Protein AF-A0A6J6UN98-F1 (afdb_monomer)

Solvent-accessible surface area (backbone atoms only — not comparable to full-atom values): 24336 Å² total; per-residue (Å²): 132,84,86,86,87,87,85,82,86,89,82,90,82,88,82,88,82,91,83,90,84,80,92,75,95,75,82,86,79,89,81,82,81,76,87,76,85,80,86,76,82,92,74,86,80,84,78,82,80,82,83,90,80,91,82,84,86,81,90,82,81,84,89,81,91,82,90,87,81,93,86,85,90,83,90,81,85,84,85,83,81,86,79,87,83,82,87,85,90,87,83,92,85,89,86,89,82,82,89,89,81,88,82,80,89,81,90,87,80,90,87,86,82,86,89,84,91,84,81,89,81,91,75,94,70,96,64,85,81,72,69,88,69,65,79,78,78,50,75,45,66,59,54,49,50,49,53,36,44,53,36,51,46,48,49,51,50,49,54,48,52,65,72,64,43,65,47,58,60,49,46,55,51,47,52,50,52,48,52,52,51,51,52,51,48,52,50,50,50,53,55,40,52,51,42,54,52,50,33,51,54,40,53,54,50,38,52,53,40,52,55,50,35,52,52,50,52,50,51,70,72,60,72,80,70,82,53,70,70,58,53,52,51,50,53,53,48,40,54,51,36,49,56,50,37,53,60,39,52,56,52,35,53,53,34,51,64,62,38,53,64,42,52,53,48,47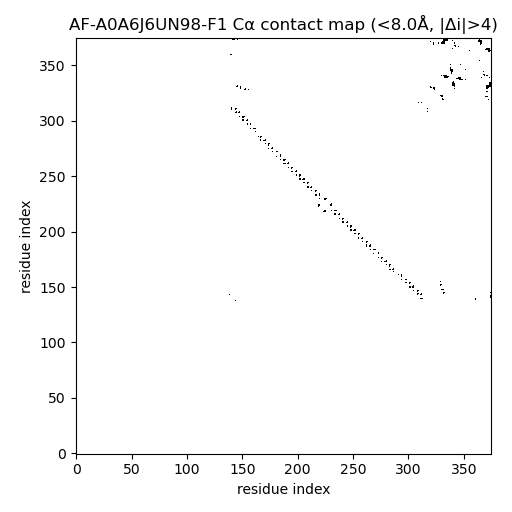,53,54,47,49,55,52,46,54,53,50,50,52,50,47,49,52,41,50,51,53,41,51,52,54,47,48,55,49,50,54,53,45,54,54,45,48,51,54,31,52,58,47,53,74,73,41,58,68,70,61,48,53,53,42,55,51,38,17,69,74,57,77,61,54,27,67,21,51,48,55,95,55,28,37,68,70,78,70,48,71,58,54,69,69,57,52,53,52,60,69,71,48,60,90,85,60,90,40,63,39,91,90,75,66,28,39,51,35,124

Radius of gyration: 46.75 Å; Cα contacts (8 Å, |Δi|>4): 198; chains: 1; bounding box: 97×88×148 Å

Mean predicted aligned error: 18.94 Å

Foldseek 3Di:
DDDDDDDDDDDDDDDDDDDDDDDDDDDDDDDDDDDDDDDDDDDDDPDDDDDDDDDDDDDDDDDDDDDDDDDDDDDDDDDDDDDDDDDDDDDDDDDDDDDDDDDDDDDDDDDDDDDDDDDDDDDDDPDPPPVPPPVPVDPPLQVLLVVLLVLLVVLVVLVVCLVPPVLVVVLVVLVVVLVVLVVVLVVLVVVLVVLVVVLVVLVVVLVVLVVVLVVLVCVLPVVPDDDPVVNVVSVVSSVVSVVVSVVSVVVSVVSVVVNVVSVVVNVVSVVVSVVSVVVSVVSVVVSVVSNVVSVVVSVVSVVVSVVSLVVHDPVVSVQQVVQCVVQPSAQEFECDPQATRSVRDGHDPVVVVVVVPDDQNDFDADPVRRHTYHD

Organism: NCBI:txid449393

Sequence (375 aa):
MALVAYSQVGRHYSVAGVTEIRRGWLTPPDILITYTARRFPRWLSVRLKPSPRVMKSRRARPPPGGLFVVLGAARRGPHLQCQRRRHRTGRFHDHPIVGEAFPSCGERAVEEQRGIDTTDDGFDHYGDHYDANDHDRTMSAFATLLELQEHDVKLDQLRHRRAALPDRAELVTQTKANSVLAAEIAATSADHDVVAREQKRLEDAVAMVVDKAKAEDKKLYSGTISAPKELQSIQDEIASLNRRRDALDDSILVQMELAEPLDEQLAKSGARKAVLDAQLHEVTERLRAAELLIDTENTTVQAERDQLASQVDPTLLAQYEELRRRLGGVAVARLEGSSCRGCHLQLAAVELERIRKLDRDTVVHCEECGRILVR

pLDDT: mean 71.88, std 29.72, range [25.5, 98.75]

Structure (mmCIF, N/CA/C/O backbone):
data_AF-A0A6J6UN98-F1
#
_entry.id   AF-A0A6J6UN98-F1
#
loop_
_atom_site.group_PDB
_atom_site.id
_atom_site.type_symbol
_atom_site.label_atom_id
_atom_site.label_alt_id
_atom_site.label_comp_id
_atom_site.label_asym_id
_atom_site.label_entity_id
_atom_site.label_seq_id
_atom_site.pdbx_PDB_ins_code
_atom_site.Cartn_x
_atom_site.Cartn_y
_atom_site.Cartn_z
_atom_site.occupancy
_atom_site.B_iso_or_equiv
_atom_site.auth_seq_id
_atom_site.auth_comp_id
_atom_site.auth_asym_id
_atom_site.auth_atom_id
_atom_site.pdbx_PDB_model_num
ATOM 1 N N . MET A 1 1 ? -39.838 27.612 30.635 1.00 37.22 1 MET A N 1
ATOM 2 C CA . MET A 1 1 ? -38.915 28.456 31.427 1.00 37.22 1 MET A CA 1
ATOM 3 C C . MET A 1 1 ? -37.534 28.296 30.800 1.00 37.22 1 MET A C 1
ATOM 5 O O . MET A 1 1 ? -36.977 27.218 30.897 1.00 37.22 1 MET A O 1
ATOM 9 N N . ALA A 1 2 ? -37.219 29.124 29.798 1.00 33.19 2 ALA A N 1
ATOM 10 C CA . ALA A 1 2 ? -36.239 30.223 29.892 1.00 33.19 2 ALA A CA 1
ATOM 11 C C . ALA A 1 2 ? -34.826 29.701 30.252 1.00 33.19 2 ALA A C 1
ATOM 13 O O . ALA A 1 2 ? -34.591 29.333 31.394 1.00 33.19 2 ALA A O 1
ATOM 14 N N . LEU A 1 3 ? -33.977 29.409 29.255 1.00 33.75 3 LEU A N 1
ATOM 15 C CA . LEU A 1 3 ? -32.930 30.304 28.710 1.00 33.75 3 LEU A CA 1
ATOM 16 C C . LEU A 1 3 ? -31.961 30.824 29.779 1.00 33.75 3 LEU A C 1
ATOM 18 O O . LEU A 1 3 ? -32.360 31.713 30.515 1.00 33.75 3 LEU A O 1
ATOM 22 N N . VAL A 1 4 ? -30.690 30.396 29.737 1.00 35.44 4 VAL A N 1
ATOM 23 C CA . VAL A 1 4 ? -29.524 31.303 29.812 1.00 35.44 4 VAL A CA 1
ATOM 24 C C . VAL A 1 4 ? -28.357 30.691 29.028 1.00 35.44 4 VAL A C 1
ATOM 26 O O . VAL A 1 4 ? -27.820 29.646 29.384 1.00 35.44 4 VAL A O 1
ATOM 29 N N . ALA A 1 5 ? -27.983 31.377 27.951 1.00 36.91 5 ALA A N 1
ATOM 30 C CA . ALA A 1 5 ? -26.713 31.259 27.254 1.00 36.91 5 ALA A CA 1
ATOM 31 C C . ALA A 1 5 ? -25.652 32.115 27.967 1.00 36.91 5 ALA A C 1
ATOM 33 O O . ALA A 1 5 ? -25.983 33.182 28.482 1.00 36.91 5 ALA A O 1
ATOM 34 N N . TYR A 1 6 ? -24.383 31.705 27.927 1.00 32.88 6 TYR A N 1
ATOM 35 C CA . TYR A 1 6 ? -23.261 32.601 28.209 1.00 32.88 6 TYR A CA 1
ATOM 36 C C . TYR A 1 6 ? -22.236 32.510 27.076 1.00 32.88 6 TYR A C 1
ATOM 38 O O . TYR A 1 6 ? -21.580 31.496 26.864 1.00 32.88 6 TYR A O 1
ATOM 46 N N . SER A 1 7 ? -22.160 33.605 26.331 1.00 31.56 7 SER A N 1
ATOM 47 C CA . SER A 1 7 ? -21.110 33.985 25.394 1.00 31.56 7 SER A CA 1
ATOM 48 C C . SER A 1 7 ? -20.418 35.193 26.015 1.00 31.56 7 SER A C 1
ATOM 50 O O . SER A 1 7 ? -21.130 36.068 26.503 1.00 31.56 7 SER A O 1
ATOM 52 N N . GLN A 1 8 ? -19.079 35.248 25.992 1.00 36.12 8 GLN A N 1
ATOM 53 C CA . GLN A 1 8 ? -18.311 36.445 25.607 1.00 36.12 8 GLN A CA 1
ATOM 54 C C . GLN A 1 8 ? -16.784 36.243 25.743 1.00 36.12 8 GLN A C 1
ATOM 56 O O . GLN A 1 8 ? -16.291 35.921 26.817 1.00 36.12 8 GLN A O 1
ATOM 61 N N . VAL A 1 9 ? -16.085 36.564 24.637 1.00 34.03 9 VAL A N 1
ATOM 62 C CA . VAL A 1 9 ? -14.850 37.386 24.527 1.00 34.03 9 VAL A CA 1
ATOM 63 C C . VAL A 1 9 ? -13.574 36.784 25.148 1.00 34.03 9 VAL A C 1
ATOM 65 O O . VAL A 1 9 ? -13.470 36.610 26.349 1.00 34.03 9 VAL A O 1
ATOM 68 N N . GLY A 1 10 ? -12.509 36.452 24.414 1.00 27.94 10 GLY A N 1
ATOM 69 C CA . GLY A 1 10 ? -11.886 37.154 23.292 1.00 27.94 10 GLY A CA 1
ATOM 70 C C . GLY A 1 10 ? -10.564 37.776 23.764 1.00 27.94 10 GLY A C 1
ATOM 71 O O . GLY A 1 10 ? -10.581 38.710 24.563 1.00 27.94 10 GLY A O 1
ATOM 72 N N . ARG A 1 11 ? -9.416 37.278 23.281 1.00 31.08 11 ARG A N 1
ATOM 73 C CA . ARG A 1 11 ? -8.167 38.056 23.213 1.00 31.08 11 ARG A CA 1
ATOM 74 C C . ARG A 1 11 ? -7.142 37.407 22.281 1.00 31.08 11 ARG A C 1
ATOM 76 O O . ARG A 1 11 ? -6.655 36.309 22.522 1.00 31.08 11 ARG A O 1
ATOM 83 N N . HIS A 1 12 ? -6.847 38.137 21.211 1.00 31.45 12 HIS A N 1
ATOM 84 C CA . HIS A 1 12 ? -5.732 37.936 20.299 1.00 31.45 12 HIS A CA 1
ATOM 85 C C . HIS A 1 12 ? -4.398 38.185 21.011 1.00 31.45 12 HIS A C 1
ATOM 87 O O . HIS A 1 12 ? -4.260 39.202 21.687 1.00 31.45 12 HIS A O 1
ATOM 93 N N . TYR A 1 13 ? -3.401 37.337 20.756 1.00 32.16 13 TYR A N 1
ATOM 94 C CA . TYR A 1 13 ? -1.994 37.733 20.797 1.00 32.16 13 TYR A CA 1
ATOM 95 C C . TYR A 1 13 ? -1.293 37.199 19.548 1.00 32.16 13 TYR A C 1
ATOM 97 O O . TYR A 1 13 ? -1.145 35.997 19.354 1.00 32.16 13 TYR A O 1
ATOM 105 N N . SER A 1 14 ? -0.913 38.143 18.690 1.00 26.81 14 SER A N 1
ATOM 106 C CA . SER A 1 14 ? 0.061 37.994 17.616 1.00 26.81 14 SER A CA 1
ATOM 107 C C . SER A 1 14 ? 1.399 38.486 18.160 1.00 26.81 14 SER A C 1
ATOM 109 O O . SER A 1 14 ? 1.457 39.590 18.704 1.00 26.81 14 SER A O 1
ATOM 111 N N . VAL A 1 15 ? 2.457 37.689 18.024 1.00 34.03 15 VAL A N 1
ATOM 112 C CA . VAL A 1 15 ? 3.840 38.160 18.151 1.00 34.03 15 VAL A CA 1
ATOM 113 C C . VAL A 1 15 ? 4.619 37.595 16.971 1.00 34.03 15 VAL A C 1
ATOM 115 O O . VAL A 1 15 ? 4.828 36.390 16.861 1.00 34.03 15 VAL A O 1
ATOM 118 N N . ALA A 1 16 ? 5.014 38.493 16.074 1.00 33.59 16 ALA A N 1
ATOM 119 C CA . ALA A 1 16 ? 6.038 38.264 15.069 1.00 33.59 16 ALA A CA 1
ATOM 120 C C . ALA A 1 16 ? 7.425 38.465 15.704 1.00 33.59 16 ALA A C 1
ATOM 122 O O . ALA A 1 16 ? 7.601 39.367 16.522 1.00 33.59 16 ALA A O 1
ATOM 123 N N . GLY A 1 17 ? 8.413 37.660 15.307 1.00 29.27 17 GLY A N 1
ATOM 124 C CA . GLY A 1 17 ? 9.788 37.791 15.794 1.00 29.27 17 GLY A CA 1
ATOM 125 C C . GLY A 1 17 ? 10.751 36.794 15.155 1.00 29.27 17 GLY A C 1
ATOM 126 O O . GLY A 1 17 ? 10.922 35.686 15.642 1.00 29.27 17 GLY A O 1
ATOM 127 N N . VAL A 1 18 ? 11.350 37.222 14.048 1.00 32.31 18 VAL A N 1
ATOM 128 C CA . VAL A 1 18 ? 12.414 36.597 13.244 1.00 32.31 18 VAL A CA 1
ATOM 129 C C . VAL A 1 18 ? 13.665 36.258 14.070 1.00 32.31 18 VAL A C 1
ATOM 131 O O . VAL A 1 18 ? 14.106 37.091 14.856 1.00 32.31 18 VAL A O 1
ATOM 134 N N . THR A 1 19 ? 14.307 35.105 13.826 1.00 32.50 19 THR A N 1
ATOM 135 C CA . THR A 1 19 ? 15.776 35.007 13.638 1.00 32.50 19 THR A CA 1
ATOM 136 C C . THR A 1 19 ? 16.224 33.638 13.109 1.00 32.50 19 THR A C 1
ATOM 138 O O . THR A 1 19 ? 15.937 32.578 13.653 1.00 32.50 19 THR A O 1
ATOM 141 N N . GLU A 1 20 ? 16.937 33.720 11.994 1.00 31.59 20 GLU A N 1
ATOM 142 C CA . GLU A 1 20 ? 17.717 32.717 11.275 1.00 31.59 20 GLU A CA 1
ATOM 143 C C . GLU A 1 20 ? 18.909 32.215 12.113 1.00 31.59 20 GLU A C 1
ATOM 145 O O . GLU A 1 20 ? 19.515 33.032 12.795 1.00 31.59 20 GLU A O 1
ATOM 150 N N . ILE A 1 21 ? 19.269 30.918 12.049 1.00 31.94 21 ILE A N 1
ATOM 151 C CA . ILE A 1 21 ? 20.651 30.398 12.190 1.00 31.94 21 ILE A CA 1
ATOM 152 C C . ILE A 1 21 ? 20.726 28.879 11.883 1.00 31.94 21 ILE A C 1
ATOM 154 O O . ILE A 1 21 ? 20.135 28.041 12.552 1.00 31.94 21 ILE A O 1
ATOM 158 N N . ARG A 1 22 ? 21.562 28.585 10.876 1.00 30.00 22 ARG A N 1
ATOM 159 C CA . ARG A 1 22 ? 22.452 27.423 10.647 1.00 30.00 22 ARG A CA 1
ATOM 160 C C . ARG A 1 22 ? 21.899 26.010 10.397 1.00 30.00 22 ARG A C 1
ATOM 162 O O . ARG A 1 22 ? 21.509 25.267 11.288 1.00 30.00 22 ARG A O 1
ATOM 169 N N . ARG A 1 23 ? 22.155 25.586 9.151 1.00 37.91 23 ARG A N 1
ATOM 170 C CA . ARG A 1 23 ? 22.413 24.207 8.712 1.00 37.91 23 ARG A CA 1
ATOM 171 C C . ARG A 1 23 ? 23.467 23.540 9.608 1.00 37.91 23 ARG A C 1
ATOM 173 O O . ARG A 1 23 ? 24.586 24.040 9.710 1.00 37.91 23 ARG A O 1
ATOM 180 N N . GLY A 1 24 ? 23.126 22.390 10.178 1.00 29.73 24 GLY A N 1
ATOM 181 C CA . GLY A 1 24 ? 24.044 21.499 10.881 1.00 29.73 24 GLY A CA 1
ATOM 182 C C . GLY A 1 24 ? 23.644 20.055 10.608 1.00 29.73 24 GLY A C 1
ATOM 183 O O . GLY A 1 24 ? 22.590 19.609 11.043 1.00 29.73 24 GLY A O 1
ATOM 184 N N . TRP A 1 25 ? 24.470 19.359 9.832 1.00 34.38 25 TRP A N 1
ATOM 185 C CA . TRP A 1 25 ? 24.366 17.926 9.589 1.00 34.38 25 TRP A CA 1
ATOM 186 C C . TRP A 1 25 ? 24.673 17.180 10.888 1.00 34.38 25 TRP A C 1
ATOM 188 O O . TRP A 1 25 ? 25.775 17.320 11.413 1.00 34.38 25 TRP A O 1
ATOM 198 N N . LEU A 1 26 ? 23.728 16.383 11.384 1.00 34.97 26 LEU A N 1
ATOM 199 C CA . LEU A 1 26 ? 23.961 15.414 12.452 1.00 34.97 26 LEU A CA 1
ATOM 200 C C . LEU A 1 26 ? 23.309 14.086 12.060 1.00 34.97 26 LEU A C 1
ATOM 202 O O . LEU A 1 26 ? 22.095 13.969 11.912 1.00 34.97 26 LEU A O 1
ATOM 206 N N . THR A 1 27 ? 24.178 13.107 11.845 1.00 43.34 27 THR A N 1
ATOM 207 C CA . THR A 1 27 ? 23.917 11.674 11.703 1.00 43.34 27 THR A CA 1
ATOM 208 C C . THR A 1 27 ? 23.167 11.109 12.919 1.00 43.34 27 THR A C 1
ATOM 210 O O . THR A 1 27 ? 23.424 11.564 14.037 1.00 43.34 27 THR A O 1
ATOM 213 N N . PRO A 1 28 ? 22.290 10.101 12.758 1.00 41.50 28 PRO A N 1
ATOM 214 C CA . PRO A 1 28 ? 21.591 9.486 13.885 1.00 41.50 28 PRO A CA 1
ATOM 215 C C . PRO A 1 28 ? 22.518 8.542 14.678 1.00 41.50 28 PRO A C 1
ATOM 217 O O . PRO A 1 28 ? 23.341 7.863 14.062 1.00 41.50 28 PRO A O 1
ATOM 220 N N . PRO A 1 29 ? 22.394 8.451 16.016 1.00 46.78 29 PRO A N 1
ATOM 221 C CA . PRO A 1 29 ? 23.052 7.407 16.788 1.00 46.78 29 PRO A CA 1
ATOM 222 C C . PRO A 1 29 ? 22.210 6.123 16.835 1.00 46.78 29 PRO A C 1
ATOM 224 O O . PRO A 1 29 ? 20.980 6.161 16.908 1.00 46.78 29 PRO A O 1
ATOM 227 N N . ASP A 1 30 ? 22.910 4.990 16.840 1.00 36.44 30 ASP A N 1
ATOM 228 C CA . ASP A 1 30 ? 22.389 3.649 17.090 1.00 36.44 30 ASP A CA 1
ATOM 229 C C . ASP A 1 30 ? 21.597 3.582 18.406 1.00 36.44 30 ASP A C 1
ATOM 231 O O . ASP A 1 30 ? 22.148 3.735 19.499 1.00 36.44 30 ASP A O 1
ATOM 235 N N . ILE A 1 31 ? 20.294 3.302 18.315 1.00 34.50 31 ILE A N 1
ATOM 236 C CA . ILE A 1 31 ? 19.463 2.973 19.476 1.00 34.50 31 ILE A CA 1
ATOM 237 C C . ILE A 1 31 ? 19.500 1.454 19.672 1.00 34.50 31 ILE A C 1
ATOM 239 O O . ILE A 1 31 ? 18.715 0.697 19.103 1.00 34.50 31 ILE A O 1
ATOM 243 N N . LEU A 1 32 ? 20.428 1.018 20.523 1.00 32.03 32 LEU A N 1
ATOM 244 C CA . LEU A 1 32 ? 20.392 -0.276 21.199 1.00 32.03 32 LEU A CA 1
ATOM 245 C C . LEU A 1 32 ? 19.212 -0.292 22.183 1.00 32.03 32 LEU A C 1
ATOM 247 O O . LEU A 1 32 ? 19.286 0.272 23.274 1.00 32.03 32 LEU A O 1
ATOM 251 N N . ILE A 1 33 ? 18.118 -0.956 21.808 1.00 31.38 33 ILE A N 1
ATOM 252 C CA . ILE A 1 33 ? 17.012 -1.253 22.725 1.00 31.38 33 ILE A CA 1
ATOM 253 C C . ILE A 1 33 ? 17.432 -2.435 23.605 1.00 31.38 33 ILE A C 1
ATOM 255 O O . ILE A 1 33 ? 17.329 -3.598 23.216 1.00 31.38 33 ILE A O 1
ATOM 259 N N . THR A 1 34 ? 17.905 -2.145 24.815 1.00 30.22 34 THR A N 1
ATOM 260 C CA . THR A 1 34 ? 17.987 -3.131 25.894 1.00 30.22 34 THR A CA 1
ATOM 261 C C . THR A 1 34 ? 16.610 -3.259 26.551 1.00 30.22 34 THR A C 1
ATOM 263 O O . THR A 1 34 ? 16.121 -2.350 27.220 1.00 30.22 34 THR A O 1
ATOM 266 N N . TYR A 1 35 ? 15.954 -4.406 26.359 1.00 31.41 35 TYR A N 1
ATOM 267 C CA . TYR A 1 35 ? 14.744 -4.763 27.103 1.00 31.41 35 TYR A CA 1
ATOM 268 C C . TYR A 1 35 ? 15.107 -4.990 28.576 1.00 31.41 35 TYR A C 1
ATOM 270 O O . TYR A 1 35 ? 15.656 -6.027 28.949 1.00 31.41 35 TYR A O 1
ATOM 278 N N . THR A 1 36 ? 14.786 -4.026 29.437 1.00 30.91 36 THR A N 1
ATOM 279 C CA . THR A 1 36 ? 14.747 -4.248 30.884 1.00 30.91 36 THR A CA 1
ATOM 280 C C . THR A 1 36 ? 13.384 -4.830 31.248 1.00 30.91 36 THR A C 1
ATOM 282 O O . THR A 1 36 ? 12.344 -4.183 31.144 1.00 30.91 36 THR A O 1
ATOM 285 N N . ALA A 1 37 ? 13.382 -6.101 31.650 1.00 33.12 37 ALA A N 1
ATOM 286 C CA . ALA A 1 37 ? 12.200 -6.804 32.123 1.00 33.12 37 ALA A CA 1
ATOM 287 C C . ALA A 1 37 ? 11.681 -6.162 33.422 1.00 33.12 37 ALA A C 1
ATOM 289 O O . ALA A 1 37 ? 12.229 -6.385 34.505 1.00 33.12 37 ALA A O 1
ATOM 290 N N . ARG A 1 38 ? 10.599 -5.379 33.334 1.00 32.00 38 ARG A N 1
ATOM 291 C CA . ARG A 1 38 ? 9.824 -4.970 34.510 1.00 32.00 38 ARG A CA 1
ATOM 292 C C . ARG A 1 38 ? 8.860 -6.084 34.904 1.00 32.00 38 ARG A C 1
ATOM 294 O O . ARG A 1 38 ? 7.913 -6.427 34.207 1.00 32.00 38 ARG A O 1
ATOM 301 N N . ARG A 1 39 ? 9.168 -6.644 36.065 1.00 35.66 39 ARG A N 1
ATOM 302 C CA . ARG A 1 39 ? 8.447 -7.662 36.823 1.00 35.66 39 ARG A CA 1
ATOM 303 C C . ARG A 1 39 ? 7.121 -7.076 37.337 1.00 35.66 39 ARG A C 1
ATOM 305 O O . ARG A 1 39 ? 7.154 -6.224 38.217 1.00 35.66 39 ARG A O 1
ATOM 312 N N . PHE A 1 40 ? 5.983 -7.546 36.823 1.00 29.33 40 PHE A N 1
ATOM 313 C CA . PHE A 1 40 ? 4.659 -7.353 37.442 1.00 29.33 40 PHE A CA 1
ATOM 314 C C 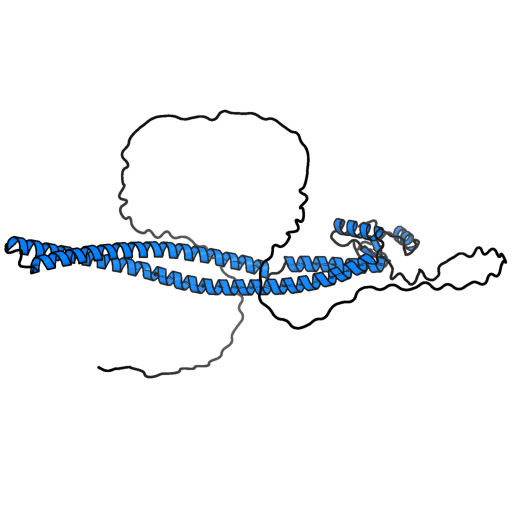. PHE A 1 40 ? 4.214 -8.633 38.181 1.00 29.33 40 PHE A C 1
ATOM 316 O O . PHE A 1 40 ? 4.687 -9.727 37.852 1.00 29.33 40 PHE A O 1
ATOM 323 N N . PRO A 1 41 ? 3.391 -8.520 39.242 1.00 39.16 41 PRO A N 1
ATOM 324 C CA . PRO A 1 41 ? 3.245 -9.555 40.251 1.00 39.16 41 PRO A CA 1
ATOM 325 C C . PRO A 1 41 ? 2.207 -10.624 39.888 1.00 39.16 41 PRO A C 1
ATOM 327 O O . PRO A 1 41 ? 1.169 -10.366 39.289 1.00 39.16 41 PRO A O 1
ATOM 330 N N . ARG A 1 42 ? 2.528 -11.842 40.341 1.00 34.41 42 ARG A N 1
ATOM 331 C CA . ARG A 1 42 ? 1.685 -13.039 40.455 1.00 34.41 42 ARG A CA 1
ATOM 332 C C . ARG A 1 42 ? 0.228 -12.721 40.814 1.00 34.41 42 ARG A C 1
ATOM 334 O O . ARG A 1 42 ? -0.025 -12.258 41.921 1.00 34.41 42 ARG A O 1
ATOM 341 N N . TRP A 1 43 ? -0.701 -13.158 39.965 1.00 31.33 43 TRP A N 1
ATOM 342 C CA . TRP A 1 43 ? -2.070 -13.479 40.366 1.00 31.33 43 TRP A CA 1
ATOM 343 C C . TRP A 1 43 ? -2.430 -14.920 39.990 1.00 31.33 43 TRP A C 1
ATOM 345 O O . TRP A 1 43 ? -1.925 -15.491 39.023 1.00 31.33 43 TRP A O 1
ATOM 355 N N . LEU A 1 44 ? -3.224 -15.516 40.878 1.00 29.47 44 LEU A N 1
ATOM 356 C CA . LEU A 1 44 ? -3.596 -16.923 41.007 1.00 29.47 44 LEU A CA 1
ATOM 357 C C . LEU A 1 44 ? -3.986 -17.600 39.684 1.00 29.47 44 LEU A C 1
ATOM 359 O O . LEU A 1 44 ? -5.017 -17.301 39.091 1.00 29.47 44 LEU A O 1
ATOM 363 N N . SER A 1 45 ? -3.236 -18.634 39.302 1.00 29.50 45 SER A N 1
ATOM 364 C CA . SER A 1 45 ? -3.697 -19.628 38.332 1.00 29.50 45 SER A CA 1
ATOM 365 C C . SER A 1 45 ? -4.582 -20.653 39.053 1.00 29.50 45 SER A C 1
ATOM 367 O O . SER A 1 45 ? -4.079 -21.575 39.702 1.00 29.50 45 SER A O 1
ATOM 369 N N . VAL A 1 46 ? -5.905 -20.509 38.947 1.00 29.59 46 VAL A N 1
ATOM 370 C CA . VAL A 1 46 ? -6.845 -21.579 39.306 1.00 29.59 46 VAL A CA 1
ATOM 371 C C . VAL A 1 46 ? -6.682 -22.700 38.282 1.00 29.59 46 VAL A C 1
ATOM 373 O O . VAL A 1 46 ? -7.073 -22.605 37.122 1.00 29.59 46 VAL A O 1
ATOM 376 N N . ARG A 1 47 ? -6.017 -23.764 38.724 1.00 26.50 47 ARG A N 1
ATOM 377 C CA . ARG A 1 47 ? -5.706 -24.960 37.948 1.00 26.50 47 ARG A CA 1
ATOM 378 C C . ARG A 1 47 ? -6.938 -25.874 37.932 1.00 26.50 47 ARG A C 1
ATOM 380 O O . ARG A 1 47 ? -7.159 -26.623 38.881 1.00 26.50 47 ARG A O 1
ATOM 387 N N . LEU A 1 48 ? -7.734 -25.829 36.865 1.00 32.56 48 LEU A N 1
ATOM 388 C CA . LEU A 1 48 ? -8.780 -26.828 36.620 1.00 32.56 48 LEU A CA 1
ATOM 389 C C . LEU A 1 48 ? -8.125 -28.170 36.245 1.00 32.56 48 LEU A C 1
ATOM 391 O O . LEU A 1 48 ? -7.412 -28.281 35.249 1.00 32.56 48 LEU A O 1
ATOM 395 N N . LYS A 1 49 ? -8.335 -29.189 37.087 1.00 29.95 49 LYS A N 1
ATOM 396 C CA . LYS A 1 49 ? -7.965 -30.590 36.829 1.00 29.95 49 LYS A CA 1
ATOM 397 C C . LYS A 1 49 ? -8.923 -31.202 35.796 1.00 29.95 49 LYS A C 1
ATOM 399 O O . LYS A 1 49 ? -10.128 -31.165 36.038 1.00 29.95 49 LYS A O 1
ATOM 404 N N . PRO A 1 50 ? -8.443 -31.890 34.748 1.00 32.09 50 PRO A N 1
ATOM 405 C CA . PRO A 1 50 ? -9.243 -32.891 34.057 1.00 32.09 50 PRO A CA 1
ATOM 406 C C . PRO A 1 50 ? -9.091 -34.255 34.754 1.00 32.09 50 PRO A C 1
ATOM 408 O O . PRO A 1 50 ? -7.981 -34.697 35.053 1.00 32.09 50 PRO A O 1
ATOM 411 N N . SER A 1 51 ? -10.215 -34.917 35.044 1.00 28.23 51 SE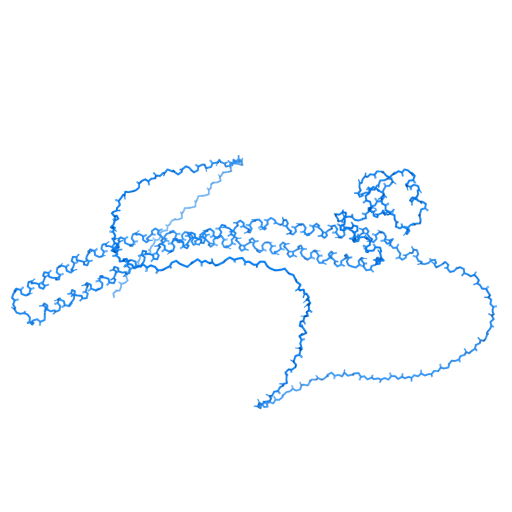R A N 1
ATOM 412 C CA . SER A 1 51 ? -10.235 -36.289 35.575 1.00 28.23 51 SER A CA 1
ATOM 413 C C . SER A 1 51 ? -9.956 -37.317 34.462 1.00 28.23 51 SER A C 1
ATOM 415 O O . SER A 1 51 ? -10.340 -37.072 33.315 1.00 28.23 51 SER A O 1
ATOM 417 N N . PRO A 1 52 ? -9.342 -38.475 34.765 1.00 36.44 52 PRO A N 1
ATOM 418 C CA . PRO A 1 52 ? -8.967 -39.460 33.762 1.00 36.44 52 PRO A CA 1
ATOM 419 C C . PRO A 1 52 ? -10.105 -40.455 33.491 1.00 36.44 52 PRO A C 1
ATOM 421 O O . PRO A 1 52 ? -10.600 -41.117 34.403 1.00 36.44 52 PRO A O 1
ATOM 424 N N . ARG A 1 53 ? -10.450 -40.662 32.215 1.00 33.12 53 ARG A N 1
ATOM 425 C CA . ARG A 1 53 ? -11.024 -41.934 31.752 1.00 33.12 53 ARG A CA 1
ATOM 426 C C . ARG A 1 53 ? -10.187 -42.493 30.612 1.00 33.12 53 ARG A C 1
ATOM 428 O O . ARG A 1 53 ? -10.082 -41.923 29.534 1.00 33.12 53 ARG A O 1
ATOM 435 N N . VAL A 1 54 ? -9.577 -43.628 30.924 1.00 31.00 54 VAL A N 1
ATOM 436 C CA . VAL A 1 54 ? -8.831 -44.514 30.040 1.00 31.00 54 VAL A CA 1
ATOM 437 C C . VAL A 1 54 ? -9.821 -45.284 29.167 1.00 31.00 54 VAL A C 1
ATOM 439 O O . VAL A 1 54 ? -10.679 -45.985 29.694 1.00 31.00 54 VAL A O 1
ATOM 442 N N . MET A 1 55 ? -9.646 -45.241 27.847 1.00 27.92 55 MET A N 1
ATOM 443 C CA . MET A 1 55 ? -10.056 -46.329 26.958 1.00 27.92 55 MET A CA 1
ATOM 444 C C . MET A 1 55 ? -9.011 -46.502 25.851 1.00 27.92 55 MET A C 1
ATOM 446 O O . MET A 1 55 ? -8.527 -45.545 25.254 1.00 27.92 55 MET A O 1
ATOM 450 N N . LYS A 1 56 ? -8.583 -47.754 25.684 1.00 31.58 56 LYS A N 1
ATOM 451 C CA . LYS A 1 56 ? -7.444 -48.212 24.885 1.00 31.58 56 LYS A CA 1
ATOM 452 C C . LYS A 1 56 ? -7.799 -48.397 23.404 1.00 31.58 56 LYS A C 1
ATOM 454 O O . LYS A 1 56 ? -8.881 -48.873 23.083 1.00 31.58 56 LYS A O 1
ATOM 459 N N . SER A 1 57 ? -6.745 -48.285 22.584 1.00 27.27 57 SER A N 1
ATOM 460 C CA . SER A 1 57 ? -6.521 -48.929 21.270 1.00 27.27 57 SER A CA 1
ATOM 461 C C . SER A 1 57 ? -7.237 -48.278 20.071 1.00 27.27 57 SER A C 1
ATOM 463 O O . SER A 1 57 ? -8.381 -47.881 20.186 1.00 27.27 57 SER A O 1
ATOM 465 N N . ARG A 1 58 ? -6.639 -48.100 18.885 1.00 30.94 58 ARG A N 1
ATOM 466 C CA . ARG A 1 58 ? -5.558 -48.829 18.200 1.00 30.94 58 ARG A CA 1
ATOM 467 C C . ARG A 1 58 ? -4.702 -47.875 17.349 1.00 30.94 58 ARG A C 1
ATOM 469 O O . ARG A 1 58 ? -5.219 -46.946 16.743 1.00 30.94 58 ARG A O 1
ATOM 476 N N . ARG A 1 59 ? -3.396 -48.157 17.268 1.00 31.30 59 ARG A N 1
ATOM 477 C CA . ARG A 1 59 ? -2.470 -47.592 16.271 1.00 31.30 59 ARG A CA 1
ATOM 478 C C . ARG A 1 59 ? -2.657 -48.336 14.945 1.00 31.30 59 ARG A C 1
ATOM 480 O O . ARG A 1 59 ? -2.593 -49.563 14.951 1.00 31.30 59 ARG A O 1
ATOM 487 N N . ALA A 1 60 ? -2.806 -47.616 13.837 1.00 33.50 60 ALA A N 1
ATOM 488 C CA . ALA A 1 60 ? -2.633 -48.156 12.491 1.00 33.50 60 ALA A CA 1
ATOM 489 C C . ALA A 1 60 ? -1.336 -47.585 11.892 1.00 33.50 60 ALA A C 1
ATOM 491 O O . ALA A 1 60 ? -1.124 -46.374 11.894 1.00 33.50 60 ALA A O 1
ATOM 492 N N . ARG A 1 61 ? -0.445 -48.481 11.455 1.00 35.62 61 ARG A N 1
ATOM 493 C CA . ARG A 1 61 ? 0.764 -48.185 10.667 1.00 35.62 61 ARG A CA 1
ATOM 494 C C . ARG A 1 61 ? 0.381 -48.010 9.185 1.00 35.62 61 ARG A C 1
ATOM 496 O O . ARG A 1 61 ? -0.561 -48.678 8.762 1.00 35.62 61 ARG A O 1
ATOM 503 N N . PRO A 1 62 ? 1.114 -47.215 8.385 1.00 47.31 62 PRO A N 1
ATOM 504 C CA . PRO A 1 62 ? 0.965 -47.205 6.929 1.00 47.31 62 PRO A CA 1
ATOM 505 C C . PRO A 1 62 ? 1.800 -48.329 6.275 1.00 47.31 62 PRO A C 1
ATOM 507 O O . PRO A 1 62 ? 2.818 -48.729 6.854 1.00 47.31 62 PRO A O 1
ATOM 510 N N . PRO A 1 63 ? 1.421 -48.847 5.090 1.00 50.50 63 PRO A N 1
ATOM 511 C CA . PRO A 1 63 ? 2.271 -49.751 4.320 1.00 50.50 63 PRO A CA 1
ATOM 512 C C . PRO A 1 63 ? 3.261 -48.990 3.404 1.00 50.50 63 PRO A C 1
ATOM 514 O O . PRO A 1 63 ? 3.010 -47.831 3.067 1.00 50.50 63 PRO A O 1
ATOM 517 N N . PRO A 1 64 ? 4.382 -49.623 2.996 1.00 47.88 64 PRO A N 1
ATOM 518 C CA . PRO A 1 64 ? 5.451 -48.986 2.227 1.00 47.88 64 PRO A CA 1
ATOM 519 C C . PRO A 1 64 ? 5.428 -49.319 0.720 1.00 47.88 64 PRO A C 1
ATOM 521 O O . PRO A 1 64 ? 5.049 -50.418 0.336 1.00 47.88 64 PRO A O 1
ATOM 524 N N . GLY A 1 65 ? 5.980 -48.398 -0.084 1.00 33.06 65 GLY A N 1
ATOM 525 C CA . GLY A 1 65 ? 6.828 -48.685 -1.256 1.00 33.06 65 GLY A CA 1
ATOM 526 C C . GLY A 1 65 ? 6.170 -49.055 -2.596 1.00 33.06 65 GLY A C 1
ATOM 527 O O . GLY A 1 65 ? 5.420 -50.017 -2.688 1.00 33.06 65 GLY A O 1
ATOM 528 N N . GLY A 1 66 ? 6.570 -48.352 -3.668 1.00 29.64 66 GLY A N 1
ATOM 529 C CA . GLY A 1 66 ? 6.380 -48.800 -5.055 1.00 29.64 66 GLY A CA 1
ATOM 530 C C . GLY A 1 66 ? 6.608 -47.718 -6.118 1.00 29.64 66 GLY A C 1
ATOM 531 O O . GLY A 1 66 ? 5.679 -47.001 -6.468 1.00 29.64 66 GLY A O 1
ATOM 532 N N . LEU A 1 67 ? 7.841 -47.620 -6.632 1.00 31.67 67 LEU A N 1
ATOM 533 C CA . LEU A 1 67 ? 8.202 -46.933 -7.884 1.00 31.67 67 LEU A CA 1
ATOM 534 C C . LEU A 1 67 ? 7.476 -47.562 -9.089 1.00 31.67 67 LEU A C 1
ATOM 536 O O . LEU A 1 67 ? 7.463 -48.784 -9.179 1.00 31.67 67 LEU A O 1
ATOM 540 N N . PHE A 1 68 ? 7.048 -46.756 -10.070 1.00 27.67 68 PHE A N 1
ATOM 541 C CA . PHE A 1 68 ? 7.158 -47.084 -11.503 1.00 27.67 68 PHE A CA 1
ATOM 542 C C . PHE A 1 68 ? 7.184 -45.808 -12.368 1.00 27.67 68 PHE A C 1
ATOM 544 O O . PHE A 1 68 ? 6.625 -44.773 -12.014 1.00 27.67 68 PHE A O 1
ATOM 551 N N . VAL A 1 69 ? 7.905 -45.905 -13.483 1.00 29.75 69 VAL A N 1
ATOM 552 C CA . VAL A 1 69 ? 8.443 -44.848 -14.354 1.00 29.75 69 VAL A CA 1
ATOM 553 C C . VAL A 1 69 ? 7.765 -44.892 -15.741 1.00 29.75 69 VAL A C 1
ATOM 555 O O . VAL A 1 69 ? 7.651 -45.967 -16.313 1.00 29.75 69 VAL A O 1
ATOM 558 N N . VAL A 1 70 ? 7.389 -43.701 -16.244 1.00 29.86 70 VAL A N 1
ATOM 559 C CA . VAL A 1 70 ? 7.426 -43.141 -17.631 1.00 29.86 70 VAL A CA 1
ATOM 560 C C . VAL A 1 70 ? 6.597 -43.730 -18.799 1.00 29.86 70 VAL A C 1
ATOM 562 O O . VAL A 1 70 ? 6.727 -44.891 -19.158 1.00 29.86 70 VAL A O 1
ATOM 565 N N . LEU A 1 71 ? 5.868 -42.799 -19.457 1.00 29.53 71 LEU A N 1
ATOM 566 C CA . LEU A 1 71 ? 5.504 -42.595 -20.891 1.00 29.53 71 LEU A CA 1
ATOM 567 C C . LEU A 1 71 ? 4.027 -42.149 -20.940 1.00 29.53 71 LEU A C 1
ATOM 569 O O . LEU A 1 71 ? 3.193 -42.772 -20.305 1.00 29.53 71 LEU A O 1
ATOM 573 N N . GLY A 1 72 ? 3.555 -41.105 -21.616 1.00 25.50 72 GLY A N 1
ATOM 574 C CA . GLY A 1 72 ? 4.044 -40.247 -22.686 1.00 25.50 72 GLY A CA 1
ATOM 575 C C . GLY A 1 72 ? 2.808 -39.790 -23.492 1.00 25.50 72 GLY A C 1
ATOM 576 O O . GLY A 1 72 ? 1.813 -40.504 -23.540 1.00 25.50 72 GLY A O 1
ATOM 577 N N . ALA A 1 73 ? 2.919 -38.636 -24.156 1.00 29.00 73 ALA A N 1
ATOM 578 C CA . ALA A 1 73 ? 2.106 -38.168 -25.291 1.00 29.00 73 ALA A CA 1
ATOM 579 C C . ALA A 1 73 ? 0.853 -37.274 -25.075 1.00 29.00 73 ALA A C 1
ATOM 581 O O . ALA A 1 73 ? -0.185 -37.665 -24.556 1.00 29.00 73 ALA A O 1
ATOM 582 N N . ALA A 1 74 ? 0.981 -36.104 -25.719 1.00 29.84 74 ALA A N 1
ATOM 583 C CA . ALA A 1 74 ? 0.064 -35.519 -26.706 1.00 29.84 74 ALA A CA 1
ATOM 584 C C . ALA A 1 74 ? -0.953 -34.438 -26.281 1.00 29.84 74 ALA A C 1
ATOM 586 O O . ALA A 1 74 ? -2.006 -34.670 -25.699 1.00 29.84 74 ALA A O 1
ATOM 587 N N . ARG A 1 75 ? -0.613 -33.233 -26.758 1.00 31.86 75 ARG A N 1
ATOM 588 C CA . ARG A 1 75 ? -1.411 -32.019 -26.966 1.00 31.86 75 ARG A CA 1
ATOM 589 C C . ARG A 1 75 ? -2.746 -32.290 -27.674 1.00 31.86 75 ARG A C 1
ATOM 591 O O . ARG A 1 75 ? -2.753 -33.038 -28.646 1.00 31.86 75 ARG A O 1
ATOM 598 N N . ARG A 1 76 ? -3.793 -31.530 -27.321 1.00 32.59 76 ARG A N 1
ATOM 599 C CA . ARG A 1 76 ? -4.817 -30.968 -28.236 1.00 32.59 76 ARG A CA 1
ATOM 600 C C . ARG A 1 76 ? -5.511 -29.783 -27.548 1.00 32.59 76 ARG A C 1
ATOM 602 O O . ARG A 1 76 ? -5.995 -29.923 -26.432 1.00 32.59 76 ARG A O 1
ATOM 609 N N . GLY A 1 77 ? -5.494 -28.617 -28.197 1.00 28.77 77 GLY A N 1
ATOM 610 C CA . GLY A 1 77 ? -6.157 -27.397 -27.723 1.00 28.77 77 GLY A CA 1
ATOM 611 C C . GLY A 1 77 ? -7.663 -27.379 -28.029 1.00 28.77 77 GLY A C 1
ATOM 612 O O . GLY A 1 77 ? -8.123 -28.192 -28.834 1.00 28.77 77 GLY A O 1
ATOM 613 N N . PRO A 1 78 ? -8.438 -26.457 -27.431 1.00 37.91 78 PRO A N 1
ATOM 614 C CA . PRO A 1 78 ? -9.840 -26.279 -27.774 1.00 37.91 78 PRO A CA 1
ATOM 615 C C . PRO A 1 78 ? -10.053 -25.142 -28.788 1.00 37.91 78 PRO A C 1
ATOM 617 O O . PRO A 1 78 ? -9.709 -23.986 -28.548 1.00 37.91 78 PRO A O 1
ATOM 620 N N . HIS A 1 79 ? -10.684 -25.495 -29.910 1.00 30.28 79 HIS A N 1
ATOM 621 C CA . HIS A 1 79 ? -11.422 -24.586 -30.787 1.00 30.28 79 HIS A CA 1
ATOM 622 C C . HIS A 1 79 ? -12.605 -23.978 -30.016 1.00 30.28 79 HIS A C 1
ATOM 624 O O . HIS A 1 79 ? -13.442 -24.718 -29.500 1.00 30.28 79 HIS A O 1
ATOM 630 N N . LEU A 1 80 ? -12.721 -22.648 -29.987 1.00 31.78 80 LEU A N 1
ATOM 631 C CA . LEU A 1 80 ? -13.924 -21.957 -29.519 1.00 31.78 80 LEU A CA 1
ATOM 632 C C . LEU A 1 80 ? -14.790 -21.552 -30.715 1.00 31.78 80 LEU A C 1
ATOM 634 O O . LEU A 1 80 ? -14.422 -20.728 -31.549 1.00 31.78 80 LEU A O 1
ATOM 638 N N . GLN A 1 81 ? -15.951 -22.198 -30.785 1.00 31.98 81 GLN A N 1
ATOM 639 C CA . GLN A 1 81 ? -17.047 -21.942 -31.711 1.00 31.98 81 GLN A CA 1
ATOM 640 C C . GLN A 1 81 ? -17.804 -20.673 -31.304 1.00 31.98 81 GLN A C 1
ATOM 642 O O . GLN A 1 81 ? -18.319 -20.567 -30.192 1.00 31.98 81 GLN A O 1
ATOM 647 N N . CYS A 1 82 ? -17.924 -19.737 -32.242 1.00 25.59 82 CYS A N 1
ATOM 648 C CA . CYS A 1 82 ? -18.753 -18.545 -32.124 1.00 25.59 82 CYS A CA 1
ATOM 649 C C . CYS A 1 82 ? -20.216 -18.912 -32.447 1.00 25.59 82 CYS A C 1
ATOM 651 O O . CYS A 1 82 ? -20.571 -19.136 -33.606 1.00 25.59 82 CYS A O 1
ATOM 653 N N . GLN A 1 83 ? -21.068 -19.037 -31.423 1.00 32.78 83 GLN A N 1
ATOM 654 C CA . GLN A 1 83 ? -22.497 -19.318 -31.594 1.00 32.78 83 GLN A CA 1
ATOM 655 C C . GLN A 1 83 ? -23.303 -18.023 -31.764 1.00 32.78 83 GLN A C 1
ATOM 657 O O . GLN A 1 83 ? -23.427 -17.210 -30.850 1.00 32.78 83 GLN A O 1
ATOM 662 N N . ARG A 1 84 ? -23.918 -17.882 -32.944 1.00 28.81 84 ARG A N 1
ATOM 663 C CA . ARG A 1 84 ? -24.981 -16.914 -33.247 1.00 28.81 84 ARG A CA 1
ATOM 664 C C . ARG A 1 84 ? -26.240 -17.234 -32.429 1.00 28.81 84 ARG A C 1
ATOM 666 O O . ARG A 1 84 ? -26.801 -18.318 -32.581 1.00 28.81 84 ARG A O 1
ATOM 673 N N . ARG A 1 85 ? -26.754 -16.277 -31.649 1.00 29.52 85 ARG A N 1
ATOM 674 C CA . ARG A 1 85 ? -28.117 -16.335 -31.086 1.00 29.52 85 ARG A CA 1
ATOM 675 C C . ARG A 1 85 ? -29.098 -15.571 -31.977 1.00 29.52 85 ARG A C 1
ATOM 677 O O . ARG A 1 85 ? -28.884 -14.407 -32.294 1.00 29.52 85 ARG A O 1
ATOM 684 N N . ARG A 1 86 ? -30.170 -16.261 -32.379 1.00 30.06 86 ARG A N 1
ATOM 685 C CA . ARG A 1 86 ? -31.334 -15.720 -33.098 1.00 30.06 86 ARG A CA 1
ATOM 686 C C . ARG A 1 86 ? -32.357 -15.131 -32.116 1.00 30.06 86 ARG A C 1
ATOM 688 O O . ARG A 1 86 ? -32.537 -15.654 -31.020 1.00 30.06 86 ARG A O 1
ATOM 695 N N . HIS A 1 87 ? -33.036 -14.077 -32.567 1.00 30.14 87 HIS A N 1
ATOM 696 C CA . HIS A 1 87 ? -34.130 -13.358 -31.905 1.00 30.14 87 HIS A CA 1
ATOM 697 C C . HIS A 1 87 ? -35.422 -14.182 -31.731 1.00 30.14 87 HIS A C 1
ATOM 699 O O . HIS A 1 87 ? -35.729 -15.042 -32.558 1.00 30.14 87 HIS A O 1
ATOM 705 N N . ARG A 1 88 ? -36.242 -13.815 -30.728 1.00 29.41 88 ARG A N 1
ATOM 706 C CA . ARG A 1 88 ? -37.689 -14.106 -30.682 1.00 29.41 88 ARG A CA 1
ATOM 707 C C . ARG A 1 88 ? -38.502 -12.946 -30.059 1.00 29.41 88 ARG A C 1
ATOM 709 O O . ARG A 1 88 ? -38.477 -12.724 -28.860 1.00 29.41 88 ARG A O 1
ATOM 716 N N . THR A 1 89 ? -39.140 -12.210 -30.968 1.00 31.27 89 THR A N 1
ATOM 717 C CA . THR A 1 89 ? -40.399 -11.421 -31.003 1.00 31.27 89 THR A CA 1
ATOM 718 C C . THR A 1 89 ? -41.320 -11.185 -29.783 1.00 31.27 89 THR A C 1
ATOM 720 O O . THR A 1 89 ? -41.743 -12.139 -29.135 1.00 31.27 89 THR A O 1
ATOM 723 N N . GLY A 1 90 ? -41.845 -9.941 -29.721 1.00 27.86 90 GLY A N 1
ATOM 724 C CA . GLY A 1 90 ? -43.225 -9.534 -29.341 1.00 27.86 90 GLY A CA 1
ATOM 725 C C . GLY A 1 90 ? -43.270 -8.274 -28.446 1.00 27.86 90 GLY A C 1
ATOM 726 O O . GLY A 1 90 ? -42.447 -8.186 -27.552 1.00 27.86 90 GLY A O 1
ATOM 727 N N . ARG A 1 91 ? -44.158 -7.265 -28.540 1.00 28.45 91 ARG A N 1
ATOM 728 C CA . ARG A 1 91 ? -45.214 -6.812 -29.475 1.00 28.45 91 ARG A CA 1
ATOM 729 C C . ARG A 1 91 ? -45.613 -5.363 -29.028 1.00 28.45 91 ARG A C 1
ATOM 731 O O . ARG A 1 91 ? -45.965 -5.208 -27.871 1.00 28.45 91 ARG A O 1
ATOM 738 N N . PHE A 1 92 ? -45.563 -4.383 -29.948 1.00 26.45 92 PHE A N 1
ATOM 739 C CA . PHE A 1 92 ? -46.358 -3.126 -30.103 1.00 26.45 92 PHE A CA 1
ATOM 740 C C . PHE A 1 92 ? -46.384 -1.988 -29.043 1.00 26.45 92 PHE A C 1
ATOM 742 O O . PHE A 1 92 ? -46.900 -2.170 -27.947 1.00 26.45 92 PHE A O 1
ATOM 749 N N . HIS A 1 93 ? -45.994 -0.764 -29.452 1.00 31.50 93 HIS A N 1
ATOM 750 C CA . HIS A 1 93 ? -46.914 0.320 -29.876 1.00 31.50 93 HIS A CA 1
ATOM 751 C C . HIS A 1 93 ? -46.183 1.418 -30.696 1.00 31.50 93 HIS A C 1
ATOM 753 O O . HIS A 1 93 ? -44.987 1.636 -30.518 1.00 31.50 93 HIS A O 1
ATOM 759 N N . ASP A 1 94 ? -46.926 2.025 -31.628 1.00 30.56 94 ASP A N 1
ATOM 760 C CA . ASP A 1 94 ? -46.577 2.978 -32.706 1.00 30.56 94 ASP A CA 1
ATOM 761 C C . ASP A 1 94 ? -46.130 4.375 -32.183 1.00 30.56 94 ASP A C 1
ATOM 763 O O . ASP A 1 94 ? -46.373 4.674 -31.020 1.00 30.56 94 ASP A O 1
ATOM 767 N N . HIS A 1 95 ? -45.488 5.327 -32.888 1.00 29.88 95 HIS A N 1
ATOM 768 C CA . HIS A 1 95 ? -45.459 5.768 -34.301 1.00 29.88 95 HIS A CA 1
ATOM 769 C C . HIS A 1 95 ? -44.222 6.719 -34.534 1.00 29.88 95 HIS A C 1
ATOM 771 O O . HIS A 1 95 ? -43.472 6.943 -33.586 1.00 29.88 95 HIS A O 1
ATOM 777 N N . PRO A 1 96 ? -43.935 7.256 -35.748 1.00 41.75 96 PRO A N 1
ATOM 778 C CA . PRO A 1 96 ? -42.590 7.311 -36.349 1.00 41.75 96 PRO A CA 1
ATOM 779 C C . PRO A 1 96 ? -42.022 8.738 -36.531 1.00 41.75 96 PRO A C 1
ATOM 781 O O . PRO A 1 96 ? -42.729 9.700 -36.273 1.00 41.75 96 PRO A O 1
ATOM 784 N N . ILE A 1 97 ? -40.791 8.865 -37.059 1.00 32.00 97 ILE A N 1
ATOM 785 C CA . ILE A 1 97 ? -40.382 9.863 -38.080 1.00 32.00 97 ILE A CA 1
ATOM 786 C C . ILE A 1 97 ? -38.978 9.497 -38.632 1.00 32.00 97 ILE A C 1
ATOM 788 O O . 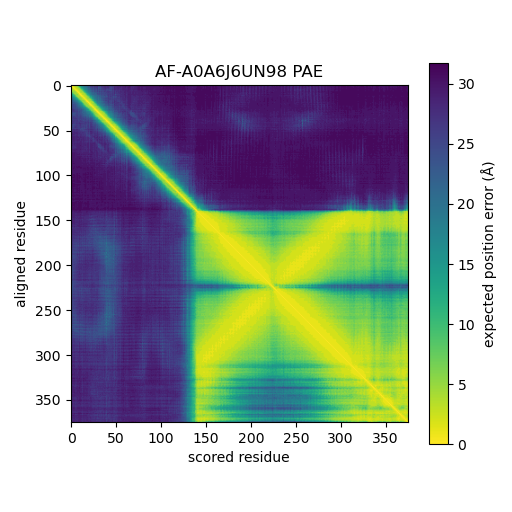ILE A 1 97 ? -38.005 9.472 -37.889 1.00 32.00 97 ILE A O 1
ATOM 792 N N . VAL A 1 98 ? -38.967 9.138 -39.930 1.00 32.84 98 VAL A N 1
ATOM 793 C CA . VAL A 1 98 ? -38.002 9.423 -41.031 1.00 32.84 98 VAL A CA 1
ATOM 794 C C . VAL A 1 98 ? -36.495 9.275 -40.714 1.00 32.84 98 VAL A C 1
ATOM 796 O O . VAL A 1 98 ? -35.960 10.002 -39.892 1.00 32.84 98 VAL A O 1
ATOM 799 N N . GLY A 1 99 ? -35.759 8.296 -41.260 1.00 26.67 99 GLY A N 1
ATOM 800 C CA . GLY A 1 99 ? -35.335 8.181 -42.671 1.00 26.67 99 GLY A CA 1
ATOM 801 C C . GLY A 1 99 ? -33.980 8.894 -42.827 1.00 26.67 99 GLY A C 1
ATOM 802 O O . GLY A 1 99 ? -33.909 10.083 -42.576 1.00 26.67 99 GLY A O 1
ATOM 803 N N . GLU A 1 100 ? -32.863 8.199 -43.053 1.00 30.47 100 GLU A N 1
ATOM 804 C CA . GLU A 1 100 ? -32.260 8.115 -44.391 1.00 30.47 100 GLU A CA 1
ATOM 805 C C . GLU A 1 100 ? -31.214 6.990 -44.496 1.00 30.47 100 GLU A C 1
ATOM 807 O O . GLU A 1 100 ? -30.559 6.594 -43.532 1.00 30.47 100 GLU A O 1
ATOM 812 N N . ALA A 1 101 ? -31.118 6.462 -45.714 1.00 30.48 101 ALA A N 1
ATOM 813 C CA . ALA A 1 101 ? -30.419 5.257 -46.116 1.00 30.48 101 ALA A CA 1
ATOM 814 C C . ALA A 1 101 ? -29.095 5.567 -46.833 1.00 30.48 101 ALA A C 1
ATOM 816 O O . ALA A 1 101 ? -28.969 6.563 -47.539 1.00 30.48 101 ALA A O 1
ATOM 817 N N . PHE A 1 102 ? -28.145 4.640 -46.709 1.00 31.58 102 PHE A N 1
ATOM 818 C CA . PHE A 1 102 ? -26.965 4.508 -47.566 1.00 31.58 102 PHE A CA 1
ATOM 819 C C . PHE A 1 102 ? -27.335 3.993 -48.976 1.00 31.58 102 PHE A C 1
ATOM 821 O O . PHE A 1 102 ? -28.149 3.071 -49.070 1.00 31.58 102 PHE A O 1
ATOM 828 N N . PRO A 1 103 ? -26.644 4.437 -50.043 1.00 38.78 103 PRO A N 1
ATOM 829 C CA . PRO A 1 103 ? -26.419 3.655 -51.265 1.00 38.78 103 PRO A CA 1
ATOM 830 C C . PRO A 1 103 ? -24.943 3.197 -51.313 1.00 38.78 103 PRO A C 1
ATOM 832 O O . PRO A 1 103 ? -24.034 3.979 -51.057 1.00 38.78 103 PRO A O 1
ATOM 835 N N . SER A 1 104 ? -24.606 1.907 -51.391 1.00 31.56 104 SER A N 1
ATOM 836 C CA . SER A 1 104 ? -24.735 0.938 -52.497 1.00 31.56 104 SER A CA 1
ATOM 837 C C . SER A 1 104 ? -23.877 1.251 -53.733 1.00 31.56 104 SER A C 1
ATOM 839 O O . SER A 1 104 ? -24.090 2.246 -54.419 1.00 31.56 104 SER A O 1
ATOM 841 N N . CYS A 1 105 ? -22.960 0.319 -54.018 1.00 26.94 105 CYS A N 1
ATOM 842 C CA . CYS A 1 105 ? -22.200 0.159 -55.258 1.00 26.94 105 CYS A CA 1
ATOM 843 C C . CYS A 1 105 ? -23.078 0.173 -56.519 1.00 26.94 105 CYS A C 1
ATOM 845 O O . CYS A 1 105 ? -24.188 -0.360 -56.511 1.00 26.94 105 CYS A O 1
ATOM 847 N N . GLY A 1 106 ? -22.509 0.674 -57.617 1.00 28.58 106 GLY A N 1
ATOM 848 C CA . GLY A 1 106 ? -23.025 0.522 -58.973 1.00 28.58 106 GLY A CA 1
ATOM 849 C C . GLY A 1 106 ? -21.892 0.603 -59.999 1.00 28.58 106 GLY A C 1
ATOM 850 O O . GLY A 1 106 ? -21.151 1.580 -60.036 1.00 28.58 106 GLY A O 1
ATOM 851 N N . GLU A 1 107 ? -21.770 -0.460 -60.788 1.00 32.53 107 GLU A N 1
ATOM 852 C CA . GLU A 1 107 ? -20.878 -0.668 -61.933 1.00 32.53 107 GLU A CA 1
ATOM 853 C C . GLU A 1 107 ? -21.167 0.284 -63.111 1.00 32.53 107 GLU A C 1
ATOM 855 O O . GLU A 1 107 ? -22.299 0.745 -63.263 1.00 32.53 107 GLU A O 1
ATOM 860 N N . ARG A 1 108 ? -20.157 0.492 -63.977 1.00 29.52 108 ARG A N 1
ATOM 861 C CA . ARG A 1 108 ? -20.180 0.770 -65.444 1.00 29.52 108 ARG A CA 1
ATOM 862 C C . ARG A 1 108 ? -18.790 1.298 -65.847 1.00 29.52 108 ARG A C 1
ATOM 864 O O . ARG A 1 108 ? -18.172 1.982 -65.048 1.00 29.52 108 ARG A O 1
ATOM 871 N N . ALA A 1 109 ? -18.228 1.113 -67.035 1.00 30.47 109 ALA A N 1
ATOM 872 C CA . ALA A 1 109 ? -18.532 0.352 -68.240 1.00 30.47 109 ALA A CA 1
ATOM 873 C C . ALA A 1 109 ? -17.218 0.291 -69.056 1.00 30.47 109 ALA A C 1
ATOM 875 O O . ALA A 1 109 ? -16.322 1.111 -68.863 1.00 30.47 109 ALA A O 1
ATOM 876 N N . VAL A 1 110 ? -17.127 -0.691 -69.947 1.00 34.53 110 VAL A N 1
ATOM 877 C CA . VAL A 1 110 ? -16.045 -0.909 -70.917 1.00 34.53 110 VAL A CA 1
ATOM 878 C C . VAL A 1 110 ? -16.211 0.051 -72.097 1.00 34.53 110 VAL A C 1
ATOM 880 O O . VAL A 1 110 ? -17.327 0.171 -72.600 1.00 34.53 110 VAL A O 1
ATOM 883 N N . GLU A 1 111 ? -15.124 0.651 -72.590 1.00 31.17 111 GLU A N 1
ATOM 884 C CA . GLU A 1 111 ? -15.073 1.170 -73.962 1.00 31.17 111 GLU A CA 1
ATOM 885 C C . GLU A 1 111 ? -13.679 0.980 -74.582 1.00 31.17 111 GLU A C 1
ATOM 887 O O . GLU A 1 111 ? -12.641 1.203 -73.962 1.00 31.17 111 GLU A O 1
ATOM 892 N N . GLU A 1 112 ? -13.712 0.474 -75.808 1.00 31.73 112 GLU A N 1
ATOM 893 C CA . GLU A 1 112 ? -12.646 -0.046 -76.656 1.00 31.73 112 GLU A CA 1
ATOM 894 C C . GLU A 1 112 ? -12.365 0.964 -77.777 1.00 31.73 112 GLU A C 1
ATOM 896 O O . GLU A 1 112 ? -13.319 1.455 -78.376 1.00 31.73 112 GLU A O 1
ATOM 901 N N . GLN A 1 113 ? -11.093 1.214 -78.126 1.00 35.91 113 GLN A N 1
ATOM 902 C CA . GLN A 1 113 ? -10.698 1.675 -79.469 1.00 35.91 113 GLN A CA 1
ATOM 903 C C . GLN A 1 113 ? -9.177 1.551 -79.727 1.00 35.91 113 GLN A C 1
ATOM 905 O O . GLN A 1 113 ? -8.374 2.270 -79.144 1.00 35.91 113 GLN A O 1
ATOM 910 N N . ARG A 1 114 ? -8.832 0.588 -80.604 1.00 32.91 114 ARG A N 1
ATOM 911 C CA . ARG A 1 114 ? -7.924 0.622 -81.789 1.00 32.91 114 ARG A CA 1
ATOM 912 C C . ARG A 1 114 ? -6.801 1.685 -81.766 1.00 32.91 114 ARG A C 1
ATOM 914 O O . ARG A 1 114 ? -7.093 2.863 -81.651 1.00 32.91 114 ARG A O 1
ATOM 921 N N . GLY A 1 115 ? -5.511 1.398 -81.946 1.00 29.59 115 GLY A N 1
ATOM 922 C CA . GLY A 1 115 ? -4.851 0.441 -82.840 1.00 29.59 115 GLY A CA 1
ATOM 923 C C . GLY A 1 115 ? -4.088 1.215 -83.927 1.00 29.59 115 GLY A C 1
ATOM 924 O O . GLY A 1 115 ? -4.743 1.780 -84.795 1.00 29.59 115 GLY A O 1
ATOM 925 N N . ILE A 1 116 ? -2.747 1.238 -83.879 1.00 35.88 116 ILE A N 1
ATOM 926 C CA . ILE A 1 116 ? -1.850 1.508 -85.022 1.00 35.88 116 ILE A CA 1
ATOM 927 C C . ILE A 1 116 ? -0.583 0.659 -84.837 1.00 35.88 116 ILE A C 1
ATOM 929 O O . ILE A 1 116 ? 0.174 0.868 -83.891 1.00 35.88 116 ILE A O 1
ATOM 933 N N . ASP A 1 117 ? -0.391 -0.280 -85.763 1.00 33.91 117 ASP A N 1
ATOM 934 C CA . ASP A 1 117 ? 0.861 -0.981 -86.040 1.00 33.91 117 ASP A CA 1
ATOM 935 C C . ASP A 1 117 ? 1.790 -0.087 -86.872 1.00 33.91 117 ASP A C 1
ATOM 937 O O . ASP A 1 117 ? 1.357 0.474 -87.880 1.00 33.91 117 ASP A O 1
ATOM 941 N N . THR A 1 118 ? 3.078 -0.060 -86.530 1.00 37.28 118 THR A N 1
ATOM 942 C CA . THR A 1 118 ? 4.163 0.049 -87.517 1.00 37.28 118 THR A CA 1
ATOM 943 C C . THR A 1 118 ? 5.339 -0.814 -87.070 1.00 37.28 118 THR A C 1
ATOM 945 O O . THR A 1 118 ? 5.800 -0.723 -85.934 1.00 37.28 118 THR A O 1
ATOM 948 N N . THR A 1 119 ? 5.755 -1.666 -87.995 1.00 35.66 119 THR A N 1
ATOM 949 C CA . THR A 1 119 ? 6.783 -2.709 -87.961 1.00 35.66 119 THR A CA 1
ATOM 950 C C . THR A 1 119 ? 8.221 -2.197 -87.915 1.00 35.66 119 THR A C 1
ATOM 952 O O . THR A 1 119 ? 8.500 -1.137 -88.466 1.00 35.66 119 THR A O 1
ATOM 955 N N . ASP A 1 120 ? 9.077 -3.057 -87.347 1.00 34.66 120 ASP A N 1
ATOM 956 C CA . ASP A 1 120 ? 10.485 -3.354 -87.661 1.00 34.66 120 ASP A CA 1
ATOM 957 C C . ASP A 1 120 ? 11.480 -2.205 -87.871 1.00 34.66 120 ASP A C 1
ATOM 959 O O . ASP A 1 120 ? 11.407 -1.466 -88.842 1.00 34.66 120 ASP A O 1
ATOM 963 N N . ASP A 1 121 ? 12.512 -2.183 -87.021 1.00 32.25 121 ASP A N 1
ATOM 964 C CA . ASP A 1 121 ? 13.891 -2.386 -87.482 1.00 32.25 121 ASP A CA 1
ATOM 965 C C . ASP A 1 121 ? 14.794 -2.760 -86.296 1.00 32.25 121 ASP A C 1
ATOM 967 O O . ASP A 1 121 ? 14.776 -2.139 -85.232 1.00 32.25 121 ASP A O 1
ATOM 971 N N . GLY A 1 122 ? 15.567 -3.832 -86.474 1.00 40.72 122 GLY A N 1
ATOM 972 C CA . GLY A 1 122 ? 16.513 -4.329 -85.485 1.00 40.72 122 GLY A CA 1
ATOM 973 C C . GLY A 1 122 ? 17.718 -3.408 -85.307 1.00 40.72 122 GLY A C 1
ATOM 974 O O . GLY A 1 122 ? 18.295 -2.915 -86.276 1.00 40.72 122 GLY A O 1
ATOM 975 N N . PHE A 1 123 ? 18.156 -3.255 -84.059 1.00 31.25 123 PHE A N 1
ATOM 976 C CA . PHE A 1 123 ? 19.526 -2.864 -83.758 1.00 31.25 123 PHE A CA 1
ATOM 977 C C . PHE A 1 123 ? 19.952 -3.446 -82.408 1.00 31.25 123 PHE A C 1
ATOM 979 O O . PHE A 1 123 ? 19.395 -3.109 -81.363 1.00 31.25 123 PHE A O 1
ATOM 986 N N . ASP A 1 124 ? 20.935 -4.345 -82.453 1.00 44.00 124 ASP A N 1
ATOM 987 C CA . ASP A 1 124 ? 21.624 -4.885 -81.289 1.00 44.00 124 ASP A CA 1
ATOM 988 C C . ASP A 1 124 ? 22.242 -3.748 -80.462 1.00 44.00 124 ASP A C 1
ATOM 990 O O . ASP A 1 124 ? 23.190 -3.075 -80.882 1.00 44.00 124 ASP A O 1
ATOM 994 N N . HIS A 1 125 ? 21.741 -3.559 -79.244 1.00 36.31 125 HIS A N 1
ATOM 995 C CA . HIS A 1 125 ? 22.433 -2.784 -78.224 1.00 36.31 125 HIS A CA 1
ATOM 996 C C . HIS A 1 125 ? 22.670 -3.639 -76.984 1.00 36.31 125 HIS A C 1
ATOM 998 O O . HIS A 1 125 ? 21.829 -3.774 -76.101 1.00 36.31 125 HIS A O 1
ATOM 1004 N N . TYR A 1 126 ? 23.885 -4.191 -76.937 1.00 47.72 126 TYR A N 1
ATOM 1005 C CA . TYR A 1 126 ? 24.619 -4.472 -75.708 1.00 47.72 126 TYR A CA 1
ATOM 1006 C C . TYR A 1 126 ? 24.798 -3.132 -74.972 1.00 47.72 126 TYR A C 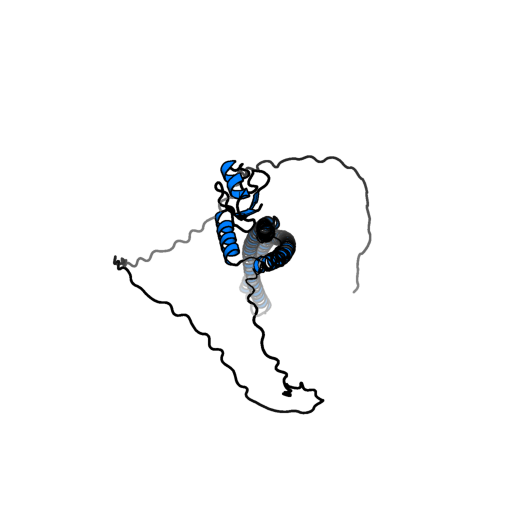1
ATOM 1008 O O . TYR A 1 126 ? 25.770 -2.409 -75.180 1.00 47.72 126 TYR A O 1
ATOM 1016 N N . GLY A 1 127 ? 23.782 -2.739 -74.210 1.00 36.44 127 GLY A N 1
ATOM 1017 C CA . GLY A 1 127 ? 23.799 -1.568 -73.348 1.00 36.44 127 GLY A CA 1
ATOM 1018 C C . GLY A 1 127 ? 23.763 -2.052 -71.916 1.00 36.44 127 GLY A C 1
ATOM 1019 O O . GLY A 1 127 ? 22.716 -2.491 -71.446 1.00 36.44 127 GLY A O 1
ATOM 1020 N N . ASP A 1 128 ? 24.912 -2.005 -71.250 1.00 38.00 128 ASP A N 1
ATOM 1021 C CA . ASP A 1 128 ? 24.998 -2.150 -69.807 1.00 38.00 128 ASP A CA 1
ATOM 1022 C C . ASP A 1 128 ? 23.973 -1.216 -69.152 1.00 38.00 128 ASP A C 1
ATOM 1024 O O . ASP A 1 128 ? 24.130 0.009 -69.142 1.00 38.00 128 ASP A O 1
ATOM 1028 N N . HIS A 1 129 ? 22.914 -1.805 -68.600 1.00 38.38 129 HIS A N 1
ATOM 1029 C CA . HIS A 1 129 ? 22.024 -1.145 -67.658 1.00 38.38 129 HIS A CA 1
ATOM 1030 C C . HIS A 1 129 ? 22.785 -0.947 -66.343 1.00 38.38 129 HIS A C 1
ATOM 1032 O O . HIS A 1 129 ? 22.530 -1.607 -65.340 1.00 38.38 129 HIS A O 1
ATOM 1038 N N . TYR A 1 130 ? 23.756 -0.035 -66.346 1.00 50.22 130 TYR A N 1
ATOM 1039 C CA . TYR A 1 130 ? 24.150 0.637 -65.122 1.00 50.22 130 TYR A CA 1
ATOM 1040 C C . TYR A 1 130 ? 23.038 1.631 -64.811 1.00 50.22 130 TYR A C 1
ATOM 1042 O O . TYR A 1 130 ? 23.034 2.760 -65.305 1.00 50.22 130 TYR A O 1
ATOM 1050 N N . ASP A 1 131 ? 22.060 1.172 -64.029 1.00 40.62 131 ASP A N 1
ATOM 1051 C CA . ASP A 1 131 ?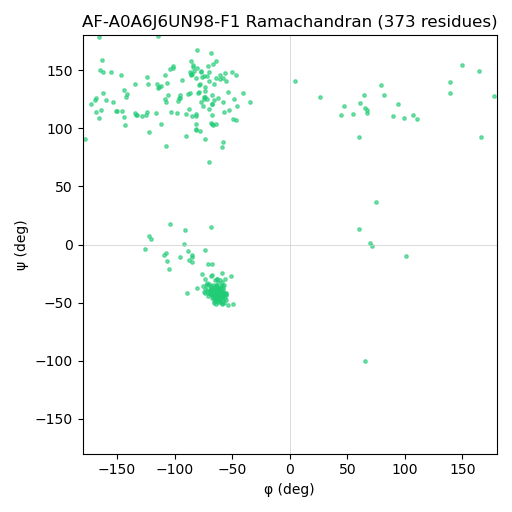 21.045 2.013 -63.406 1.00 40.62 131 ASP A CA 1
ATOM 1052 C C . ASP A 1 131 ? 21.744 3.065 -62.530 1.00 40.62 131 ASP A C 1
ATOM 1054 O O . ASP A 1 131 ? 21.977 2.891 -61.335 1.00 40.62 131 ASP A O 1
ATOM 1058 N N . ALA A 1 132 ? 22.082 4.200 -63.140 1.00 41.34 132 ALA A N 1
ATOM 1059 C CA . ALA A 1 132 ? 22.757 5.340 -62.524 1.00 41.34 132 ALA A CA 1
ATOM 1060 C C . ALA A 1 132 ? 21.890 6.090 -61.486 1.00 41.34 132 ALA A C 1
ATOM 1062 O O . ALA A 1 132 ? 22.222 7.205 -61.094 1.00 41.34 132 ALA A O 1
ATOM 1063 N N . ASN A 1 133 ? 20.789 5.479 -61.035 1.00 43.03 133 ASN A N 1
ATOM 1064 C CA . ASN A 1 133 ? 19.828 6.035 -60.082 1.00 43.03 133 ASN A CA 1
ATOM 1065 C C . ASN A 1 133 ? 19.664 5.204 -58.794 1.00 43.03 133 ASN A C 1
ATOM 1067 O O . ASN A 1 133 ? 18.834 5.563 -57.959 1.00 43.03 133 ASN A O 1
ATOM 1071 N N . ASP A 1 134 ? 20.447 4.138 -58.589 1.00 44.69 134 ASP A N 1
ATOM 1072 C CA . ASP A 1 134 ? 20.381 3.337 -57.350 1.00 44.69 134 ASP A CA 1
ATOM 1073 C C . ASP A 1 134 ? 21.290 3.874 -56.223 1.00 44.69 134 ASP A C 1
ATOM 1075 O O . ASP A 1 134 ? 21.167 3.509 -55.060 1.00 44.69 134 ASP A O 1
ATOM 1079 N N . HIS A 1 135 ? 22.208 4.792 -56.541 1.00 43.94 135 HIS A N 1
ATOM 1080 C CA . HIS A 1 135 ? 23.200 5.300 -55.581 1.00 43.94 135 HIS A CA 1
ATOM 1081 C C . HIS A 1 135 ? 22.689 6.460 -54.706 1.00 43.94 135 HIS A C 1
ATOM 1083 O O . HIS A 1 135 ? 23.353 6.818 -53.736 1.00 43.94 135 HIS A O 1
ATOM 1089 N N . ASP A 1 136 ? 21.525 7.037 -55.031 1.00 41.09 136 ASP A N 1
ATOM 1090 C CA . ASP A 1 136 ? 20.956 8.211 -54.340 1.00 41.09 136 ASP A CA 1
ATOM 1091 C C . ASP A 1 136 ? 19.712 7.879 -53.488 1.00 41.09 136 ASP A C 1
ATOM 1093 O O . ASP A 1 136 ? 19.249 8.695 -52.696 1.00 41.09 136 ASP A O 1
ATOM 1097 N N . ARG A 1 137 ? 19.165 6.656 -53.589 1.00 44.25 137 ARG A N 1
ATOM 1098 C CA . ARG A 1 137 ? 18.046 6.201 -52.730 1.00 44.25 137 ARG A CA 1
ATOM 1099 C C . ARG A 1 137 ? 18.490 5.639 -51.381 1.00 44.25 137 ARG A C 1
ATOM 1101 O O . ARG A 1 137 ? 17.657 5.424 -50.502 1.00 44.25 137 ARG A O 1
ATOM 1108 N N . THR A 1 138 ? 19.791 5.458 -51.207 1.00 47.38 138 THR A N 1
ATOM 1109 C CA . THR A 1 138 ? 20.410 4.844 -50.039 1.00 47.38 138 THR A CA 1
ATOM 1110 C C . THR A 1 138 ? 21.091 5.942 -49.224 1.00 47.38 138 THR A C 1
ATOM 1112 O O . THR A 1 138 ? 22.304 6.136 -49.293 1.00 47.38 138 THR A O 1
ATOM 1115 N N . MET A 1 139 ? 20.339 6.625 -48.351 1.00 50.25 139 MET A N 1
ATOM 1116 C CA . MET A 1 139 ? 20.902 6.845 -47.010 1.00 50.25 139 MET A CA 1
ATOM 1117 C C . MET A 1 139 ? 21.437 5.472 -46.600 1.00 50.25 139 MET A C 1
ATOM 1119 O O . MET A 1 139 ? 20.642 4.543 -46.501 1.00 50.25 139 MET A O 1
ATOM 1123 N N . SER A 1 140 ? 22.768 5.304 -46.587 1.00 73.88 140 SER A N 1
ATOM 1124 C CA . SER A 1 140 ? 23.428 3.989 -46.559 1.00 73.88 140 SER A CA 1
ATOM 1125 C C . SER A 1 140 ? 22.681 3.048 -45.612 1.00 73.88 140 SER A C 1
ATOM 1127 O O . SER A 1 140 ? 22.427 3.444 -44.479 1.00 73.88 140 SER A O 1
ATOM 1129 N N . ALA A 1 141 ? 22.331 1.824 -46.022 1.00 80.88 141 ALA A N 1
ATOM 1130 C CA . ALA A 1 141 ? 21.614 0.883 -45.148 1.00 80.88 141 ALA A CA 1
ATOM 1131 C C . ALA A 1 141 ? 22.300 0.727 -43.768 1.00 80.88 141 ALA A C 1
ATOM 1133 O O . ALA A 1 141 ? 21.656 0.497 -42.746 1.00 80.88 141 ALA A O 1
ATOM 1134 N N . PHE A 1 142 ? 23.620 0.942 -43.724 1.00 85.25 142 PHE A N 1
ATOM 1135 C CA . PHE A 1 142 ? 24.428 1.018 -42.510 1.00 85.25 142 PHE A CA 1
ATOM 1136 C C . PHE A 1 142 ? 24.221 2.280 -41.656 1.00 85.25 142 PHE A C 1
ATOM 1138 O O . PHE A 1 142 ? 24.321 2.201 -40.433 1.00 85.25 142 PHE A O 1
ATOM 1145 N N . ALA A 1 143 ? 23.941 3.432 -42.265 1.00 86.06 143 ALA A N 1
ATOM 1146 C CA . ALA A 1 143 ? 23.517 4.643 -41.565 1.00 86.06 143 ALA A CA 1
ATOM 1147 C C . ALA A 1 143 ? 22.137 4.444 -40.918 1.00 86.06 143 ALA A C 1
ATOM 1149 O O . ALA A 1 143 ? 21.997 4.699 -39.725 1.00 86.06 143 ALA A O 1
ATOM 1150 N N . THR A 1 144 ? 21.173 3.861 -41.640 1.00 89.88 144 THR A N 1
ATOM 1151 C CA . THR A 1 144 ? 19.857 3.492 -41.084 1.00 89.88 144 THR A CA 1
ATOM 1152 C C . THR A 1 144 ? 19.986 2.503 -39.923 1.00 89.88 144 THR A C 1
ATOM 1154 O O . THR A 1 144 ? 19.310 2.647 -38.910 1.00 89.88 144 THR A O 1
ATOM 1157 N N . LEU A 1 145 ? 20.891 1.521 -40.017 1.00 90.44 145 LEU A N 1
ATOM 1158 C CA . LEU A 1 145 ? 21.195 0.611 -38.905 1.00 90.44 145 LEU A CA 1
ATOM 1159 C C . LEU A 1 145 ? 21.801 1.316 -37.685 1.00 90.44 145 LEU A C 1
ATOM 1161 O O . LEU A 1 145 ? 21.558 0.896 -36.552 1.00 90.44 145 LEU A O 1
ATOM 1165 N N . LEU A 1 146 ? 22.626 2.342 -37.903 1.00 90.81 146 LEU A N 1
ATOM 1166 C CA . LEU A 1 146 ? 23.209 3.119 -36.814 1.00 90.81 146 LEU A CA 1
ATOM 1167 C C . LEU A 1 146 ? 22.119 3.919 -36.090 1.00 90.81 146 LEU A C 1
ATOM 1169 O O . LEU A 1 146 ? 22.043 3.844 -34.867 1.00 90.81 146 LEU A O 1
ATOM 1173 N N . GLU A 1 147 ? 21.237 4.585 -36.838 1.00 92.19 147 GLU A N 1
ATOM 1174 C CA . GLU A 1 147 ? 20.068 5.290 -36.293 1.00 92.19 147 GLU A CA 1
ATOM 1175 C C . GLU A 1 147 ? 19.129 4.327 -35.553 1.00 92.19 147 GLU A C 1
ATOM 1177 O O . GLU A 1 147 ? 18.760 4.565 -34.403 1.00 92.19 147 GLU A O 1
ATOM 1182 N N . LEU A 1 148 ? 18.816 3.170 -36.147 1.00 94.44 148 LEU A N 1
ATOM 1183 C CA . LEU A 1 148 ? 18.014 2.122 -35.509 1.00 94.44 148 LEU A CA 1
ATOM 1184 C C . LEU A 1 148 ? 18.623 1.685 -34.170 1.00 94.44 148 LEU A C 1
ATOM 1186 O O . LEU A 1 148 ? 17.903 1.529 -33.180 1.00 94.44 148 LEU A O 1
ATOM 1190 N N . GLN A 1 149 ? 19.950 1.539 -34.110 1.00 94.62 149 GLN A N 1
ATOM 1191 C CA . GLN A 1 149 ? 20.642 1.234 -32.863 1.00 94.62 149 GLN A CA 1
ATOM 1192 C C . GLN A 1 149 ? 20.531 2.351 -31.826 1.00 94.62 149 GLN A C 1
ATOM 1194 O O . GLN A 1 149 ? 20.404 2.052 -30.639 1.00 94.62 149 GLN A O 1
ATOM 1199 N N . GLU A 1 150 ? 20.588 3.617 -32.228 1.00 94.06 150 GLU A N 1
ATOM 1200 C CA . GLU A 1 150 ? 20.408 4.741 -31.306 1.00 94.06 150 GLU A CA 1
ATOM 1201 C C . GLU A 1 150 ? 19.019 4.706 -30.653 1.00 94.06 150 GLU A C 1
ATOM 1203 O O . GLU A 1 150 ? 18.913 4.846 -29.429 1.00 94.06 150 GLU A O 1
ATOM 1208 N N . HIS A 1 151 ? 17.966 4.411 -31.425 1.00 96.00 151 HIS A N 1
ATOM 1209 C CA . HIS A 1 151 ? 16.624 4.198 -30.874 1.00 96.00 151 HIS A CA 1
ATOM 1210 C C . HIS A 1 151 ? 16.571 2.982 -29.942 1.00 96.00 151 HIS A C 1
ATOM 1212 O O . HIS A 1 151 ? 16.003 3.066 -28.855 1.00 96.00 151 HIS A O 1
ATOM 1218 N N . ASP A 1 152 ? 17.207 1.870 -30.308 1.00 95.81 152 ASP A N 1
ATOM 1219 C CA . ASP A 1 152 ? 17.272 0.665 -29.478 1.00 95.81 152 ASP A CA 1
ATOM 1220 C C . ASP A 1 152 ? 17.986 0.911 -28.132 1.00 95.81 152 ASP A C 1
ATOM 1222 O O . ASP A 1 152 ? 17.502 0.481 -27.078 1.00 95.81 152 ASP A O 1
ATOM 1226 N N . VAL A 1 153 ? 19.091 1.664 -28.137 1.00 94.69 153 VAL A N 1
ATOM 1227 C CA . VAL A 1 153 ? 19.787 2.108 -26.918 1.00 94.69 153 VAL A CA 1
ATOM 1228 C C . VAL A 1 153 ? 18.880 3.011 -26.083 1.00 94.69 153 VAL A C 1
ATOM 1230 O O . VAL A 1 153 ? 18.797 2.841 -24.864 1.00 94.69 153 VAL A O 1
ATOM 1233 N N . LYS A 1 154 ? 18.157 3.941 -26.716 1.00 96.62 154 LYS A N 1
ATOM 1234 C CA . LYS A 1 154 ? 17.192 4.807 -26.028 1.00 96.62 154 LYS A CA 1
ATOM 1235 C C . LYS A 1 154 ? 16.051 3.997 -25.401 1.00 96.62 154 LYS A C 1
ATOM 1237 O O . LYS A 1 154 ? 15.692 4.249 -24.252 1.00 96.62 154 LYS A O 1
ATOM 1242 N N . LEU A 1 155 ? 15.524 2.980 -26.083 1.00 97.12 155 LEU A N 1
ATOM 1243 C CA . LEU A 1 155 ? 14.509 2.069 -25.537 1.00 97.12 155 LEU A CA 1
ATOM 1244 C C . LEU A 1 155 ? 15.032 1.298 -24.319 1.00 97.12 155 LEU A C 1
ATOM 1246 O O . LEU A 1 155 ? 14.320 1.166 -23.319 1.00 97.12 155 LEU A O 1
ATOM 1250 N N . ASP A 1 156 ? 16.280 0.828 -24.361 1.00 96.06 156 ASP A N 1
ATOM 1251 C CA . ASP A 1 156 ? 16.916 0.155 -23.226 1.00 96.06 156 ASP A CA 1
ATOM 1252 C C . ASP A 1 156 ? 17.101 1.106 -22.031 1.00 96.06 156 ASP A C 1
ATOM 1254 O O . ASP A 1 156 ? 16.808 0.729 -20.889 1.00 96.06 156 ASP A O 1
ATOM 1258 N N . GLN A 1 157 ? 17.502 2.356 -22.282 1.00 96.00 157 GLN A N 1
ATOM 1259 C CA . GLN A 1 157 ? 17.587 3.405 -21.262 1.00 96.00 157 GLN A CA 1
ATOM 1260 C C . GLN A 1 157 ? 16.218 3.720 -20.650 1.00 96.00 157 GLN A C 1
ATOM 1262 O O . GLN A 1 157 ? 16.108 3.808 -19.427 1.00 96.00 157 GLN A O 1
ATOM 1267 N N . LEU A 1 158 ? 15.163 3.839 -21.462 1.00 97.81 158 LEU A N 1
ATOM 1268 C CA . LEU A 1 158 ? 13.796 4.072 -20.985 1.00 97.81 158 LEU A CA 1
ATOM 1269 C C . LEU A 1 158 ? 13.290 2.905 -20.135 1.00 97.81 158 LEU A C 1
ATOM 1271 O O . LEU A 1 158 ? 12.746 3.123 -19.051 1.00 97.81 158 LEU A O 1
ATOM 1275 N N . ARG A 1 159 ? 13.534 1.663 -20.570 1.00 96.25 159 ARG A N 1
ATOM 1276 C CA . ARG A 1 159 ? 13.197 0.459 -19.798 1.00 96.25 159 ARG A CA 1
ATOM 1277 C C . ARG A 1 159 ? 13.913 0.452 -18.450 1.00 96.25 159 ARG A C 1
ATOM 1279 O O . ARG A 1 159 ? 13.289 0.162 -17.428 1.00 96.25 159 ARG A O 1
ATOM 1286 N N . HIS A 1 160 ? 15.198 0.802 -18.432 1.00 96.50 160 HIS A N 1
ATOM 1287 C CA . HIS A 1 160 ? 15.959 0.907 -17.192 1.00 96.50 160 HIS A CA 1
ATOM 1288 C C . HIS A 1 160 ? 15.432 2.032 -16.289 1.00 96.50 160 HIS A C 1
ATOM 1290 O O . HIS A 1 160 ? 15.154 1.781 -15.118 1.00 96.50 160 HIS A O 1
ATOM 1296 N N . ARG A 1 161 ? 15.194 3.233 -16.836 1.00 96.69 161 ARG A N 1
ATOM 1297 C CA . ARG A 1 161 ? 14.623 4.388 -16.120 1.00 96.69 161 ARG A CA 1
ATOM 1298 C C . ARG A 1 161 ? 13.285 4.041 -15.469 1.00 96.69 161 ARG A C 1
ATOM 1300 O O . ARG A 1 161 ? 13.086 4.357 -14.303 1.00 96.69 161 ARG A O 1
ATOM 1307 N N . ARG A 1 162 ? 12.404 3.329 -16.180 1.00 96.56 162 ARG A N 1
ATOM 1308 C CA . ARG A 1 162 ? 11.098 2.864 -15.672 1.00 96.56 162 ARG A CA 1
ATOM 1309 C C . ARG A 1 162 ? 11.222 1.872 -14.515 1.00 96.56 162 ARG A C 1
ATOM 1311 O O . ARG A 1 162 ? 10.425 1.898 -13.572 1.00 96.56 162 ARG A O 1
ATOM 1318 N N . ALA A 1 163 ? 12.199 0.970 -14.594 1.00 95.69 163 ALA A N 1
ATOM 1319 C CA . ALA A 1 163 ? 12.470 -0.010 -13.546 1.00 95.69 163 ALA A CA 1
ATOM 1320 C C . ALA A 1 163 ? 13.123 0.635 -12.311 1.00 95.69 163 ALA A C 1
ATOM 1322 O O . ALA A 1 163 ? 12.821 0.240 -11.188 1.00 95.69 163 ALA A O 1
ATOM 1323 N N . ALA A 1 164 ? 13.969 1.645 -12.520 1.00 96.06 164 ALA A N 1
ATOM 1324 C CA . ALA A 1 164 ? 14.735 2.337 -11.487 1.00 96.06 164 ALA A CA 1
ATOM 1325 C C . ALA A 1 164 ? 14.022 3.566 -10.887 1.00 96.06 164 ALA A C 1
ATOM 1327 O O . ALA A 1 164 ? 14.659 4.355 -10.191 1.00 96.06 164 ALA A O 1
ATOM 1328 N N . LEU A 1 165 ? 12.719 3.749 -11.141 1.00 97.12 165 LEU A N 1
ATOM 1329 C CA . LEU A 1 165 ? 11.957 4.861 -10.567 1.00 97.12 165 LEU A CA 1
ATOM 1330 C C . LEU A 1 165 ? 12.022 4.822 -9.024 1.00 97.12 165 LEU A C 1
ATOM 1332 O O . LEU A 1 165 ? 11.605 3.820 -8.432 1.00 97.12 165 LEU A O 1
ATOM 1336 N N . PRO A 1 166 ? 12.494 5.897 -8.358 1.00 93.94 166 PRO A N 1
ATOM 1337 C CA . PRO A 1 166 ? 12.670 5.922 -6.903 1.00 93.94 166 PRO A CA 1
ATOM 1338 C C . PRO A 1 166 ? 11.342 5.771 -6.151 1.00 93.94 166 PRO A C 1
ATOM 1340 O O . PRO A 1 166 ? 11.301 5.142 -5.092 1.00 93.94 166 PRO A O 1
ATOM 1343 N N . ASP A 1 167 ? 10.243 6.240 -6.748 1.00 95.81 167 ASP A N 1
ATOM 1344 C CA . ASP A 1 167 ? 8.890 6.121 -6.198 1.00 95.81 167 ASP A CA 1
ATOM 1345 C C . ASP A 1 167 ? 8.469 4.665 -5.956 1.00 95.81 167 ASP A C 1
ATOM 1347 O O . ASP A 1 167 ? 7.657 4.399 -5.075 1.00 95.81 167 ASP A O 1
ATOM 1351 N N . ARG A 1 168 ? 9.056 3.684 -6.662 1.00 95.69 168 ARG A N 1
ATOM 1352 C CA . ARG A 1 168 ? 8.809 2.258 -6.384 1.00 95.69 168 ARG A CA 1
ATOM 1353 C C . ARG A 1 168 ? 9.324 1.851 -5.006 1.00 95.69 168 ARG A C 1
ATOM 1355 O O . ARG A 1 168 ? 8.641 1.128 -4.284 1.00 95.69 168 ARG A O 1
ATOM 1362 N N . ALA A 1 169 ? 10.528 2.295 -4.643 1.00 95.06 169 ALA A N 1
ATOM 1363 C CA . ALA A 1 169 ? 11.120 1.992 -3.343 1.00 95.06 169 ALA A CA 1
ATOM 1364 C C . ALA A 1 169 ? 10.359 2.702 -2.213 1.00 95.06 169 ALA A C 1
ATOM 1366 O O . ALA A 1 169 ? 10.123 2.114 -1.151 1.00 95.06 169 ALA A O 1
ATOM 1367 N N . GLU A 1 170 ? 9.920 3.937 -2.463 1.00 95.88 170 GLU A N 1
ATOM 1368 C CA . GLU A 1 170 ? 9.072 4.678 -1.531 1.00 95.88 170 GLU A CA 1
ATOM 1369 C C . GLU A 1 170 ? 7.712 3.992 -1.340 1.00 95.88 170 GLU A C 1
ATOM 1371 O O . GLU A 1 170 ? 7.320 3.740 -0.200 1.00 95.88 170 GLU A O 1
ATOM 1376 N N . LEU A 1 171 ? 7.048 3.576 -2.426 1.00 97.25 171 LEU A N 1
ATOM 1377 C CA . LEU A 1 171 ? 5.769 2.863 -2.381 1.00 97.25 171 LEU A CA 1
ATOM 1378 C C . LEU A 1 171 ? 5.865 1.573 -1.559 1.00 97.25 171 LEU A C 1
ATOM 1380 O O . LEU A 1 171 ? 4.998 1.306 -0.727 1.00 97.25 171 LEU A O 1
ATOM 1384 N N . VAL A 1 172 ? 6.928 0.780 -1.742 1.00 97.19 172 VAL A N 1
ATOM 1385 C CA . VAL A 1 172 ? 7.168 -0.439 -0.948 1.00 97.19 172 VAL A CA 1
ATOM 1386 C C . VAL A 1 172 ? 7.326 -0.105 0.537 1.00 97.19 172 VAL A C 1
ATOM 1388 O O . VAL A 1 172 ? 6.736 -0.772 1.391 1.00 97.19 172 VAL A O 1
ATOM 1391 N N . THR A 1 173 ? 8.089 0.942 0.852 1.00 96.44 173 THR A N 1
ATOM 1392 C CA . THR A 1 173 ? 8.337 1.374 2.233 1.00 96.44 173 THR A CA 1
ATOM 1393 C C . THR A 1 173 ? 7.050 1.843 2.908 1.00 96.44 173 THR A C 1
ATOM 1395 O O . THR A 1 173 ? 6.728 1.386 4.006 1.00 96.44 173 THR A O 1
ATOM 1398 N N . GLN A 1 174 ? 6.275 2.695 2.236 1.00 96.19 174 GLN A N 1
ATOM 1399 C CA . GLN A 1 174 ? 5.004 3.202 2.748 1.00 96.19 174 GLN A CA 1
ATOM 1400 C C . GLN A 1 174 ? 3.955 2.096 2.870 1.00 96.19 174 GLN A C 1
ATOM 1402 O O . GLN A 1 174 ? 3.284 2.013 3.894 1.00 96.19 174 GLN A O 1
ATOM 1407 N N . THR A 1 175 ? 3.867 1.184 1.896 1.00 97.81 175 THR A N 1
ATOM 1408 C CA . THR A 1 175 ? 2.963 0.020 1.960 1.00 97.81 175 THR A CA 1
ATOM 1409 C C . THR A 1 175 ? 3.278 -0.858 3.170 1.00 97.81 175 THR A C 1
ATOM 1411 O O . THR A 1 175 ? 2.370 -1.296 3.876 1.00 97.81 175 THR A O 1
ATOM 1414 N N . LYS A 1 176 ? 4.566 -1.083 3.458 1.00 97.94 176 LYS A N 1
ATOM 1415 C CA . LYS A 1 176 ? 4.997 -1.832 4.643 1.00 97.94 176 LYS A CA 1
ATOM 1416 C C . LYS A 1 176 ? 4.662 -1.096 5.942 1.00 97.94 176 LYS A C 1
ATOM 1418 O O . LYS A 1 176 ? 4.192 -1.721 6.885 1.00 97.94 176 LYS A O 1
ATOM 1423 N N . ALA A 1 177 ? 4.886 0.215 6.011 1.00 96.94 177 ALA A N 1
ATOM 1424 C CA . ALA A 1 177 ? 4.516 1.004 7.187 1.00 96.94 177 ALA A CA 1
ATOM 1425 C C . ALA A 1 177 ? 2.996 0.978 7.431 1.00 96.94 177 ALA A C 1
ATOM 1427 O O . ALA A 1 177 ? 2.546 0.833 8.567 1.00 96.94 177 ALA A O 1
ATOM 1428 N N . ASN A 1 178 ? 2.212 1.057 6.355 1.00 97.88 178 ASN A N 1
ATOM 1429 C CA . ASN A 1 178 ? 0.757 1.005 6.385 1.00 97.88 178 ASN A CA 1
ATOM 1430 C C . ASN A 1 178 ? 0.245 -0.356 6.883 1.00 97.88 178 ASN A C 1
ATOM 1432 O O . ASN A 1 178 ? -0.634 -0.403 7.741 1.00 97.88 178 ASN A O 1
ATOM 1436 N N . SER A 1 179 ? 0.838 -1.462 6.417 1.00 97.88 179 SER A N 1
ATOM 1437 C CA . SER A 1 179 ? 0.453 -2.808 6.857 1.00 97.88 179 SER A CA 1
ATOM 1438 C C . SER A 1 179 ? 0.811 -3.087 8.317 1.00 97.88 179 SER A C 1
ATOM 1440 O O . SER A 1 179 ? 0.018 -3.706 9.024 1.00 97.88 179 SER A O 1
ATOM 1442 N N . VAL A 1 180 ? 1.959 -2.591 8.792 1.00 98.19 180 VAL A N 1
ATOM 1443 C CA . VAL A 1 180 ? 2.340 -2.671 10.212 1.00 98.19 180 VAL A CA 1
ATOM 1444 C C . VAL A 1 180 ? 1.339 -1.905 11.076 1.00 98.19 180 VAL A C 1
ATOM 1446 O O . VAL A 1 180 ? 0.798 -2.476 12.018 1.00 98.19 180 VAL A O 1
ATOM 1449 N N . LEU A 1 181 ? 1.016 -0.660 10.715 1.00 98.31 181 LEU A N 1
ATOM 1450 C CA . LEU A 1 181 ? 0.042 0.137 11.465 1.00 98.31 181 LEU A CA 1
ATOM 1451 C C . LEU A 1 181 ? -1.365 -0.480 11.431 1.00 98.31 181 LEU A C 1
ATOM 1453 O O . LEU A 1 181 ? -2.077 -0.450 12.428 1.00 98.31 181 LEU A O 1
ATOM 1457 N N . ALA A 1 182 ? -1.775 -1.070 10.305 1.00 98.25 182 ALA A N 1
ATOM 1458 C CA . ALA A 1 182 ? -3.053 -1.772 10.213 1.00 98.25 182 ALA A CA 1
ATOM 1459 C C . ALA A 1 182 ? -3.114 -2.986 11.157 1.00 98.25 182 ALA A C 1
ATOM 1461 O O . ALA A 1 182 ? -4.154 -3.234 11.766 1.00 98.25 182 ALA A O 1
ATOM 1462 N N . ALA A 1 183 ? -2.006 -3.718 11.312 1.00 98.38 183 ALA A N 1
ATOM 1463 C CA . ALA A 1 183 ? -1.912 -4.818 12.267 1.00 98.38 183 ALA A CA 1
ATOM 1464 C C . ALA A 1 183 ? -1.952 -4.325 13.725 1.00 98.38 183 ALA A C 1
ATOM 1466 O O . ALA A 1 183 ? -2.618 -4.947 14.550 1.00 98.38 183 ALA A O 1
ATOM 1467 N N . GLU A 1 184 ? -1.298 -3.199 14.032 1.00 98.06 184 GLU A N 1
ATOM 1468 C CA . GLU A 1 184 ? -1.372 -2.546 15.349 1.00 98.06 184 GLU A CA 1
ATOM 1469 C C . GLU A 1 184 ? -2.814 -2.136 15.684 1.00 98.06 184 GLU A C 1
ATOM 1471 O O . GLU A 1 184 ? -3.328 -2.515 16.733 1.00 98.06 184 GLU A O 1
ATOM 1476 N N . ILE A 1 185 ? -3.506 -1.458 14.759 1.00 98.69 185 ILE A N 1
ATOM 1477 C CA . ILE A 1 185 ? -4.918 -1.070 14.921 1.00 98.69 185 ILE A CA 1
ATOM 1478 C C . ILE A 1 185 ? -5.801 -2.297 15.159 1.00 98.69 185 ILE A C 1
ATOM 1480 O O . ILE A 1 185 ? -6.654 -2.277 16.044 1.00 98.69 185 ILE A O 1
ATOM 1484 N N . ALA A 1 186 ? -5.603 -3.372 14.392 1.00 98.62 186 ALA A N 1
ATOM 1485 C CA . ALA A 1 186 ? -6.382 -4.596 14.546 1.00 98.62 186 ALA A CA 1
ATOM 1486 C C . ALA A 1 186 ? -6.168 -5.252 15.920 1.00 98.62 186 ALA A C 1
ATOM 1488 O O . ALA A 1 186 ? -7.130 -5.733 16.518 1.00 98.62 186 ALA A O 1
ATOM 1489 N N . ALA A 1 187 ? -4.935 -5.248 16.435 1.00 98.44 187 ALA A N 1
ATOM 1490 C CA . ALA A 1 187 ? -4.629 -5.762 17.766 1.00 98.44 187 ALA A CA 1
ATOM 1491 C C . ALA A 1 187 ? -5.300 -4.919 18.864 1.00 98.44 187 ALA A C 1
ATOM 1493 O O . ALA A 1 187 ? -6.038 -5.469 19.678 1.00 98.44 187 ALA A O 1
ATOM 1494 N N . THR A 1 188 ? -5.139 -3.591 18.834 1.00 98.56 188 THR A N 1
ATOM 1495 C CA . THR A 1 188 ? -5.777 -2.690 19.810 1.00 98.56 188 THR A CA 1
ATOM 1496 C C . THR A 1 188 ? -7.303 -2.774 19.747 1.00 98.56 188 THR A C 1
ATOM 1498 O O . THR A 1 188 ? -7.963 -2.775 20.781 1.00 98.56 188 THR A O 1
ATOM 1501 N N . SER A 1 189 ? -7.882 -2.900 18.549 1.00 98.56 189 SER A N 1
ATOM 1502 C CA . SER A 1 189 ? -9.329 -3.073 18.380 1.00 98.56 189 SER A CA 1
ATOM 1503 C C . SER A 1 189 ? -9.814 -4.393 18.976 1.00 98.56 189 SER A C 1
ATOM 1505 O O . SER A 1 189 ? -10.882 -4.430 19.578 1.00 98.56 189 SER A O 1
ATOM 1507 N N . ALA A 1 190 ? -9.040 -5.474 18.840 1.00 98.69 190 ALA A N 1
ATOM 1508 C CA . ALA A 1 190 ? -9.389 -6.757 19.437 1.00 98.69 190 ALA A CA 1
ATOM 1509 C C . ALA A 1 190 ? -9.364 -6.697 20.973 1.00 98.69 190 ALA A C 1
ATOM 1511 O O . ALA A 1 190 ? -10.265 -7.245 21.612 1.00 98.69 190 ALA A O 1
ATOM 1512 N N . ASP A 1 191 ? -8.376 -6.010 21.554 1.00 98.50 191 ASP A N 1
ATOM 1513 C CA . ASP A 1 191 ? -8.294 -5.771 22.999 1.00 98.50 191 ASP A CA 1
ATOM 1514 C C . ASP A 1 191 ? -9.466 -4.905 23.486 1.00 98.50 191 ASP A C 1
ATOM 1516 O O . ASP A 1 191 ? -10.122 -5.245 24.474 1.00 98.50 191 ASP A O 1
ATOM 1520 N N . HIS A 1 192 ? -9.800 -3.843 22.747 1.00 98.62 192 HIS A N 1
ATOM 1521 C CA . HIS A 1 192 ? -10.961 -2.997 23.027 1.00 98.62 192 HIS A CA 1
ATOM 1522 C C . HIS A 1 192 ? -12.265 -3.809 23.017 1.00 98.62 192 HIS A C 1
ATOM 1524 O O . HIS A 1 192 ? -13.067 -3.724 23.946 1.00 98.62 192 HIS A O 1
ATOM 1530 N N . ASP A 1 193 ? -12.455 -4.683 22.026 1.00 98.62 193 ASP A N 1
ATOM 1531 C CA . ASP A 1 193 ? -13.640 -5.537 21.949 1.00 98.62 193 ASP A CA 1
ATOM 1532 C C . ASP A 1 193 ? -13.750 -6.518 23.128 1.00 98.62 193 ASP A C 1
ATOM 1534 O O . ASP A 1 193 ? -14.855 -6.924 23.499 1.00 98.62 193 ASP A O 1
ATOM 1538 N N . VAL A 1 194 ? -12.627 -6.952 23.715 1.00 98.62 194 VAL A N 1
ATOM 1539 C CA . VAL A 1 194 ? -12.640 -7.781 24.932 1.00 98.62 194 VAL A CA 1
ATOM 1540 C C . VAL A 1 194 ? -13.202 -6.984 26.106 1.00 98.62 194 VAL A C 1
ATOM 1542 O O . VAL A 1 194 ? -14.113 -7.483 26.770 1.00 98.62 194 VAL A O 1
ATOM 1545 N N . VAL A 1 195 ? -12.712 -5.761 26.320 1.00 98.69 195 VAL A N 1
ATOM 1546 C CA . VAL A 1 195 ? -13.184 -4.867 27.391 1.00 98.69 195 VAL A CA 1
ATOM 1547 C C . VAL A 1 195 ? -14.662 -4.528 27.196 1.00 98.69 195 VAL A C 1
ATOM 1549 O O . VAL A 1 195 ? -15.463 -4.711 28.111 1.00 98.69 195 VAL A O 1
ATOM 1552 N N . ALA A 1 196 ? -15.062 -4.158 25.978 1.00 98.44 196 ALA A N 1
ATOM 1553 C CA . ALA A 1 196 ? -16.447 -3.821 25.656 1.00 98.44 196 ALA A CA 1
ATOM 1554 C C . ALA A 1 196 ? -17.418 -4.994 25.891 1.00 98.44 196 ALA A C 1
ATOM 1556 O O . ALA A 1 196 ? -18.536 -4.807 26.379 1.00 98.44 196 ALA A O 1
ATOM 1557 N N . ARG A 1 197 ? -17.004 -6.232 25.580 1.00 98.75 197 ARG A N 1
ATOM 1558 C CA . ARG A 1 197 ? -17.813 -7.428 25.871 1.00 98.75 197 ARG A CA 1
ATOM 1559 C C . ARG A 1 197 ? -17.967 -7.675 27.367 1.00 98.75 197 ARG A C 1
ATOM 1561 O O . ARG A 1 197 ? -19.055 -8.062 27.792 1.00 98.75 197 ARG A O 1
ATOM 1568 N N . GLU A 1 198 ? -16.907 -7.484 28.148 1.00 98.62 198 GLU A N 1
ATOM 1569 C CA . GLU A 1 198 ? -16.971 -7.664 29.600 1.00 98.62 198 GLU A CA 1
ATOM 1570 C C . GLU A 1 198 ? -17.820 -6.578 30.262 1.00 98.62 198 GLU A C 1
ATOM 1572 O O . GLU A 1 198 ? -18.676 -6.904 31.084 1.00 98.62 198 GLU A O 1
ATOM 1577 N N . GLN A 1 199 ? -17.669 -5.320 29.839 1.00 98.62 199 GLN A N 1
ATOM 1578 C CA . GLN A 1 199 ? -18.532 -4.224 30.270 1.00 98.62 199 GLN A CA 1
ATOM 1579 C C . GLN A 1 199 ? -20.006 -4.565 30.024 1.00 98.62 199 GLN A C 1
ATOM 1581 O O . GLN A 1 199 ? -20.803 -4.564 30.961 1.00 98.62 199 GLN A O 1
ATOM 1586 N N . LYS A 1 200 ? -20.358 -4.972 28.798 1.00 98.69 200 LYS A N 1
ATOM 1587 C CA . LYS A 1 200 ? -21.732 -5.357 28.455 1.00 98.69 200 LYS A CA 1
ATOM 1588 C C . LYS A 1 200 ? -22.254 -6.515 29.310 1.00 98.69 200 LYS A C 1
ATOM 1590 O O . LYS A 1 200 ? -23.397 -6.501 29.756 1.00 98.69 200 LYS A O 1
ATOM 1595 N N . ARG A 1 201 ? -21.416 -7.521 29.580 1.00 98.75 201 ARG A N 1
ATOM 1596 C CA . ARG A 1 201 ? -21.780 -8.651 30.449 1.00 98.75 201 ARG A CA 1
ATOM 1597 C C . ARG A 1 201 ? -22.101 -8.190 31.876 1.00 98.75 201 ARG A C 1
ATOM 1599 O O . ARG A 1 201 ? -22.988 -8.759 32.516 1.00 98.75 201 ARG A O 1
ATOM 1606 N N . LEU A 1 202 ? -21.359 -7.212 32.395 1.00 98.75 202 LEU A N 1
ATOM 1607 C CA . LEU A 1 202 ? -21.597 -6.626 33.713 1.00 98.75 202 LEU A CA 1
ATOM 1608 C C . LEU A 1 202 ? -22.872 -5.773 33.722 1.00 98.75 202 LEU A C 1
ATOM 1610 O O . LEU A 1 202 ? -23.672 -5.919 34.643 1.00 98.75 202 LEU A O 1
ATOM 1614 N N . GLU A 1 203 ? -23.112 -4.973 32.682 1.00 98.62 203 GLU A N 1
ATOM 1615 C CA . GLU A 1 203 ? -24.348 -4.195 32.501 1.00 98.62 203 GLU A CA 1
ATOM 1616 C C . GLU A 1 203 ? -25.592 -5.101 32.461 1.00 98.62 203 GLU A C 1
ATOM 1618 O O . GLU A 1 203 ? -26.573 -4.852 33.167 1.00 98.62 203 GLU A O 1
ATOM 1623 N N . ASP A 1 204 ? -25.532 -6.217 31.728 1.00 98.69 204 ASP A N 1
ATOM 1624 C CA . ASP A 1 204 ? -26.599 -7.225 31.705 1.00 98.69 204 ASP A CA 1
ATOM 1625 C C . ASP A 1 204 ? -26.818 -7.843 33.104 1.00 98.69 204 ASP A C 1
ATOM 1627 O O . ASP A 1 204 ? -27.950 -8.111 33.522 1.00 98.69 204 ASP A O 1
ATOM 1631 N N . ALA A 1 205 ? -25.742 -8.052 33.872 1.00 98.56 205 ALA A N 1
ATOM 1632 C CA . ALA A 1 205 ? -25.832 -8.544 35.245 1.00 98.56 205 ALA A CA 1
ATOM 1633 C C . ALA A 1 205 ? -26.469 -7.521 36.198 1.00 98.56 205 ALA A C 1
ATOM 1635 O O . ALA A 1 205 ? -27.270 -7.914 37.052 1.00 98.56 205 ALA A O 1
ATOM 1636 N N . VAL A 1 206 ? -26.157 -6.232 36.038 1.00 98.75 206 VAL A N 1
ATOM 1637 C CA . VAL A 1 206 ? -26.810 -5.132 36.761 1.00 98.75 206 VAL A CA 1
ATOM 1638 C C . VAL A 1 206 ? -28.301 -5.120 36.451 1.00 98.75 206 VAL A C 1
ATOM 1640 O O . VAL A 1 206 ? -29.104 -5.112 37.384 1.00 98.75 206 VAL A O 1
ATOM 1643 N N . ALA A 1 207 ? -28.686 -5.212 35.175 1.00 98.56 207 ALA A N 1
ATOM 1644 C CA . ALA A 1 207 ? -30.089 -5.238 34.765 1.00 98.56 207 ALA A CA 1
ATOM 1645 C C . ALA A 1 207 ? -30.869 -6.372 35.455 1.00 98.56 207 ALA A C 1
ATOM 1647 O O . ALA A 1 207 ? -31.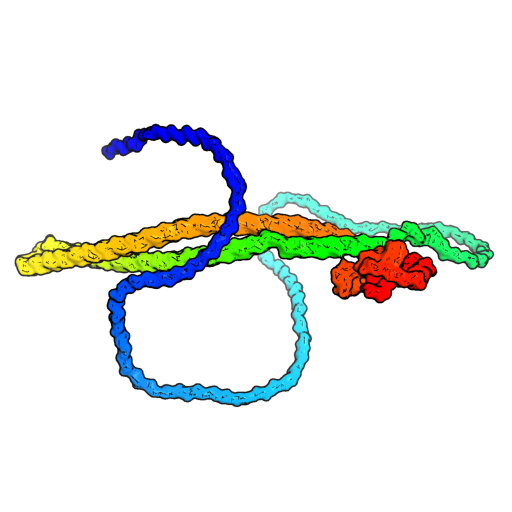918 -6.126 36.052 1.00 98.56 207 ALA A O 1
ATOM 1648 N N . MET A 1 208 ? -30.311 -7.589 35.490 1.00 98.44 208 MET A N 1
ATOM 1649 C CA . MET A 1 208 ? -30.928 -8.721 36.198 1.00 98.44 208 MET A CA 1
ATOM 1650 C C . MET A 1 208 ? -31.092 -8.474 37.706 1.00 98.44 208 MET A C 1
ATOM 1652 O O . MET A 1 208 ? -32.115 -8.842 38.289 1.00 98.44 208 MET A O 1
ATOM 1656 N N . VAL A 1 209 ? -30.090 -7.874 38.360 1.00 98.50 209 VAL A N 1
ATOM 1657 C CA . VAL A 1 209 ? -30.150 -7.556 39.797 1.00 98.50 209 VAL A CA 1
ATOM 1658 C C . VAL A 1 209 ? -31.196 -6.476 40.070 1.00 98.50 209 VAL A C 1
ATOM 1660 O O . VAL A 1 209 ? -31.976 -6.611 41.013 1.00 98.50 209 VAL A O 1
ATOM 1663 N N . VAL A 1 210 ? -31.253 -5.445 39.227 1.00 98.25 210 VAL A N 1
ATOM 1664 C CA . VAL A 1 210 ? -32.226 -4.350 39.316 1.00 98.25 210 VAL A CA 1
ATOM 1665 C C . VAL A 1 210 ? -33.652 -4.865 39.131 1.00 98.25 210 VAL A C 1
ATOM 1667 O O . VAL A 1 210 ? -34.533 -4.509 39.913 1.00 98.25 210 VAL A O 1
ATOM 1670 N N . ASP A 1 211 ? -33.894 -5.730 38.148 1.00 98.31 211 ASP A N 1
ATOM 1671 C CA . ASP A 1 211 ? -35.222 -6.301 37.913 1.00 98.31 211 ASP A CA 1
ATOM 1672 C C . ASP A 1 211 ? -35.674 -7.191 39.072 1.00 98.31 211 ASP A C 1
ATOM 1674 O O . ASP A 1 211 ? -36.832 -7.122 39.497 1.00 98.31 211 ASP A O 1
ATOM 1678 N N . LYS A 1 212 ? -34.750 -7.967 39.656 1.00 98.00 212 LYS A N 1
ATOM 1679 C CA . LYS A 1 212 ? -35.043 -8.749 40.860 1.00 98.00 212 LYS A CA 1
ATOM 1680 C C . LYS A 1 212 ? -35.363 -7.846 42.055 1.00 98.00 212 LYS A C 1
ATOM 1682 O O . LYS A 1 212 ? -36.358 -8.087 42.733 1.00 98.00 212 LYS A O 1
ATOM 1687 N N . ALA A 1 213 ? -34.575 -6.796 42.290 1.00 97.38 213 ALA A N 1
ATOM 1688 C CA . ALA A 1 213 ? -34.817 -5.851 43.380 1.00 97.38 213 ALA A CA 1
ATOM 1689 C C . ALA A 1 213 ? -36.190 -5.173 43.245 1.00 97.38 213 ALA A C 1
ATOM 1691 O O . ALA A 1 213 ? -36.948 -5.135 44.209 1.00 97.38 213 ALA A O 1
ATOM 1692 N N . LYS A 1 214 ? -36.567 -4.747 42.031 1.00 97.31 214 LYS A N 1
ATOM 1693 C CA . LYS A 1 214 ? -37.901 -4.190 41.741 1.00 97.31 214 LYS A CA 1
ATOM 1694 C C . LYS A 1 214 ? -39.032 -5.182 42.021 1.00 97.31 214 LYS A C 1
ATOM 1696 O O . LYS A 1 214 ? -40.101 -4.781 42.480 1.00 97.31 214 LYS A O 1
ATOM 1701 N N . ALA A 1 215 ? -38.832 -6.466 41.719 1.00 97.00 215 ALA A N 1
ATOM 1702 C CA . ALA A 1 215 ? -39.825 -7.498 41.998 1.00 97.00 215 ALA A CA 1
ATOM 1703 C C . ALA A 1 215 ? -40.019 -7.713 43.509 1.00 97.00 215 ALA A C 1
ATOM 1705 O O . ALA A 1 215 ? -41.161 -7.833 43.955 1.00 97.00 215 ALA A O 1
ATOM 1706 N N . GLU A 1 216 ? -38.933 -7.722 44.287 1.00 95.88 216 GLU A N 1
ATOM 1707 C CA . GLU A 1 216 ? -38.997 -7.818 45.751 1.00 95.88 216 GLU A CA 1
ATOM 1708 C C . GLU A 1 216 ? -39.605 -6.556 46.387 1.00 95.88 216 GLU A C 1
ATOM 1710 O O . GLU A 1 216 ? -40.499 -6.677 47.224 1.00 95.88 216 GLU A O 1
ATOM 1715 N N . ASP A 1 217 ? -39.250 -5.356 45.911 1.00 95.00 217 ASP A N 1
ATOM 1716 C CA . ASP A 1 217 ? -39.892 -4.092 46.315 1.00 95.00 217 ASP A CA 1
ATOM 1717 C C . ASP A 1 217 ? -41.405 -4.144 46.079 1.00 95.00 217 ASP A C 1
ATOM 1719 O O . ASP A 1 217 ? -42.212 -3.843 46.961 1.00 95.00 217 ASP A O 1
ATOM 1723 N N . LYS A 1 218 ? -41.828 -4.595 44.893 1.00 95.69 218 LYS A N 1
ATOM 1724 C CA . LYS A 1 218 ? -43.252 -4.717 44.570 1.00 95.69 218 LYS A CA 1
ATOM 1725 C C . LYS A 1 218 ? -43.975 -5.670 45.522 1.00 95.69 218 LYS A C 1
ATOM 1727 O O . LYS A 1 218 ? -45.114 -5.392 45.893 1.00 95.69 218 LYS A O 1
ATOM 1732 N N . LYS A 1 219 ? -43.350 -6.784 45.920 1.00 93.50 219 LYS A N 1
ATOM 1733 C CA . LYS A 1 219 ? -43.928 -7.709 46.910 1.00 93.50 219 LYS A CA 1
ATOM 1734 C C . LYS A 1 219 ? -44.027 -7.055 48.284 1.00 93.50 219 LYS A C 1
ATOM 1736 O O . LYS A 1 219 ? -45.095 -7.151 48.892 1.00 93.50 219 LYS A O 1
ATOM 1741 N N . LEU A 1 220 ? -42.974 -6.361 48.726 1.00 92.38 220 LEU A N 1
ATOM 1742 C CA . LEU A 1 220 ? -42.921 -5.656 50.010 1.00 92.38 220 LEU A CA 1
ATOM 1743 C C . LEU A 1 220 ? -44.083 -4.662 50.157 1.00 92.38 220 LEU A C 1
ATOM 1745 O O . LEU A 1 220 ? -44.738 -4.625 51.194 1.00 92.38 220 LEU A O 1
ATOM 1749 N N . TYR A 1 221 ? -44.388 -3.915 49.092 1.00 91.81 221 TYR A N 1
ATOM 1750 C CA . TYR A 1 221 ? -45.459 -2.912 49.077 1.00 91.81 221 TYR A CA 1
ATOM 1751 C C . TYR A 1 221 ? -46.827 -3.435 48.608 1.00 91.81 221 TYR A C 1
ATOM 1753 O O . TYR A 1 221 ? -47.791 -2.675 48.570 1.00 91.81 221 TYR A O 1
ATOM 1761 N N . SER A 1 222 ? -46.954 -4.722 48.268 1.00 91.19 222 SER A N 1
ATOM 1762 C CA . SER A 1 222 ? -48.214 -5.287 47.753 1.00 91.19 222 SER A CA 1
ATOM 1763 C C . SER A 1 222 ? -49.329 -5.405 48.799 1.00 91.19 222 SER A C 1
ATOM 1765 O O . SER A 1 222 ? -50.479 -5.633 48.436 1.00 91.19 222 SER A O 1
ATOM 1767 N N . GLY A 1 223 ? -48.997 -5.322 50.093 1.00 85.88 223 GLY A N 1
ATOM 1768 C CA . GLY A 1 223 ? -49.937 -5.565 51.195 1.00 85.88 223 GLY A CA 1
ATOM 1769 C C . GLY A 1 223 ? -50.336 -7.037 51.383 1.00 85.88 223 GLY A C 1
ATOM 1770 O O . GLY A 1 223 ? -51.070 -7.353 52.314 1.00 85.88 223 GLY A O 1
ATOM 1771 N N . THR A 1 224 ? -49.837 -7.946 50.537 1.00 84.75 224 THR A N 1
ATOM 1772 C CA . THR A 1 224 ? -50.151 -9.388 50.584 1.00 84.75 224 THR A CA 1
ATOM 1773 C C . THR A 1 224 ? -49.422 -10.114 51.721 1.00 84.75 224 THR A C 1
ATOM 1775 O O . THR A 1 224 ? -49.878 -11.152 52.189 1.00 84.75 224 THR A O 1
ATOM 1778 N N . ILE A 1 225 ? -48.282 -9.577 52.169 1.00 85.12 225 ILE A N 1
ATOM 1779 C CA . ILE A 1 225 ? -47.438 -10.162 53.216 1.00 85.12 225 ILE A CA 1
ATOM 1780 C C . ILE A 1 225 ? -47.663 -9.385 54.509 1.00 85.12 225 ILE A C 1
ATOM 1782 O O . ILE A 1 225 ? -47.335 -8.205 54.599 1.00 85.12 225 ILE A O 1
ATOM 1786 N N . SER A 1 226 ? -48.236 -10.048 55.510 1.00 83.00 226 SER A N 1
ATOM 1787 C CA . SER A 1 226 ? -48.581 -9.427 56.799 1.00 83.00 226 SER A CA 1
ATOM 1788 C C . SER A 1 226 ? -47.653 -9.861 57.936 1.00 83.00 226 SER A C 1
ATOM 1790 O O . SER A 1 226 ? -47.661 -9.254 59.005 1.00 83.00 226 SER A O 1
ATOM 1792 N N . ALA A 1 227 ? -46.859 -10.917 57.730 1.00 91.81 227 ALA A N 1
ATOM 1793 C CA . ALA A 1 227 ? -45.961 -11.453 58.743 1.00 91.81 227 ALA A CA 1
ATOM 1794 C C . ALA A 1 227 ? -44.718 -10.548 58.897 1.00 91.81 227 ALA A C 1
ATOM 1796 O O . ALA A 1 227 ? -43.939 -10.425 57.949 1.00 91.81 227 ALA A O 1
ATOM 1797 N N . PRO A 1 228 ? -44.454 -9.968 60.086 1.00 90.25 228 PRO A N 1
ATOM 1798 C CA . PRO A 1 228 ? -43.334 -9.038 60.283 1.00 90.25 228 PRO A CA 1
ATOM 1799 C C . PRO A 1 228 ? -41.964 -9.629 59.925 1.00 90.25 228 PRO A C 1
ATOM 1801 O O . PRO A 1 228 ? -41.094 -8.942 59.398 1.00 90.25 228 PRO A O 1
ATOM 1804 N N . LYS A 1 229 ? -41.782 -10.930 60.172 1.00 93.56 229 LYS A N 1
ATOM 1805 C CA . LYS A 1 229 ? -40.540 -11.647 59.863 1.00 93.56 229 LYS A CA 1
ATOM 1806 C C . LYS A 1 229 ? -40.294 -11.783 58.355 1.00 93.56 229 LYS A C 1
ATOM 1808 O O . LYS A 1 229 ? -39.148 -11.720 57.923 1.00 93.56 229 LYS A O 1
ATOM 1813 N N . GLU A 1 230 ? -41.350 -11.963 57.565 1.00 92.19 230 GLU A N 1
ATOM 1814 C CA . GLU A 1 230 ? -41.246 -12.063 56.104 1.00 92.19 230 GLU A CA 1
ATOM 1815 C C . GLU A 1 230 ? -40.929 -10.700 55.482 1.00 92.19 230 GLU A C 1
ATOM 1817 O O . GLU A 1 230 ? -40.072 -10.618 54.606 1.00 92.19 230 GLU A O 1
ATOM 1822 N N . LEU A 1 231 ? -41.530 -9.620 55.997 1.00 93.00 231 LEU A N 1
ATOM 1823 C CA . LEU A 1 231 ? -41.205 -8.253 55.573 1.00 93.00 231 LEU A CA 1
ATOM 1824 C C . LEU A 1 231 ? -39.732 -7.910 55.832 1.00 93.00 231 LEU A C 1
ATOM 1826 O O . LEU A 1 231 ? -39.066 -7.399 54.933 1.00 93.00 231 LEU A O 1
ATOM 1830 N N . GLN A 1 232 ? -39.206 -8.241 57.018 1.00 94.62 232 GLN A N 1
ATOM 1831 C CA . GLN A 1 232 ? -37.786 -8.039 57.328 1.00 94.62 232 GLN A CA 1
ATOM 1832 C C . GLN A 1 232 ? -36.884 -8.837 56.377 1.00 94.62 232 GLN A C 1
ATOM 1834 O O . GLN A 1 232 ? -35.910 -8.302 55.860 1.00 94.62 232 GLN A O 1
ATOM 1839 N N . SER A 1 233 ? -37.237 -10.095 56.091 1.00 95.88 233 SER A N 1
ATOM 1840 C CA . SER A 1 233 ? -36.473 -10.929 55.158 1.00 95.88 233 SER A CA 1
ATOM 1841 C C . SER A 1 233 ? -36.411 -10.327 53.751 1.00 95.88 233 SER A C 1
ATOM 1843 O O . SER A 1 233 ? -35.362 -10.387 53.115 1.00 95.88 233 SER A O 1
ATOM 1845 N N . ILE A 1 234 ? -37.513 -9.750 53.261 1.00 95.00 234 ILE A N 1
ATOM 1846 C CA . ILE A 1 234 ? -37.558 -9.097 51.945 1.00 95.00 234 ILE A CA 1
ATOM 1847 C C . ILE A 1 234 ? -36.712 -7.819 51.945 1.00 95.00 234 ILE A C 1
ATOM 1849 O O . ILE A 1 234 ? -35.950 -7.591 51.009 1.00 95.00 234 ILE A O 1
ATOM 1853 N N . GLN A 1 235 ? -36.787 -7.009 53.006 1.00 95.69 235 GLN A N 1
ATOM 1854 C CA . GLN A 1 235 ? -35.944 -5.817 53.155 1.00 95.69 235 GLN A CA 1
ATOM 1855 C C . GLN A 1 235 ? -34.450 -6.164 53.171 1.00 95.69 235 GLN A C 1
ATOM 1857 O O . GLN A 1 235 ? -33.656 -5.501 52.501 1.00 95.69 235 GLN A O 1
ATOM 1862 N N . ASP A 1 236 ? -34.066 -7.226 53.883 1.00 97.19 236 ASP A N 1
ATOM 1863 C CA . ASP A 1 236 ? -32.685 -7.707 53.926 1.00 97.19 236 ASP A CA 1
ATOM 1864 C C . ASP A 1 236 ? -32.225 -8.221 52.548 1.00 97.19 236 ASP A C 1
ATOM 1866 O O . ASP A 1 236 ? -31.088 -7.964 52.137 1.00 97.19 236 ASP A O 1
ATOM 1870 N N . GLU A 1 237 ? -33.106 -8.895 51.797 1.00 97.12 237 GLU A N 1
ATOM 1871 C CA . GLU A 1 237 ? -32.827 -9.332 50.424 1.00 97.12 237 GLU A CA 1
ATOM 1872 C C . GLU A 1 237 ? -32.630 -8.141 49.477 1.00 97.12 237 GLU A C 1
ATOM 1874 O O . GLU A 1 237 ? -31.634 -8.105 48.753 1.00 97.12 237 GLU A O 1
ATOM 1879 N N . ILE A 1 238 ? -33.506 -7.132 49.518 1.00 97.38 238 ILE A N 1
ATOM 1880 C CA . ILE A 1 238 ? -33.362 -5.896 48.732 1.00 97.38 238 ILE A CA 1
ATOM 1881 C C . ILE A 1 238 ? -32.045 -5.192 49.078 1.00 97.38 238 ILE A C 1
ATOM 1883 O O . ILE A 1 238 ? -31.287 -4.813 48.183 1.00 97.38 238 ILE A O 1
ATOM 1887 N N . ALA A 1 239 ? -31.719 -5.067 50.368 1.00 97.88 239 ALA A N 1
ATOM 1888 C CA . ALA A 1 239 ? -30.457 -4.481 50.806 1.00 97.88 239 ALA A CA 1
ATOM 1889 C C . ALA A 1 239 ? -29.247 -5.271 50.279 1.00 97.88 239 ALA A C 1
ATOM 1891 O O . ALA A 1 239 ? -28.249 -4.676 49.870 1.00 97.88 239 ALA A O 1
ATOM 1892 N N . SER A 1 240 ? -29.327 -6.604 50.246 1.00 98.25 240 SER A N 1
ATOM 1893 C CA . SER A 1 240 ? -28.283 -7.451 49.665 1.00 98.25 240 SER A CA 1
ATOM 1894 C C . SER A 1 240 ? -28.172 -7.295 48.144 1.00 98.25 240 SER A C 1
ATOM 1896 O O . SER A 1 240 ? -27.052 -7.266 47.631 1.00 98.25 240 SER A O 1
ATOM 1898 N N . LEU A 1 241 ? -29.294 -7.179 47.426 1.00 98.19 241 LEU A N 1
ATOM 1899 C CA . LEU A 1 241 ? -29.320 -6.945 45.979 1.00 98.19 241 LEU A CA 1
ATOM 1900 C C . LEU A 1 241 ? -28.716 -5.585 45.623 1.00 98.19 241 LEU A C 1
ATOM 1902 O O . LEU A 1 241 ? -27.912 -5.516 44.698 1.00 98.19 241 LEU A O 1
ATOM 1906 N N . ASN A 1 242 ? -29.014 -4.539 46.394 1.00 97.69 242 ASN A N 1
ATOM 1907 C CA . ASN A 1 242 ? -28.424 -3.215 46.198 1.00 97.69 242 ASN A CA 1
ATOM 1908 C C . ASN A 1 242 ? -26.903 -3.232 46.393 1.00 97.69 242 ASN A C 1
ATOM 1910 O O . ASN A 1 242 ? -26.185 -2.780 45.511 1.00 97.69 242 ASN A O 1
ATOM 1914 N N . ARG A 1 243 ? -26.391 -3.874 47.455 1.00 98.38 243 ARG A N 1
ATOM 1915 C CA . ARG A 1 243 ? -24.932 -4.043 47.630 1.00 98.38 243 ARG A CA 1
ATOM 1916 C C . ARG A 1 243 ? -24.286 -4.799 46.467 1.00 98.38 243 ARG A C 1
ATOM 1918 O O . ARG A 1 243 ? -23.152 -4.518 46.099 1.00 98.38 243 ARG A O 1
ATOM 1925 N N . ARG A 1 244 ? -24.992 -5.784 45.897 1.00 98.25 244 ARG A N 1
ATOM 1926 C CA . ARG A 1 244 ? -24.514 -6.523 44.722 1.00 98.25 244 ARG A CA 1
ATOM 1927 C C . ARG A 1 244 ? -24.509 -5.657 43.464 1.00 98.25 244 ARG A C 1
ATOM 1929 O O . ARG A 1 244 ? -23.582 -5.797 42.676 1.00 98.25 244 ARG A O 1
ATOM 1936 N N . ARG A 1 245 ? -25.525 -4.811 43.267 1.00 98.38 245 ARG A N 1
ATOM 1937 C CA . ARG A 1 245 ? -25.563 -3.828 42.178 1.00 98.38 245 ARG A CA 1
ATOM 1938 C C . ARG A 1 245 ? -24.369 -2.887 42.285 1.00 98.38 245 ARG A C 1
ATOM 1940 O O . ARG A 1 245 ? -23.620 -2.801 41.329 1.00 98.38 245 ARG A O 1
ATOM 1947 N N . ASP A 1 246 ? -24.147 -2.296 43.457 1.00 98.50 246 ASP A N 1
ATOM 1948 C CA . ASP A 1 246 ? -23.051 -1.342 43.668 1.00 98.50 246 ASP A CA 1
ATOM 1949 C C . ASP A 1 246 ? -21.686 -1.973 43.328 1.00 98.50 246 ASP A C 1
ATOM 1951 O O . ASP A 1 246 ? -20.894 -1.392 42.597 1.00 98.50 246 ASP A O 1
ATOM 1955 N N . ALA A 1 247 ? -21.448 -3.227 43.735 1.00 98.50 247 ALA A N 1
ATOM 1956 C CA . ALA A 1 247 ? -20.222 -3.949 43.376 1.00 98.50 247 ALA A CA 1
ATOM 1957 C C . ALA A 1 247 ? -20.080 -4.242 41.864 1.00 98.50 247 ALA A C 1
ATOM 1959 O O . ALA A 1 247 ? -18.962 -4.349 41.348 1.00 98.50 247 ALA A O 1
ATOM 1960 N N . LEU A 1 248 ? -21.195 -4.429 41.150 1.00 98.69 248 LEU A N 1
ATOM 1961 C CA . LEU A 1 248 ? -21.188 -4.580 39.693 1.00 98.69 248 LEU A CA 1
ATOM 1962 C C . LEU A 1 248 ? -20.939 -3.235 39.002 1.00 98.69 248 LEU A C 1
ATOM 1964 O O . LEU A 1 248 ? -20.150 -3.205 38.062 1.00 98.69 248 LEU A O 1
ATOM 1968 N N . ASP A 1 249 ? -21.544 -2.150 39.488 1.00 98.69 249 ASP A N 1
ATOM 1969 C CA . ASP A 1 249 ? -21.335 -0.790 38.980 1.00 98.69 249 ASP A CA 1
ATOM 1970 C C . ASP A 1 249 ? -19.864 -0.370 39.142 1.00 98.69 249 ASP A C 1
ATOM 1972 O O . ASP A 1 249 ? -19.250 0.095 38.182 1.00 98.69 249 ASP A O 1
ATOM 1976 N N . ASP A 1 250 ? -19.246 -0.656 40.293 1.00 98.69 250 ASP A N 1
ATOM 1977 C CA . ASP A 1 250 ? -17.804 -0.459 40.504 1.00 98.69 250 ASP A CA 1
ATOM 1978 C C . ASP A 1 250 ? -16.966 -1.248 39.480 1.00 98.69 250 ASP A C 1
ATOM 1980 O O . ASP A 1 250 ? -15.969 -0.757 38.952 1.00 98.69 250 ASP A O 1
ATOM 1984 N N . SER A 1 251 ? -17.381 -2.475 39.151 1.00 98.56 251 SER A N 1
ATOM 1985 C CA . SER A 1 251 ? -16.689 -3.299 38.151 1.00 98.56 251 SER A CA 1
ATOM 1986 C C . SER A 1 251 ? -16.854 -2.753 36.726 1.00 98.56 251 SER A C 1
ATOM 1988 O O . SER A 1 251 ? -15.931 -2.878 35.921 1.00 98.56 251 SER A O 1
ATOM 1990 N N . ILE A 1 252 ? -18.007 -2.152 36.408 1.00 98.75 252 ILE A N 1
ATOM 1991 C CA . ILE A 1 252 ? -18.260 -1.469 35.129 1.00 98.75 252 ILE A CA 1
ATOM 1992 C C . ILE A 1 252 ? -17.349 -0.250 35.005 1.00 98.75 252 ILE A C 1
ATOM 1994 O O . ILE A 1 252 ? -16.696 -0.101 33.974 1.00 98.75 252 ILE A O 1
ATOM 1998 N N . LEU A 1 253 ? -17.242 0.568 36.058 1.00 98.62 253 LEU A N 1
ATOM 1999 C CA . LEU A 1 253 ? -16.343 1.726 36.079 1.00 98.62 253 LEU A CA 1
ATOM 2000 C C . LEU A 1 253 ? -14.896 1.316 35.784 1.00 98.62 253 LEU A C 1
ATOM 2002 O O . LEU A 1 253 ? -14.245 1.940 34.952 1.00 98.62 253 LEU A O 1
ATOM 2006 N N . VAL A 1 254 ? -14.428 0.202 36.356 1.00 98.50 254 VAL A N 1
ATOM 2007 C CA . VAL A 1 254 ? -13.101 -0.348 36.037 1.00 98.50 254 VAL A CA 1
ATOM 2008 C C . VAL A 1 254 ? -12.971 -0.724 34.554 1.00 98.50 254 VAL A C 1
ATOM 2010 O O . VAL A 1 254 ? -11.925 -0.477 33.961 1.00 98.50 254 VAL A O 1
ATOM 2013 N N . GLN A 1 255 ? -13.996 -1.308 33.918 1.00 98.50 255 GLN A N 1
ATOM 2014 C CA . GLN A 1 255 ? -13.933 -1.591 32.474 1.00 98.50 255 GLN A CA 1
ATOM 2015 C C . GLN A 1 255 ? -13.897 -0.306 31.637 1.00 98.50 255 GLN A C 1
ATOM 2017 O O . GLN A 1 255 ? -13.155 -0.247 30.660 1.00 98.50 255 GLN A O 1
ATOM 2022 N N . MET A 1 256 ? -14.635 0.732 32.036 1.00 98.38 256 MET A N 1
ATOM 2023 C CA . MET A 1 256 ? -14.609 2.033 31.359 1.00 98.38 256 MET A CA 1
ATOM 2024 C C . MET A 1 256 ? -13.222 2.688 31.442 1.00 98.38 256 MET A C 1
ATOM 2026 O O . MET A 1 256 ? -12.710 3.167 30.433 1.00 98.38 256 MET A O 1
ATOM 2030 N N . GLU A 1 257 ? -12.575 2.639 32.610 1.00 98.50 257 GLU A N 1
ATOM 2031 C CA . GLU A 1 257 ? -11.196 3.118 32.796 1.00 98.50 257 GLU A CA 1
ATOM 2032 C C . GLU A 1 257 ? -10.183 2.332 31.944 1.00 98.50 257 GLU A C 1
ATOM 2034 O O . GLU A 1 257 ? -9.195 2.892 31.470 1.00 98.50 257 GLU A O 1
ATOM 2039 N N . LEU A 1 258 ? -10.418 1.034 31.717 1.00 98.44 258 LEU A N 1
ATOM 2040 C CA . LEU A 1 258 ? -9.588 0.213 30.828 1.00 98.44 258 LEU A CA 1
ATOM 2041 C C . LEU A 1 258 ? -9.821 0.516 29.341 1.00 98.44 258 LEU A C 1
ATOM 2043 O O . LEU A 1 258 ? -8.893 0.356 28.545 1.00 98.44 258 LEU A O 1
ATOM 2047 N N . ALA A 1 259 ? -11.029 0.937 28.960 1.00 98.44 259 ALA A N 1
ATOM 2048 C CA . ALA A 1 259 ? -11.374 1.276 27.581 1.00 98.44 259 ALA A CA 1
ATOM 2049 C C . ALA A 1 259 ? -10.763 2.617 27.137 1.00 98.44 259 ALA A C 1
ATOM 2051 O O . ALA A 1 259 ? -10.251 2.709 26.023 1.00 98.44 259 ALA A O 1
ATOM 2052 N N . GLU A 1 260 ? -10.721 3.621 28.020 1.00 98.44 260 GLU A N 1
ATOM 2053 C CA . GLU A 1 260 ? -10.219 4.971 27.715 1.00 98.44 260 GLU A CA 1
ATOM 2054 C C . GLU A 1 260 ? -8.836 5.007 27.017 1.00 98.44 260 GLU A C 1
ATOM 2056 O O . GLU A 1 260 ? -8.716 5.628 25.953 1.00 98.44 260 GLU A O 1
ATOM 2061 N N . PRO A 1 261 ? -7.776 4.331 27.513 1.00 98.38 261 PRO A N 1
ATOM 2062 C CA . PRO A 1 261 ? -6.484 4.330 26.825 1.00 98.38 261 PRO A CA 1
ATOM 2063 C C . PRO A 1 261 ? -6.507 3.582 25.483 1.00 98.38 261 PRO A C 1
ATOM 2065 O O . PRO A 1 261 ? -5.687 3.883 24.614 1.00 98.38 261 PRO A O 1
ATOM 2068 N N . LEU A 1 262 ? -7.405 2.607 25.298 1.00 98.50 262 LEU A N 1
ATOM 2069 C CA . LEU A 1 262 ? -7.558 1.881 24.034 1.00 98.50 262 LEU A CA 1
ATOM 2070 C C . LEU A 1 262 ? -8.241 2.764 22.986 1.00 98.50 262 LEU A C 1
ATOM 2072 O O . LEU A 1 262 ? -7.769 2.826 21.852 1.00 98.50 262 LEU A O 1
ATOM 2076 N N . ASP A 1 263 ? -9.272 3.512 23.378 1.00 98.50 263 ASP A N 1
ATOM 2077 C CA . ASP A 1 263 ? -9.938 4.498 22.523 1.00 98.50 263 ASP A CA 1
ATOM 2078 C C . ASP A 1 263 ? -8.972 5.592 22.067 1.00 98.50 263 ASP A C 1
ATOM 2080 O O . ASP A 1 263 ? -8.900 5.921 20.879 1.00 98.50 263 ASP A O 1
ATOM 2084 N N . GLU A 1 264 ? -8.160 6.120 22.988 1.00 98.50 264 GLU A N 1
ATOM 2085 C CA . GLU A 1 264 ? -7.153 7.123 22.649 1.00 98.50 264 GLU A CA 1
ATOM 2086 C C . GLU A 1 264 ? -6.108 6.558 21.666 1.00 98.50 264 GLU A C 1
ATOM 2088 O O . GLU A 1 264 ? -5.723 7.225 20.697 1.00 98.50 264 GLU A O 1
ATOM 2093 N N . GLN A 1 265 ? -5.661 5.315 21.874 1.00 98.44 265 GLN A N 1
ATOM 2094 C CA . GLN A 1 265 ? -4.735 4.636 20.965 1.00 98.44 265 GLN A CA 1
ATOM 2095 C C . GLN A 1 265 ? -5.349 4.384 19.586 1.00 98.44 265 GLN A C 1
ATOM 2097 O O . GLN A 1 265 ? -4.674 4.617 18.577 1.00 98.44 265 GLN A O 1
ATOM 2102 N N . LEU A 1 266 ? -6.611 3.955 19.515 1.00 98.69 266 LEU A N 1
ATOM 2103 C CA . LEU A 1 266 ? -7.334 3.752 18.259 1.00 98.69 266 LEU A CA 1
ATOM 2104 C C . LEU A 1 266 ? -7.514 5.070 17.505 1.00 98.69 266 LEU A C 1
ATOM 2106 O O . LEU A 1 266 ? -7.240 5.123 16.306 1.00 98.69 266 LEU A O 1
ATOM 2110 N N . ALA A 1 267 ? -7.877 6.154 18.195 1.00 98.50 267 ALA A N 1
ATOM 2111 C CA . ALA A 1 267 ? -8.010 7.479 17.595 1.00 98.50 267 ALA A CA 1
ATOM 2112 C C . ALA A 1 267 ? -6.672 7.992 17.031 1.00 98.50 267 ALA A C 1
ATOM 2114 O O . ALA A 1 267 ? -6.600 8.415 15.873 1.00 98.50 267 ALA A O 1
ATOM 2115 N N . LYS A 1 268 ? -5.584 7.897 17.812 1.00 98.38 268 LYS A N 1
ATOM 2116 C CA . LYS A 1 268 ? -4.229 8.282 17.372 1.00 98.38 268 LYS A CA 1
ATOM 2117 C C . LYS A 1 268 ? -3.762 7.447 16.181 1.00 98.38 268 LYS A C 1
ATOM 2119 O O . LYS A 1 268 ? -3.238 7.993 15.207 1.00 98.38 268 LYS A O 1
ATOM 2124 N N . SER A 1 269 ? -3.968 6.134 16.238 1.00 98.25 269 SER A N 1
ATOM 2125 C CA . SER A 1 269 ? -3.571 5.216 15.168 1.00 98.25 269 SER A CA 1
ATOM 2126 C C . SER A 1 269 ? -4.401 5.434 13.905 1.00 98.25 269 SER A C 1
ATOM 2128 O O . SER A 1 269 ? -3.844 5.437 12.810 1.00 98.25 269 SER A O 1
ATOM 2130 N N . GLY A 1 270 ? -5.699 5.720 14.043 1.00 98.25 270 GLY A N 1
ATOM 2131 C CA . GLY A 1 270 ? -6.585 6.097 12.942 1.00 98.25 270 GLY A CA 1
ATOM 2132 C C . GLY A 1 270 ? -6.149 7.388 12.248 1.00 98.25 270 GLY A C 1
ATOM 2133 O O . GLY A 1 270 ? -6.048 7.422 11.022 1.00 98.25 270 GLY A O 1
ATOM 2134 N N . ALA A 1 271 ? -5.787 8.424 13.011 1.00 98.31 271 ALA A N 1
ATOM 2135 C CA . ALA A 1 271 ? -5.241 9.661 12.449 1.00 98.31 271 ALA A CA 1
ATOM 2136 C C . ALA A 1 271 ? -3.922 9.415 11.694 1.00 98.31 271 ALA A C 1
ATOM 2138 O O . ALA A 1 271 ? -3.742 9.887 10.571 1.00 98.31 271 ALA A O 1
ATOM 2139 N N . ARG A 1 272 ? -3.015 8.612 12.267 1.00 98.12 272 ARG A N 1
ATOM 2140 C CA . ARG A 1 272 ? -1.757 8.227 11.610 1.00 98.12 272 ARG A CA 1
ATOM 2141 C C . ARG A 1 272 ? -1.999 7.405 10.340 1.00 98.12 272 ARG A C 1
ATOM 2143 O O . ARG A 1 272 ? -1.295 7.598 9.352 1.00 98.12 272 ARG A O 1
ATOM 2150 N N . LYS A 1 273 ? -3.002 6.523 10.347 1.00 98.12 273 LYS A N 1
ATOM 2151 C CA . LYS A 1 273 ? -3.398 5.712 9.191 1.00 98.12 273 LYS A CA 1
ATOM 2152 C C . LYS A 1 273 ? -3.900 6.585 8.049 1.00 98.12 273 LYS A C 1
ATOM 2154 O O . LYS A 1 273 ? -3.440 6.399 6.930 1.00 98.12 273 LYS A O 1
ATOM 2159 N N . ALA A 1 274 ? -4.740 7.577 8.340 1.00 98.19 274 ALA A N 1
ATOM 2160 C CA . ALA A 1 274 ? -5.220 8.528 7.339 1.00 98.19 274 ALA A CA 1
ATOM 2161 C C . ALA A 1 274 ? -4.069 9.303 6.669 1.00 98.19 274 ALA A C 1
ATOM 2163 O O . ALA A 1 274 ? -4.067 9.472 5.452 1.00 98.19 274 ALA A O 1
ATOM 2164 N N . VAL A 1 275 ? -3.055 9.716 7.441 1.00 97.88 275 VAL A N 1
ATOM 2165 C CA . VAL A 1 275 ? -1.853 10.372 6.894 1.00 97.88 275 VAL A CA 1
ATOM 2166 C C . VAL A 1 275 ? -1.060 9.423 5.993 1.00 97.88 275 VAL A C 1
ATOM 2168 O O . VAL A 1 275 ? -0.700 9.804 4.881 1.00 97.88 275 VAL A O 1
ATOM 2171 N N . LEU A 1 276 ? -0.808 8.186 6.436 1.00 97.06 276 LEU A N 1
ATOM 2172 C CA . LEU A 1 276 ? -0.090 7.195 5.624 1.00 97.06 276 LEU A CA 1
ATOM 2173 C C . LEU A 1 276 ? -0.857 6.810 4.353 1.00 97.06 276 LEU A C 1
ATOM 2175 O O . LEU A 1 276 ? -0.233 6.562 3.326 1.00 97.06 276 LEU A O 1
ATOM 2179 N N . ASP A 1 277 ? -2.187 6.761 4.405 1.00 98.00 277 ASP A N 1
ATOM 2180 C CA . ASP A 1 277 ? -3.027 6.498 3.233 1.00 98.00 277 ASP A CA 1
ATOM 2181 C C . ASP A 1 277 ? -2.946 7.636 2.214 1.00 98.00 277 ASP A C 1
ATOM 2183 O O . ASP A 1 277 ? -2.807 7.375 1.020 1.00 98.00 277 ASP A O 1
ATOM 2187 N N . ALA A 1 278 ? -2.963 8.889 2.677 1.00 97.94 278 ALA A N 1
ATOM 2188 C CA . ALA A 1 278 ? -2.778 10.049 1.811 1.00 97.94 278 ALA A CA 1
ATOM 2189 C C . ALA A 1 278 ? -1.389 10.052 1.150 1.00 97.94 278 ALA A C 1
ATOM 2191 O O . ALA A 1 278 ? -1.287 10.255 -0.058 1.00 97.94 278 ALA A O 1
ATOM 2192 N N . GLN A 1 279 ? -0.334 9.755 1.916 1.00 96.75 279 GLN A N 1
ATOM 2193 C CA . GLN A 1 279 ? 1.033 9.644 1.394 1.00 96.75 279 GLN A CA 1
ATOM 2194 C C . GLN A 1 279 ? 1.163 8.516 0.363 1.00 96.75 279 GLN A C 1
ATOM 2196 O O . GLN A 1 279 ? 1.726 8.724 -0.710 1.00 96.75 279 GLN A O 1
ATOM 2201 N N . LEU A 1 280 ? 0.586 7.344 0.648 1.00 98.00 280 LEU A N 1
ATOM 2202 C CA . LEU A 1 280 ? 0.595 6.206 -0.272 1.00 98.00 280 LEU A CA 1
ATOM 2203 C C . LEU A 1 280 ? -0.138 6.538 -1.571 1.00 98.00 280 LEU A C 1
ATOM 2205 O O . LEU A 1 280 ? 0.329 6.176 -2.654 1.00 98.00 280 LEU A O 1
ATOM 2209 N N . HIS A 1 281 ? -1.264 7.247 -1.477 1.00 97.94 281 HIS A N 1
ATOM 2210 C CA . HIS A 1 281 ? -1.984 7.724 -2.648 1.00 97.94 281 HIS A CA 1
ATOM 2211 C C . HIS A 1 281 ? -1.132 8.695 -3.475 1.00 97.94 281 HIS A C 1
ATOM 2213 O O . HIS A 1 281 ? -0.984 8.485 -4.676 1.00 97.94 281 HIS A O 1
ATOM 2219 N N . GLU A 1 282 ? -0.500 9.686 -2.842 1.00 97.69 282 GLU A N 1
ATOM 2220 C CA . GLU A 1 282 ? 0.370 10.656 -3.516 1.00 97.69 282 GLU A CA 1
ATOM 2221 C C . GLU A 1 282 ? 1.532 9.978 -4.258 1.00 97.69 282 GLU A C 1
ATOM 2223 O O . GLU A 1 282 ? 1.754 10.242 -5.440 1.00 97.69 282 GLU A O 1
ATOM 2228 N N . VAL A 1 283 ? 2.243 9.055 -3.601 1.00 98.00 283 VAL A N 1
ATOM 2229 C CA . VAL A 1 283 ? 3.348 8.307 -4.224 1.00 98.00 283 VAL A CA 1
ATOM 2230 C C . VAL A 1 283 ? 2.848 7.436 -5.372 1.00 98.00 283 VAL A C 1
ATOM 2232 O O . VAL A 1 283 ? 3.513 7.333 -6.402 1.00 98.00 283 VAL A O 1
ATOM 2235 N N . THR A 1 284 ? 1.665 6.835 -5.232 1.00 98.06 284 THR A N 1
ATOM 2236 C CA . THR A 1 284 ? 1.055 6.032 -6.299 1.00 98.06 284 THR A CA 1
ATOM 2237 C C . THR A 1 284 ? 0.740 6.884 -7.526 1.00 98.06 284 THR A C 1
ATOM 2239 O O . THR A 1 284 ? 1.052 6.476 -8.644 1.00 98.06 284 THR A O 1
ATOM 2242 N N . GLU A 1 285 ? 0.156 8.068 -7.341 1.00 98.31 285 GLU A N 1
ATOM 2243 C CA . GLU A 1 285 ? -0.151 8.977 -8.448 1.00 98.31 285 GLU A CA 1
ATOM 2244 C C . GLU A 1 285 ? 1.120 9.534 -9.097 1.00 98.31 285 GLU A C 1
ATOM 2246 O O . GLU A 1 285 ? 1.219 9.574 -10.324 1.00 98.31 285 GLU A O 1
ATOM 2251 N N . ARG A 1 286 ? 2.139 9.876 -8.299 1.00 97.81 286 ARG A N 1
ATOM 2252 C CA . ARG A 1 286 ? 3.440 10.322 -8.813 1.00 97.81 286 ARG A CA 1
ATOM 2253 C C . ARG A 1 286 ? 4.130 9.236 -9.640 1.00 97.81 286 ARG A C 1
ATOM 2255 O O . ARG A 1 286 ? 4.578 9.514 -10.754 1.00 97.81 286 ARG A O 1
ATOM 2262 N N . LEU A 1 287 ? 4.128 7.994 -9.148 1.00 98.12 287 LEU A N 1
ATOM 2263 C CA . LEU A 1 287 ? 4.659 6.841 -9.873 1.00 98.12 287 LEU A CA 1
ATOM 2264 C C . LEU A 1 287 ? 3.911 6.627 -11.193 1.00 98.12 287 LEU A C 1
ATOM 2266 O O . LEU A 1 287 ? 4.550 6.485 -12.232 1.00 98.12 287 LEU A O 1
ATOM 2270 N N . ARG A 1 288 ? 2.572 6.653 -11.172 1.00 97.94 288 ARG A N 1
ATOM 2271 C CA . ARG A 1 288 ? 1.739 6.504 -12.377 1.00 97.94 288 ARG A CA 1
ATOM 2272 C C . ARG A 1 288 ? 2.024 7.587 -13.409 1.00 97.94 288 ARG A C 1
ATOM 2274 O O . ARG A 1 288 ? 2.158 7.276 -14.589 1.00 97.94 288 ARG A O 1
ATOM 2281 N N . ALA A 1 289 ? 2.139 8.842 -12.981 1.00 97.94 289 ALA A N 1
ATOM 2282 C CA . ALA A 1 289 ? 2.463 9.949 -13.872 1.00 97.94 289 ALA A CA 1
ATOM 2283 C C . ALA A 1 289 ? 3.857 9.778 -14.502 1.00 97.94 289 ALA A C 1
ATOM 2285 O O . ALA A 1 289 ? 4.014 9.950 -15.711 1.00 97.94 289 ALA A O 1
ATOM 2286 N N . ALA A 1 290 ? 4.859 9.384 -13.711 1.00 97.56 290 ALA A N 1
ATOM 2287 C CA . ALA A 1 290 ? 6.209 9.125 -14.206 1.00 97.56 290 ALA A CA 1
ATOM 2288 C C . ALA A 1 290 ? 6.264 7.934 -15.179 1.00 97.56 290 ALA A C 1
ATOM 2290 O O . ALA A 1 290 ? 6.939 8.011 -16.208 1.00 97.56 290 ALA A O 1
ATOM 2291 N N . GLU A 1 291 ? 5.542 6.849 -14.881 1.00 97.81 291 GLU A N 1
ATOM 2292 C CA . GLU A 1 291 ? 5.401 5.694 -15.772 1.00 97.81 291 GLU A CA 1
ATOM 2293 C C . GLU A 1 291 ? 4.729 6.088 -17.085 1.00 97.81 291 GLU A C 1
ATOM 2295 O O . GLU A 1 291 ? 5.259 5.757 -18.140 1.00 97.81 291 GLU A O 1
ATOM 2300 N N . LEU A 1 292 ? 3.639 6.858 -17.039 1.00 98.12 292 LEU A N 1
ATOM 2301 C CA . LEU A 1 292 ? 2.939 7.321 -18.235 1.00 98.12 292 LEU A CA 1
ATOM 2302 C C . LEU A 1 292 ? 3.851 8.156 -19.141 1.00 98.12 292 LEU A C 1
ATOM 2304 O O . LEU A 1 292 ? 3.885 7.930 -20.347 1.00 98.12 292 LEU A O 1
ATOM 2308 N N . LEU A 1 293 ? 4.629 9.085 -18.579 1.00 97.75 293 LEU A N 1
ATOM 2309 C CA . LEU A 1 293 ? 5.586 9.877 -19.359 1.00 97.75 293 LEU A CA 1
ATOM 2310 C C . LEU A 1 293 ? 6.625 8.987 -20.051 1.00 97.75 293 LEU A C 1
ATOM 2312 O O . LEU A 1 293 ? 6.908 9.177 -21.231 1.00 97.75 293 LEU A O 1
ATOM 2316 N N . ILE A 1 294 ? 7.164 7.990 -19.346 1.00 97.94 294 ILE A N 1
ATOM 2317 C CA . ILE A 1 294 ? 8.119 7.046 -19.940 1.00 97.94 294 ILE A CA 1
ATOM 2318 C C . ILE A 1 294 ? 7.449 6.182 -21.007 1.00 97.94 294 ILE A C 1
ATOM 2320 O O . ILE A 1 294 ? 8.045 5.959 -22.054 1.00 97.94 294 ILE A O 1
ATOM 2324 N N . ASP A 1 295 ? 6.231 5.709 -20.758 1.00 97.38 295 ASP A N 1
ATOM 2325 C CA . ASP A 1 295 ? 5.505 4.832 -21.671 1.00 97.38 295 ASP A CA 1
ATOM 2326 C C . ASP A 1 295 ? 5.138 5.586 -22.960 1.00 97.38 295 ASP A C 1
ATOM 2328 O O . ASP A 1 295 ? 5.329 5.049 -24.047 1.00 97.38 295 ASP A O 1
ATOM 2332 N N . THR A 1 296 ? 4.738 6.862 -22.873 1.00 98.12 296 THR A N 1
ATOM 2333 C CA . THR A 1 296 ? 4.530 7.708 -24.065 1.00 98.12 296 THR A CA 1
ATOM 2334 C C . THR A 1 296 ? 5.821 7.899 -24.864 1.00 98.12 296 THR A C 1
ATOM 2336 O O . THR A 1 296 ? 5.832 7.668 -26.072 1.00 98.12 296 THR A O 1
ATOM 2339 N N . GLU A 1 297 ? 6.935 8.229 -24.202 1.00 97.88 297 GLU A N 1
ATOM 2340 C CA . GLU A 1 297 ? 8.239 8.355 -24.860 1.00 97.88 297 GLU A CA 1
ATOM 2341 C C . GLU A 1 297 ? 8.671 7.028 -25.506 1.00 97.88 297 GLU A C 1
ATOM 2343 O O . GLU A 1 297 ? 9.146 7.013 -26.640 1.00 97.88 297 GLU A O 1
ATOM 2348 N N . ASN A 1 298 ? 8.445 5.904 -24.821 1.00 98.06 298 ASN A N 1
ATOM 2349 C CA . ASN A 1 298 ? 8.745 4.567 -25.321 1.00 98.06 298 ASN A CA 1
ATOM 2350 C C . ASN A 1 298 ? 7.940 4.246 -26.584 1.00 98.06 298 ASN A C 1
ATOM 2352 O O . ASN A 1 298 ? 8.526 3.792 -27.561 1.00 98.06 298 ASN A O 1
ATOM 2356 N N . THR A 1 299 ? 6.635 4.543 -26.602 1.00 98.12 299 THR A N 1
ATOM 2357 C CA . THR A 1 299 ? 5.791 4.304 -27.784 1.00 98.12 299 THR A CA 1
ATOM 2358 C C . THR A 1 299 ? 6.246 5.100 -29.003 1.00 98.12 299 THR A C 1
ATOM 2360 O O . THR A 1 299 ? 6.287 4.544 -30.098 1.00 98.12 299 THR A O 1
ATOM 2363 N N . THR A 1 300 ? 6.646 6.362 -28.821 1.00 97.94 300 THR A N 1
ATOM 2364 C CA . THR A 1 300 ? 7.171 7.194 -29.912 1.00 97.94 300 THR A CA 1
ATOM 2365 C C . THR A 1 300 ? 8.477 6.622 -30.456 1.00 97.94 300 THR A C 1
ATOM 2367 O O . THR A 1 300 ? 8.586 6.380 -31.654 1.00 97.94 300 THR A O 1
ATOM 2370 N N . VAL A 1 301 ? 9.441 6.330 -29.577 1.00 97.69 301 VAL A N 1
ATOM 2371 C CA . VAL A 1 301 ? 10.752 5.797 -29.986 1.00 97.69 301 VAL A CA 1
ATOM 2372 C C . VAL A 1 301 ? 10.615 4.415 -30.630 1.00 97.69 301 VAL A C 1
ATOM 2374 O O . VAL A 1 301 ? 11.330 4.108 -31.579 1.00 97.69 301 VAL A O 1
ATOM 2377 N N . GLN A 1 302 ? 9.688 3.583 -30.150 1.00 97.81 302 GLN A N 1
ATOM 2378 C CA . GLN A 1 302 ? 9.410 2.277 -30.742 1.00 97.81 302 GLN A CA 1
ATOM 2379 C C . GLN A 1 302 ? 8.835 2.417 -32.157 1.00 97.81 302 GLN A C 1
ATOM 2381 O O . GLN A 1 302 ? 9.276 1.709 -33.057 1.00 97.81 302 GLN A O 1
ATOM 2386 N N . ALA A 1 303 ? 7.904 3.350 -32.375 1.00 97.69 303 ALA A N 1
ATOM 2387 C CA . ALA A 1 303 ? 7.345 3.606 -33.700 1.00 97.69 303 ALA A CA 1
ATOM 2388 C C . ALA A 1 303 ? 8.408 4.118 -34.690 1.00 97.69 303 ALA A C 1
ATOM 2390 O O . ALA A 1 303 ? 8.467 3.640 -35.822 1.00 97.69 303 ALA A O 1
ATOM 2391 N N . GLU A 1 304 ? 9.281 5.033 -34.253 1.00 96.00 304 GLU A N 1
ATOM 2392 C CA . GLU A 1 304 ? 10.431 5.510 -35.040 1.00 96.00 304 GLU A CA 1
ATOM 2393 C C . GLU A 1 304 ? 11.374 4.349 -35.400 1.00 96.00 304 GLU A C 1
ATOM 2395 O O . GLU A 1 304 ? 11.744 4.170 -36.563 1.00 96.00 304 GLU A O 1
ATOM 2400 N N . ARG A 1 305 ? 11.694 3.496 -34.418 1.00 96.56 305 ARG A N 1
ATOM 2401 C CA . ARG A 1 305 ? 12.526 2.300 -34.604 1.00 96.56 305 ARG A CA 1
ATOM 2402 C C . ARG A 1 305 ? 11.916 1.322 -35.607 1.00 96.56 305 ARG A C 1
ATOM 2404 O O . ARG A 1 305 ? 12.635 0.801 -36.455 1.00 96.56 305 ARG A O 1
ATOM 2411 N N . ASP A 1 306 ? 10.610 1.082 -35.542 1.00 95.88 306 ASP A N 1
ATOM 2412 C CA . ASP A 1 306 ? 9.920 0.158 -36.448 1.00 95.88 306 ASP A CA 1
ATOM 2413 C C . ASP A 1 306 ? 9.822 0.713 -37.877 1.00 95.88 306 ASP A C 1
ATOM 2415 O O . ASP A 1 306 ? 9.968 -0.036 -38.847 1.00 95.88 306 ASP A O 1
ATOM 2419 N N . GLN A 1 307 ? 9.665 2.033 -38.028 1.00 94.94 307 GLN A N 1
ATOM 2420 C CA . GLN A 1 307 ? 9.729 2.693 -39.331 1.00 94.94 307 GLN A CA 1
ATOM 2421 C C . GLN A 1 307 ? 11.115 2.539 -39.973 1.00 94.94 307 GLN A C 1
ATOM 2423 O O . GLN A 1 307 ? 11.195 2.232 -41.165 1.00 94.94 307 GLN A O 1
ATOM 2428 N N . LEU A 1 308 ? 12.198 2.716 -39.211 1.00 93.44 308 LEU A N 1
ATOM 2429 C CA . LEU A 1 308 ? 13.561 2.496 -39.709 1.00 93.44 308 LEU A CA 1
ATOM 2430 C C . LEU A 1 308 ? 13.815 1.018 -40.016 1.00 93.44 308 LEU A C 1
ATOM 2432 O O . LEU A 1 308 ? 14.375 0.697 -41.059 1.00 93.44 308 LEU A O 1
ATOM 2436 N N . ALA A 1 309 ? 13.340 0.106 -39.164 1.00 93.50 309 ALA A N 1
ATOM 2437 C CA . ALA A 1 309 ? 13.484 -1.332 -39.375 1.00 93.50 309 ALA A CA 1
ATOM 2438 C C . ALA A 1 309 ? 12.839 -1.797 -40.691 1.00 93.50 309 ALA A C 1
ATOM 2440 O O . ALA A 1 309 ? 13.386 -2.667 -41.361 1.00 93.50 309 ALA A O 1
ATOM 2441 N N . SER A 1 310 ? 11.720 -1.185 -41.099 1.00 93.00 310 SER A N 1
ATOM 2442 C CA . SER A 1 310 ? 11.049 -1.497 -42.371 1.00 93.00 310 SER A CA 1
ATOM 2443 C C . SER A 1 310 ? 11.837 -1.093 -43.626 1.00 93.00 310 SER A C 1
ATOM 2445 O O . SER A 1 310 ? 11.528 -1.569 -44.716 1.00 93.00 310 SER A O 1
ATOM 2447 N N . GLN A 1 311 ? 12.844 -0.229 -43.475 1.00 90.88 311 GLN A N 1
ATOM 2448 C CA . GLN A 1 311 ? 13.700 0.256 -44.563 1.00 90.88 311 GLN A CA 1
ATOM 2449 C C . GLN A 1 311 ? 14.998 -0.559 -44.695 1.00 90.88 311 GLN A C 1
ATOM 2451 O O . GLN A 1 311 ? 15.723 -0.398 -45.673 1.00 90.88 311 GLN A O 1
ATOM 2456 N N . VAL A 1 312 ? 15.304 -1.428 -43.724 1.00 89.88 312 VAL A N 1
ATOM 2457 C CA . VAL A 1 312 ? 16.510 -2.269 -43.712 1.00 89.88 312 VAL A CA 1
ATOM 2458 C C . VAL A 1 312 ? 16.199 -3.635 -44.324 1.00 89.88 312 VAL A C 1
ATOM 2460 O O . VAL A 1 312 ? 15.142 -4.212 -44.072 1.00 89.88 312 VAL A O 1
ATOM 2463 N N . ASP A 1 313 ? 17.144 -4.186 -45.095 1.00 91.06 313 ASP A N 1
ATOM 2464 C CA . ASP A 1 313 ? 17.031 -5.551 -45.617 1.00 91.06 313 ASP A CA 1
ATOM 2465 C C . ASP A 1 313 ? 16.758 -6.566 -44.478 1.00 91.06 313 ASP A C 1
ATOM 2467 O O . ASP A 1 313 ? 17.481 -6.568 -43.473 1.00 91.06 313 ASP A O 1
ATOM 2471 N N . PRO A 1 314 ? 15.763 -7.464 -44.614 1.00 90.81 314 PRO A N 1
ATOM 2472 C CA . PRO A 1 314 ? 15.391 -8.399 -43.551 1.00 90.81 314 PRO A CA 1
ATOM 2473 C C . PRO A 1 314 ? 16.521 -9.327 -43.090 1.00 90.81 314 PRO A C 1
ATOM 2475 O O . PRO A 1 314 ? 16.570 -9.702 -41.916 1.00 90.81 314 PRO A O 1
ATOM 2478 N N . THR A 1 315 ? 17.438 -9.706 -43.984 1.00 91.50 315 THR A N 1
ATOM 2479 C CA . THR A 1 315 ? 18.575 -10.578 -43.649 1.00 91.50 315 THR A CA 1
ATOM 2480 C C . THR A 1 315 ? 19.576 -9.825 -42.785 1.00 91.50 315 THR A C 1
ATOM 2482 O O . THR A 1 315 ? 20.044 -10.345 -41.769 1.00 91.50 315 THR A O 1
ATOM 2485 N N . LEU A 1 316 ? 19.874 -8.581 -43.159 1.00 90.12 316 LEU A N 1
ATOM 2486 C CA . LEU A 1 316 ? 20.759 -7.701 -42.405 1.00 90.12 316 LEU A CA 1
ATOM 2487 C C . LEU A 1 316 ? 20.158 -7.327 -41.039 1.00 90.12 316 LEU A C 1
ATOM 2489 O O . LEU A 1 316 ? 20.861 -7.368 -40.026 1.00 90.12 316 LEU A O 1
ATOM 2493 N N . LEU A 1 317 ? 18.854 -7.042 -40.985 1.00 93.25 317 LEU A N 1
ATOM 2494 C CA . LEU A 1 317 ? 18.139 -6.776 -39.737 1.00 93.25 317 LEU A CA 1
ATOM 2495 C C . LEU A 1 317 ? 18.171 -7.992 -38.795 1.00 93.25 317 LEU A C 1
ATOM 2497 O O . LEU A 1 317 ? 18.451 -7.844 -37.607 1.00 93.25 317 LEU A O 1
ATOM 2501 N N . ALA A 1 318 ? 17.967 -9.207 -39.312 1.00 93.56 318 ALA A N 1
ATOM 2502 C CA . ALA A 1 318 ? 18.045 -10.425 -38.505 1.00 93.56 318 ALA A CA 1
ATOM 2503 C C . ALA A 1 318 ? 19.449 -10.643 -37.907 1.00 93.56 318 ALA A C 1
ATOM 2505 O O . ALA A 1 318 ? 19.581 -11.021 -36.739 1.00 93.56 318 ALA A O 1
ATOM 2506 N N . GLN A 1 319 ? 20.506 -10.368 -38.680 1.00 92.88 319 GLN A N 1
ATOM 2507 C CA . GLN A 1 319 ? 21.885 -10.412 -38.181 1.00 92.88 319 GLN A CA 1
ATOM 2508 C C . GLN A 1 319 ? 22.126 -9.361 -37.092 1.00 92.88 319 GLN A C 1
ATOM 2510 O O . GLN A 1 319 ? 22.725 -9.671 -36.058 1.00 92.88 319 GLN A O 1
ATOM 2515 N N . TYR A 1 320 ? 21.631 -8.139 -37.295 1.00 94.50 320 TYR A N 1
ATOM 2516 C CA . TYR A 1 320 ? 21.678 -7.069 -36.305 1.00 94.50 320 TYR A CA 1
ATOM 2517 C C . TYR A 1 320 ? 21.008 -7.483 -34.984 1.00 94.50 320 TYR A C 1
ATOM 2519 O O . TYR A 1 320 ? 21.624 -7.377 -33.923 1.00 94.50 320 TYR A O 1
ATOM 2527 N N . GLU A 1 321 ? 19.781 -8.008 -35.031 1.00 93.50 321 GLU A N 1
ATOM 2528 C CA . GLU A 1 321 ? 19.018 -8.382 -33.833 1.00 93.50 321 GLU A CA 1
ATOM 2529 C C . GLU A 1 321 ? 19.651 -9.553 -33.066 1.00 93.50 321 GLU A C 1
ATOM 2531 O O . GLU A 1 321 ? 19.616 -9.595 -31.830 1.00 93.50 321 GLU A O 1
ATOM 2536 N N . GLU A 1 322 ? 20.265 -10.506 -33.770 1.00 94.12 322 GLU A N 1
ATOM 2537 C CA . GLU A 1 322 ? 21.049 -11.579 -33.150 1.00 94.12 322 GLU A CA 1
ATOM 2538 C C . GLU A 1 322 ? 22.292 -11.025 -32.441 1.00 94.12 322 GLU A C 1
ATOM 2540 O O . GLU A 1 322 ? 22.530 -11.315 -31.263 1.00 94.12 322 GLU A O 1
ATOM 2545 N N . LEU A 1 323 ? 23.058 -10.166 -33.119 1.00 93.31 323 LEU A N 1
ATOM 2546 C CA . LEU A 1 323 ? 24.233 -9.526 -32.531 1.00 93.31 323 LEU A CA 1
ATOM 2547 C C . LEU A 1 323 ? 23.862 -8.651 -31.335 1.00 93.31 323 LEU A C 1
ATOM 2549 O O . LEU A 1 323 ? 24.570 -8.680 -30.329 1.00 93.31 323 LEU A O 1
ATOM 2553 N N . ARG A 1 324 ? 22.739 -7.930 -31.393 1.00 93.25 324 ARG A N 1
ATOM 2554 C CA . ARG A 1 324 ? 22.268 -7.067 -30.306 1.00 93.25 324 ARG A CA 1
ATOM 2555 C C . ARG A 1 324 ? 21.975 -7.878 -29.049 1.00 93.25 324 ARG A C 1
ATOM 2557 O O . ARG A 1 324 ? 22.422 -7.503 -27.963 1.00 93.25 324 ARG A O 1
ATOM 2564 N N . ARG A 1 325 ? 21.278 -9.010 -29.193 1.00 92.00 325 ARG A N 1
ATOM 2565 C CA . ARG A 1 325 ? 20.993 -9.929 -28.079 1.00 92.00 325 ARG A CA 1
ATOM 2566 C C . ARG A 1 325 ? 22.269 -10.525 -27.490 1.00 92.00 325 ARG A C 1
ATOM 2568 O O . ARG A 1 325 ? 22.390 -10.608 -26.271 1.00 92.00 325 ARG A O 1
ATOM 2575 N N . ARG A 1 326 ? 23.232 -10.902 -28.336 1.00 92.88 326 ARG A N 1
ATOM 2576 C CA . ARG A 1 326 ? 24.487 -11.538 -27.906 1.00 92.88 326 ARG A CA 1
ATOM 2577 C C . ARG A 1 326 ? 25.489 -10.565 -27.276 1.00 92.88 326 ARG A C 1
ATOM 2579 O O . ARG A 1 326 ? 26.198 -10.949 -26.352 1.00 92.88 326 ARG A O 1
ATOM 2586 N N . LEU A 1 327 ? 25.565 -9.330 -27.770 1.00 89.75 327 LEU A N 1
ATOM 2587 C CA . LEU A 1 327 ? 26.602 -8.345 -27.423 1.00 89.75 327 LEU A CA 1
ATOM 2588 C C . LEU A 1 327 ? 26.117 -7.240 -26.471 1.00 89.75 327 LEU A C 1
ATOM 2590 O O . LEU A 1 327 ? 26.766 -6.198 -26.354 1.00 89.75 327 LEU A O 1
ATOM 2594 N N . GLY A 1 328 ? 24.993 -7.463 -25.784 1.00 83.94 328 GLY A N 1
ATOM 2595 C CA . GLY A 1 328 ? 24.525 -6.590 -24.705 1.00 83.94 328 GLY A CA 1
ATOM 2596 C C . GLY A 1 328 ? 23.911 -5.269 -25.173 1.00 83.94 328 GLY A C 1
ATOM 2597 O O . GLY A 1 328 ? 24.110 -4.251 -24.521 1.00 83.94 328 GLY A O 1
ATOM 2598 N N . GLY A 1 329 ? 23.180 -5.271 -26.291 1.00 85.56 329 GLY A N 1
ATOM 2599 C CA . GLY A 1 329 ? 22.377 -4.123 -26.737 1.00 85.56 329 GLY A CA 1
ATOM 2600 C C . GLY A 1 329 ? 23.004 -3.264 -27.839 1.00 85.56 329 GLY A C 1
ATOM 2601 O O . GLY A 1 329 ? 22.297 -2.460 -28.434 1.00 85.56 329 GLY A O 1
ATOM 2602 N N . VAL A 1 330 ? 24.284 -3.472 -28.171 1.00 90.38 330 VAL A N 1
ATOM 2603 C CA . VAL A 1 330 ? 24.999 -2.731 -29.229 1.00 90.38 330 VAL A CA 1
ATO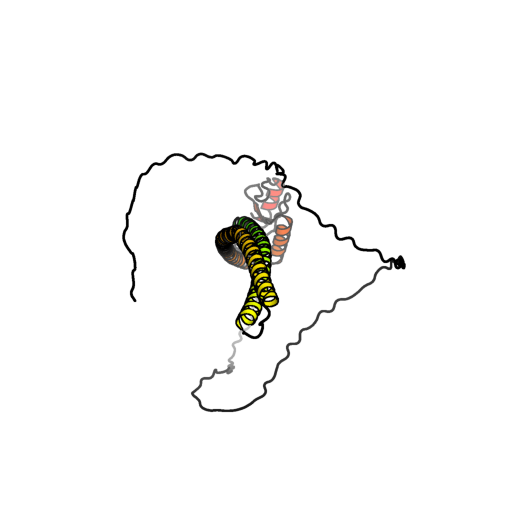M 2604 C C . VAL A 1 330 ? 25.595 -3.716 -30.235 1.00 90.38 330 VAL A C 1
ATOM 2606 O O . VAL A 1 330 ? 26.536 -4.446 -29.911 1.00 90.38 330 VAL A O 1
ATOM 2609 N N . ALA A 1 331 ? 25.063 -3.726 -31.456 1.00 91.06 331 ALA A N 1
ATOM 2610 C CA . ALA A 1 331 ? 25.441 -4.630 -32.545 1.00 91.06 331 ALA A CA 1
ATOM 2611 C C . ALA A 1 331 ? 26.295 -3.967 -33.640 1.00 91.06 331 ALA A C 1
ATOM 2613 O O . ALA A 1 331 ? 27.003 -4.660 -34.370 1.00 91.06 331 ALA A O 1
ATOM 2614 N N . VAL A 1 332 ? 26.245 -2.640 -33.739 1.00 92.75 332 VAL A N 1
ATOM 2615 C CA . VAL A 1 332 ? 26.827 -1.821 -34.805 1.00 92.75 332 VAL A CA 1
ATOM 2616 C C . VAL A 1 332 ? 27.791 -0.814 -34.185 1.00 92.75 332 VAL A C 1
ATOM 2618 O O . VAL A 1 332 ? 27.516 -0.229 -33.138 1.00 92.75 332 VAL A O 1
ATOM 2621 N N . ALA A 1 333 ? 28.942 -0.610 -34.813 1.00 90.69 333 ALA A N 1
ATOM 2622 C CA . ALA A 1 333 ? 29.950 0.338 -34.367 1.00 90.69 333 ALA A CA 1
ATOM 2623 C C . ALA A 1 333 ? 30.471 1.167 -35.541 1.00 90.69 333 ALA A C 1
ATOM 2625 O O . ALA A 1 333 ? 30.762 0.638 -36.612 1.00 90.69 333 ALA A O 1
ATOM 2626 N N . ARG A 1 334 ? 30.651 2.469 -35.314 1.00 90.06 334 ARG A N 1
ATOM 2627 C CA . ARG A 1 334 ? 31.313 3.347 -36.279 1.00 90.06 334 ARG A CA 1
ATOM 2628 C C . ARG A 1 334 ? 32.819 3.066 -36.290 1.00 90.06 334 ARG A C 1
ATOM 2630 O O . ARG A 1 334 ? 33.440 2.922 -35.231 1.00 90.06 334 ARG A O 1
ATOM 2637 N N . LEU A 1 335 ? 33.401 2.977 -37.479 1.00 89.00 335 LEU A N 1
ATOM 2638 C CA . LEU A 1 335 ? 34.841 2.914 -37.685 1.00 89.00 335 LEU A CA 1
ATOM 2639 C C . LEU A 1 335 ? 35.370 4.341 -37.838 1.00 89.00 335 LEU A C 1
ATOM 2641 O O . LEU A 1 335 ? 35.080 5.012 -38.821 1.00 89.00 335 LEU A O 1
ATOM 2645 N N . GLU A 1 336 ? 36.154 4.813 -36.872 1.00 87.81 336 GLU A N 1
ATOM 2646 C CA . GLU A 1 336 ? 36.741 6.154 -36.927 1.00 87.81 336 GLU A CA 1
ATOM 2647 C C . GLU A 1 336 ? 38.264 6.064 -37.003 1.00 87.81 336 GLU A C 1
ATOM 2649 O O . GLU A 1 336 ? 38.936 5.620 -36.068 1.00 87.81 336 GLU A O 1
ATOM 2654 N N . GLY A 1 337 ? 38.815 6.475 -38.147 1.00 86.81 337 GLY A N 1
ATOM 2655 C CA . GLY A 1 337 ? 40.242 6.363 -38.438 1.00 86.81 337 GLY A CA 1
ATOM 2656 C C . GLY A 1 337 ? 40.683 4.902 -38.538 1.00 86.81 337 GLY A C 1
ATOM 2657 O O . GLY A 1 337 ? 40.498 4.268 -39.575 1.00 86.81 337 GLY A O 1
ATOM 2658 N N . SER A 1 338 ? 41.288 4.389 -37.466 1.00 88.69 338 SER A N 1
ATOM 2659 C CA . SER A 1 338 ? 41.707 2.989 -37.313 1.00 88.69 338 SER A CA 1
ATOM 2660 C C . SER A 1 338 ? 41.084 2.307 -36.091 1.00 88.69 338 SER A C 1
ATOM 2662 O O . SER A 1 338 ? 41.477 1.192 -35.764 1.00 88.69 338 SER A O 1
ATOM 2664 N N . SER A 1 339 ? 40.141 2.955 -35.398 1.00 90.62 339 SER A N 1
ATOM 2665 C CA . SER A 1 339 ? 39.573 2.457 -34.141 1.00 90.62 339 SER A CA 1
ATOM 2666 C C . SER A 1 339 ? 38.091 2.112 -34.276 1.00 90.62 339 SER A C 1
ATOM 2668 O O . SER A 1 339 ? 37.295 2.899 -34.791 1.00 90.62 339 SER A O 1
ATOM 2670 N N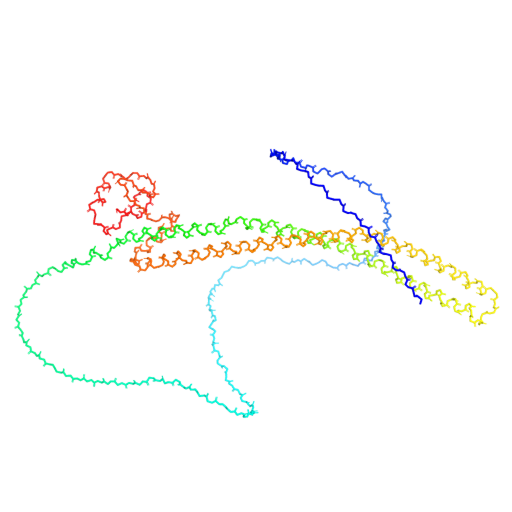 . CYS A 1 340 ? 37.702 0.953 -33.744 1.00 91.00 340 CYS A N 1
ATOM 2671 C CA . CYS A 1 340 ? 36.300 0.560 -33.621 1.00 91.00 340 CYS A CA 1
ATOM 2672 C C . CYS A 1 340 ? 35.654 1.300 -32.442 1.00 91.00 340 CYS A C 1
ATOM 2674 O O . CYS A 1 340 ? 36.095 1.148 -31.304 1.00 91.00 340 CYS A O 1
ATOM 2676 N N . ARG A 1 341 ? 34.577 2.066 -32.662 1.00 89.19 341 ARG A N 1
ATOM 2677 C CA . ARG A 1 341 ? 33.884 2.794 -31.579 1.00 89.19 341 ARG A CA 1
ATOM 2678 C C . ARG A 1 341 ? 33.042 1.914 -30.648 1.00 89.19 341 ARG A C 1
ATOM 2680 O O . ARG A 1 341 ? 32.549 2.421 -29.652 1.00 89.19 341 ARG A O 1
ATOM 2687 N N . GLY A 1 342 ? 32.914 0.617 -30.932 1.00 86.25 342 GLY A N 1
ATOM 2688 C CA . GLY A 1 342 ? 32.206 -0.335 -30.069 1.00 86.25 342 GLY A CA 1
ATOM 2689 C C . GLY A 1 342 ? 33.089 -0.989 -29.001 1.00 86.25 342 GLY A C 1
ATOM 2690 O O . GLY A 1 342 ? 32.652 -1.155 -27.868 1.00 86.25 342 GLY A O 1
ATOM 2691 N N . CYS A 1 343 ? 34.320 -1.385 -29.347 1.00 88.25 343 CYS A N 1
ATOM 2692 C CA . CYS A 1 343 ? 35.290 -1.956 -28.395 1.00 88.25 343 CYS A CA 1
ATOM 2693 C C . CYS A 1 343 ? 36.447 -1.010 -28.049 1.00 88.25 343 CYS A C 1
ATOM 2695 O O . CYS A 1 343 ? 37.251 -1.328 -27.180 1.00 88.25 343 CYS A O 1
ATOM 2697 N N . HIS A 1 344 ? 36.541 0.137 -28.727 1.00 89.44 344 HIS A N 1
ATOM 2698 C CA . HIS A 1 344 ? 37.603 1.139 -28.590 1.00 89.44 344 HIS A CA 1
ATOM 2699 C C . HIS A 1 344 ? 39.024 0.636 -28.893 1.00 89.44 344 HIS A C 1
ATOM 2701 O O . HIS A 1 344 ? 39.993 1.346 -28.627 1.00 89.44 344 HIS A O 1
ATOM 2707 N N . LEU A 1 345 ? 39.158 -0.545 -29.501 1.00 90.25 345 LEU A N 1
ATOM 2708 C CA . LEU A 1 345 ? 40.435 -1.100 -29.942 1.00 90.25 345 LEU A CA 1
ATOM 2709 C C . LEU A 1 345 ? 40.800 -0.602 -31.345 1.00 90.25 345 LEU A C 1
ATOM 2711 O O . LEU A 1 345 ? 39.928 -0.341 -32.183 1.00 90.25 345 LEU A O 1
ATOM 2715 N N . GLN A 1 346 ? 42.106 -0.480 -31.585 1.00 89.31 346 GLN A N 1
ATOM 2716 C CA . GLN A 1 346 ? 42.660 -0.199 -32.906 1.00 89.31 346 GLN A CA 1
ATOM 2717 C C . GLN A 1 346 ? 42.706 -1.482 -33.737 1.00 89.31 346 GLN A C 1
ATOM 2719 O O . GLN A 1 346 ? 43.214 -2.502 -33.282 1.00 89.31 346 GLN A O 1
ATOM 2724 N N . LEU A 1 347 ? 42.194 -1.410 -34.963 1.00 88.88 347 LEU A N 1
ATOM 2725 C CA . LEU A 1 347 ? 42.286 -2.483 -35.946 1.00 88.88 347 LEU A CA 1
ATOM 2726 C C . LEU A 1 347 ? 43.707 -2.559 -36.509 1.00 88.88 347 LEU A C 1
ATOM 2728 O O . LEU A 1 347 ? 44.368 -1.534 -36.709 1.00 88.88 347 LEU A O 1
ATOM 2732 N N . ALA A 1 348 ? 44.160 -3.777 -36.805 1.00 90.19 348 ALA A N 1
ATOM 2733 C CA . ALA A 1 348 ? 45.439 -3.998 -37.465 1.00 90.19 348 ALA A CA 1
ATOM 2734 C C . ALA A 1 348 ? 45.486 -3.274 -38.822 1.00 90.19 348 ALA A C 1
ATOM 2736 O O . ALA A 1 348 ? 44.498 -3.236 -39.554 1.00 90.19 348 ALA A O 1
ATOM 2737 N N . ALA A 1 349 ? 46.647 -2.723 -39.190 1.00 87.25 349 ALA A N 1
ATOM 2738 C CA . ALA A 1 349 ? 46.793 -1.946 -40.425 1.00 87.25 349 ALA A CA 1
ATOM 2739 C C . ALA A 1 349 ? 46.422 -2.747 -41.690 1.00 87.25 349 ALA A C 1
ATOM 2741 O O . ALA A 1 349 ? 45.793 -2.202 -42.594 1.00 87.25 349 ALA A O 1
ATOM 2742 N N . VAL A 1 350 ? 46.753 -4.044 -41.715 1.00 90.38 350 VAL A N 1
ATOM 2743 C CA . VAL A 1 350 ? 46.402 -4.971 -42.808 1.00 90.38 350 VAL A CA 1
ATOM 2744 C C . VAL A 1 350 ? 44.886 -5.129 -42.928 1.00 90.38 350 VAL A C 1
ATOM 2746 O O . VAL A 1 350 ? 44.340 -5.071 -44.028 1.00 90.38 350 VAL A O 1
ATOM 2749 N N . GLU A 1 351 ? 44.203 -5.270 -41.794 1.00 87.50 351 GLU A N 1
ATOM 2750 C CA . GLU A 1 351 ? 42.752 -5.418 -41.747 1.00 87.50 351 GLU A CA 1
ATOM 2751 C C . GLU A 1 351 ? 42.048 -4.118 -42.149 1.00 87.50 351 GLU A C 1
ATOM 2753 O O . GLU A 1 351 ? 41.119 -4.120 -42.953 1.00 87.50 351 GLU A O 1
ATOM 2758 N N . LEU A 1 352 ? 42.554 -2.972 -41.693 1.00 87.62 352 LEU A N 1
ATOM 2759 C CA . LEU A 1 352 ? 42.050 -1.667 -42.108 1.00 87.62 352 LEU A CA 1
ATOM 2760 C C . LEU A 1 352 ? 42.197 -1.447 -43.622 1.00 87.62 352 LEU A C 1
ATOM 2762 O O . LEU A 1 352 ? 41.296 -0.900 -44.258 1.00 87.62 352 LEU A O 1
ATOM 2766 N N . GLU A 1 353 ? 43.314 -1.873 -44.216 1.00 87.19 353 GLU A N 1
ATOM 2767 C CA . GLU A 1 353 ? 43.523 -1.793 -45.662 1.00 87.19 353 GLU A CA 1
ATOM 2768 C C . GLU A 1 353 ? 42.597 -2.747 -46.430 1.00 87.19 353 GLU A C 1
ATOM 2770 O O . GLU A 1 353 ? 42.050 -2.361 -47.464 1.00 87.19 353 GLU A O 1
ATOM 2775 N N . ARG A 1 354 ? 42.348 -3.953 -45.898 1.00 88.88 354 ARG A N 1
ATOM 2776 C CA . ARG A 1 354 ? 41.350 -4.891 -46.434 1.00 88.88 354 ARG A CA 1
ATOM 2777 C C . ARG A 1 354 ? 39.955 -4.263 -46.435 1.00 88.88 354 ARG A C 1
ATOM 2779 O O . ARG A 1 354 ? 39.307 -4.239 -47.476 1.00 88.88 354 ARG A O 1
ATOM 2786 N N . ILE A 1 355 ? 39.524 -3.688 -45.310 1.00 86.50 355 ILE A N 1
ATOM 2787 C CA . ILE A 1 355 ? 38.215 -3.030 -45.151 1.00 86.50 355 ILE A CA 1
ATOM 2788 C C . ILE A 1 355 ? 38.060 -1.828 -46.098 1.00 86.50 355 ILE A C 1
ATOM 2790 O O . ILE A 1 355 ? 36.972 -1.590 -46.625 1.00 86.50 355 ILE A O 1
ATOM 2794 N N . ARG A 1 356 ? 39.137 -1.071 -46.346 1.00 85.38 356 ARG A N 1
ATOM 2795 C CA . ARG A 1 356 ? 39.136 0.061 -47.293 1.00 85.38 356 ARG A CA 1
ATOM 2796 C C . ARG A 1 356 ? 38.990 -0.364 -48.756 1.00 85.38 356 ARG A C 1
ATOM 2798 O O . ARG A 1 356 ? 38.504 0.438 -49.544 1.00 85.38 356 ARG A O 1
ATOM 2805 N N . LYS A 1 357 ? 39.411 -1.582 -49.112 1.00 86.94 357 LYS A N 1
ATOM 2806 C CA . LYS A 1 357 ? 39.310 -2.139 -50.474 1.00 86.94 357 LYS A CA 1
ATOM 2807 C C . LYS A 1 357 ? 37.954 -2.791 -50.770 1.00 86.94 357 LYS A C 1
ATOM 2809 O O . LYS A 1 357 ? 37.678 -3.059 -51.931 1.00 86.94 357 LYS A O 1
ATOM 2814 N N . LEU A 1 358 ? 37.139 -3.065 -49.749 1.00 85.94 358 LEU A N 1
ATOM 2815 C CA . LEU A 1 358 ? 35.795 -3.628 -49.914 1.00 85.94 358 LEU A CA 1
ATOM 2816 C C . LEU A 1 358 ? 34.792 -2.567 -50.377 1.00 85.94 358 LEU A C 1
ATOM 2818 O O . LEU A 1 358 ? 34.865 -1.414 -49.945 1.00 85.94 358 LEU A O 1
ATOM 2822 N N . ASP A 1 359 ? 33.790 -2.981 -51.148 1.00 82.88 359 ASP A N 1
ATOM 2823 C CA . ASP A 1 359 ? 32.686 -2.114 -51.571 1.00 82.88 359 ASP A CA 1
ATOM 2824 C C . ASP A 1 359 ? 31.914 -1.571 -50.375 1.00 82.88 359 ASP A C 1
ATOM 2826 O O . ASP A 1 359 ? 31.777 -2.269 -49.367 1.00 82.88 359 ASP A O 1
ATOM 2830 N N . ARG A 1 360 ? 31.400 -0.336 -50.480 1.00 74.75 360 ARG A N 1
ATOM 2831 C CA . ARG A 1 360 ? 30.721 0.384 -49.383 1.00 74.75 360 ARG A CA 1
ATOM 2832 C C . ARG A 1 360 ? 29.538 -0.385 -48.789 1.00 74.75 360 ARG A C 1
ATOM 2834 O O . ARG A 1 360 ? 29.335 -0.294 -47.580 1.00 74.75 360 ARG A O 1
ATOM 2841 N N . ASP A 1 361 ? 28.884 -1.212 -49.598 1.00 74.38 361 ASP A N 1
ATOM 2842 C CA . ASP A 1 361 ? 27.693 -1.982 -49.224 1.00 74.38 361 ASP A CA 1
ATOM 2843 C C . ASP A 1 361 ? 28.009 -3.360 -48.609 1.00 74.38 361 ASP A C 1
ATOM 2845 O O . ASP A 1 361 ? 27.123 -4.052 -48.110 1.00 74.38 361 ASP A O 1
ATOM 2849 N N . THR A 1 362 ? 29.286 -3.761 -48.576 1.00 83.56 362 THR A N 1
ATOM 2850 C CA . THR A 1 362 ? 29.699 -5.026 -47.951 1.00 83.56 362 THR A CA 1
ATOM 2851 C C . THR A 1 362 ? 29.639 -4.931 -46.426 1.00 83.56 362 THR A C 1
ATOM 2853 O O . THR A 1 362 ? 30.276 -4.064 -45.821 1.00 83.56 362 THR A O 1
ATOM 2856 N N . VAL A 1 363 ? 28.935 -5.876 -45.794 1.00 86.12 363 VAL A N 1
ATOM 2857 C CA . VAL A 1 363 ? 28.897 -6.026 -44.332 1.00 86.12 363 VAL A CA 1
ATOM 2858 C C . VAL A 1 363 ? 30.270 -6.470 -43.830 1.00 86.12 363 VAL A C 1
ATOM 2860 O O . VAL A 1 363 ? 30.784 -7.522 -44.207 1.00 86.12 363 VAL A O 1
ATOM 2863 N N . VAL A 1 364 ? 30.866 -5.667 -42.952 1.00 89.25 364 VAL A N 1
ATOM 2864 C CA . VAL A 1 364 ? 32.155 -5.955 -42.314 1.00 89.25 364 VAL A CA 1
ATOM 2865 C C . VAL A 1 364 ? 31.935 -6.128 -40.819 1.00 89.25 364 VAL A C 1
ATOM 2867 O O . VAL A 1 364 ? 31.220 -5.343 -40.205 1.00 89.25 364 VAL A O 1
ATOM 2870 N N . HIS A 1 365 ? 32.588 -7.119 -40.216 1.00 90.25 365 HIS A N 1
ATOM 2871 C CA . HIS A 1 365 ? 32.587 -7.318 -38.770 1.00 90.25 365 HIS A CA 1
ATOM 2872 C C . HIS A 1 365 ? 33.951 -6.973 -38.175 1.00 90.25 365 HIS A C 1
ATOM 2874 O O . HIS A 1 365 ? 34.987 -7.214 -38.786 1.00 90.25 365 HIS A O 1
ATOM 2880 N N . CYS A 1 366 ? 33.956 -6.437 -36.959 1.00 90.00 366 CYS A N 1
ATOM 2881 C CA . CYS A 1 366 ? 35.180 -6.265 -36.186 1.00 90.00 366 CYS A CA 1
ATOM 2882 C C . CYS A 1 366 ? 35.690 -7.630 -35.702 1.00 90.00 366 CYS A C 1
ATOM 2884 O O . CYS A 1 366 ? 34.958 -8.325 -35.000 1.00 90.00 366 CYS A O 1
ATOM 2886 N N . GLU A 1 367 ? 36.940 -7.985 -36.006 1.00 88.31 367 GLU A N 1
ATOM 2887 C CA . GLU A 1 367 ? 37.551 -9.257 -35.574 1.00 88.31 367 GLU A CA 1
ATOM 2888 C C . GLU A 1 367 ? 37.615 -9.396 -34.043 1.00 88.31 367 GLU A C 1
ATOM 2890 O O . GLU A 1 367 ? 37.469 -10.492 -33.510 1.00 88.31 367 GLU A O 1
ATOM 2895 N N . GLU A 1 368 ? 37.736 -8.273 -33.330 1.00 88.50 368 GLU A N 1
ATOM 2896 C CA . GLU A 1 368 ? 37.871 -8.257 -31.869 1.00 88.50 368 GLU A CA 1
ATOM 2897 C C . GLU A 1 368 ? 36.536 -8.406 -31.126 1.00 88.50 368 GLU A C 1
ATOM 2899 O O . GLU A 1 368 ? 36.465 -9.027 -30.069 1.00 88.50 368 GLU A O 1
ATOM 2904 N N . CYS A 1 369 ? 35.456 -7.800 -31.634 1.00 88.81 369 CYS A N 1
ATOM 2905 C CA . CYS A 1 369 ? 34.178 -7.739 -30.907 1.00 88.81 369 CYS A CA 1
ATOM 2906 C C . CYS A 1 369 ? 32.962 -8.267 -31.674 1.00 88.81 369 CYS A C 1
ATOM 2908 O O . CYS A 1 369 ? 31.863 -8.293 -31.122 1.00 88.81 369 CYS A O 1
ATOM 2910 N N . GLY A 1 370 ? 33.125 -8.662 -32.937 1.00 88.31 370 GLY A N 1
ATOM 2911 C CA . GLY A 1 370 ? 32.075 -9.235 -33.784 1.00 88.31 370 GLY A CA 1
ATOM 2912 C C . GLY A 1 370 ? 30.964 -8.270 -34.217 1.00 88.31 370 GLY A C 1
ATOM 2913 O O . GLY A 1 370 ? 30.034 -8.693 -34.903 1.00 88.31 370 GLY A O 1
ATOM 2914 N N . ARG A 1 371 ? 31.032 -6.987 -33.833 1.00 92.44 371 ARG A N 1
ATOM 2915 C CA . ARG A 1 371 ? 30.056 -5.955 -34.229 1.00 92.44 371 ARG A CA 1
ATOM 2916 C C . ARG A 1 371 ? 30.182 -5.605 -35.705 1.00 92.44 371 ARG A C 1
ATOM 2918 O O . ARG A 1 371 ? 31.289 -5.628 -36.241 1.00 92.44 371 ARG A O 1
ATOM 2925 N N . ILE A 1 372 ? 29.063 -5.238 -36.325 1.00 91.88 372 ILE A N 1
ATOM 2926 C CA . ILE A 1 372 ? 29.026 -4.711 -37.694 1.00 91.88 372 ILE A CA 1
ATOM 2927 C C . ILE A 1 372 ? 29.714 -3.339 -37.700 1.00 91.88 372 ILE A C 1
ATOM 2929 O O . ILE A 1 372 ? 29.396 -2.485 -36.873 1.00 91.88 372 ILE A O 1
ATOM 2933 N N . LEU A 1 373 ? 30.670 -3.133 -38.602 1.00 89.44 373 LEU A N 1
ATOM 2934 C CA . LEU A 1 373 ? 31.418 -1.888 -38.752 1.00 89.44 373 LEU A CA 1
ATOM 2935 C C . LEU A 1 373 ? 30.800 -1.010 -39.842 1.00 89.44 373 LEU A C 1
ATOM 2937 O O . LEU A 1 373 ? 30.664 -1.436 -40.986 1.00 89.44 373 LEU A O 1
ATOM 2941 N N . VAL A 1 374 ? 30.495 0.239 -39.488 1.00 87.88 374 VAL A N 1
ATOM 2942 C CA . VAL A 1 374 ? 30.000 1.277 -40.409 1.00 87.88 374 VAL A CA 1
ATOM 2943 C C . VAL A 1 374 ? 31.121 2.271 -40.690 1.00 87.88 374 VAL A C 1
ATOM 2945 O O . VAL A 1 374 ? 31.754 2.754 -39.748 1.00 87.88 374 VAL A O 1
ATOM 2948 N N . ARG A 1 375 ? 31.386 2.537 -41.972 1.00 83.12 375 ARG A N 1
ATOM 2949 C CA . ARG A 1 375 ? 32.523 3.336 -42.463 1.00 83.12 375 ARG A CA 1
ATOM 2950 C C . ARG A 1 375 ? 32.213 4.818 -42.613 1.00 83.12 375 ARG A C 1
ATOM 2952 O O . ARG A 1 375 ? 31.068 5.149 -42.988 1.00 83.12 375 ARG A O 1
#

InterPro domains:
  IPR003743 C4-type zinc ribbon domain [PF02591] (339-373)
  IPR052376 Oxidative Scavengers and Glycosyltransferases [PTHR39082] (228-374)
  IPR056003 CT398-like coiled coil hairpin domain [PF24481] (148-327)

Nearest PDB structures (foldseek):
  5y06-assembly1_A  TM=8.634E-01  e=4.874E-11  Mycolicibacterium smegmatis MC2 155
  4ilo-assembly1_A  TM=6.778E-01  e=3.883E-09  Chlamydia trachomatis L2/434/Bu
  3na7-assembly1_A  TM=5.206E-01  e=2.868E-08  Helicobacter pylori NCTC 11638
  8i4v-assembly1_A  TM=4.193E-01  e=2.163E-01  Saccharomyces cerevisiae S288C
  3ja6-assembly1_I  TM=2.995E-01  e=1.482E-01  Escherichia coli

Secondary structure (DSSP, 8-state):
--------------------------PPP------------------PPPPP--------PPPP------------PPP---PPPPP--------------------------------------------TTSSSS-S-HHHHHHHHHHHHHHHHHHHHHHHT-HHHHHHHHHHHHHHHHHHHHHHHHHHHHHHHHHHHHHHHHHHHHHHHHHHHHHHHTSS----HHHHHHHHHHHHHHHHHHHHHHHHHHHHHHHHHHHHHHHHHHHHHHHHHHHHHHHHHHHHHHHHHHHHHHHHHHHHHHHHHHTTS-HHHHHHHHHHHHHTTT--EEEEETTEETTT-PBPPHHHHHHHHHS-TTS-EE-TTT-PEEE-